Protein AF-0000000076783082 (afdb_homodimer)

Radius of gyration: 24.57 Å; Cα contacts (8 Å, |Δi|>4): 1023; chains: 2; bounding box: 61×62×58 Å

Secondary structure (DSSP, 8-state):
------TTEESSTTSSEEEEEEE-TTS-EEEEETT-GGG--EEEEE-SSEEEEE----TTSBHHHHHHHH--SSEEEBTTEEEEEE--S-TT-TTEE--SS---TTT--TTTTT--TTPPEEEEPPP---TT-S--B--HHHHHTT--SEEEEEEEEE-BTBSEEEETEEEEEE-EESS--B-TTSEEEEEESSSS--EEEEEEPPTTEES--BTTTT--EE----/------TTEESSTTSSEEEEEEE-TTS-EEEEETT-GGG--EEEEE-SSEEEEE----TTSBHHHHHHHH--SSEEEBTTEEEEEE----TT-TTEE--SS---TTT--TTTTT--TTPPEEEEPPP---TT-S--B--HHHHHTT--SEEEEEEEEE-BTBSEEEETEEEEEE-EESS--B-TTSEEEEEESSSS--EEEEEEPPTTEES--BTTTT--EE----

Solvent-accessible surface area (backbone atoms only — not comparable to full-atom values): 24287 Å² total; per-residue (Å²): 130,83,84,80,59,58,63,58,39,34,72,46,91,84,33,81,43,49,32,32,77,40,72,44,95,83,69,46,76,40,45,22,52,40,93,43,70,86,62,45,41,32,55,68,47,79,54,92,66,33,40,32,28,38,24,64,53,26,43,76,23,49,22,66,65,44,51,58,59,49,46,58,90,34,31,30,41,27,37,55,31,30,40,28,28,24,59,56,71,49,77,70,24,90,43,53,39,74,38,36,48,59,62,50,71,81,72,45,49,46,82,80,16,62,38,59,94,81,60,51,70,32,20,39,51,56,70,76,78,64,91,71,66,89,65,63,49,60,56,66,71,64,60,62,62,30,50,45,52,16,42,21,31,23,31,19,57,40,61,90,89,43,52,26,36,32,51,29,21,40,42,25,35,59,45,43,70,38,75,80,58,42,18,90,74,20,46,68,47,74,44,60,72,41,98,93,42,59,46,16,18,48,34,39,36,47,91,82,40,43,64,45,0,24,58,93,47,74,13,48,43,74,71,72,79,124,129,84,84,81,61,60,64,58,39,34,71,47,92,85,33,80,43,47,34,31,76,41,70,43,95,83,68,44,76,40,45,22,53,40,94,44,71,86,60,46,42,32,53,68,47,80,54,94,66,33,40,32,28,38,24,64,52,26,43,76,24,49,21,65,64,46,52,57,59,50,47,58,91,35,30,30,40,25,37,55,32,32,40,29,28,26,58,56,72,50,79,71,25,91,42,55,39,74,39,36,48,60,62,51,70,81,72,44,48,46,82,81,16,62,39,58,94,80,58,52,69,32,19,40,52,56,71,78,76,61,92,71,64,89,62,66,48,58,54,65,71,64,59,59,62,32,49,46,52,16,40,21,31,22,32,18,58,40,60,89,89,43,53,27,37,32,51,30,22,40,42,24,35,59,45,42,70,38,74,77,59,44,19,91,72,21,45,69,49,74,44,61,68,44,95,90,44,57,45,16,22,45,35,40,36,47,90,83,39,42,62,45,0,24,58,92,46,75,12,48,42,74,70,73,79,123

pLDDT: mean 82.17, std 13.76, range [37.94, 96.44]

Sequence (452 aa):
GSMELPYPFGFSGGCTIQLVCDVGVDDVRAAWLGGAPELGLLVRNVTPRALILNLQPDCSRLFNASVAALFSDSYAPAWGNTLVVSSCSSSEAALIKNCSSEPPDRYMKRSTSHCSANESIRCILPRTPSNTSGHHFLNRSEVLRSNCTGLVSAVSYSDAQGPSLLLGALELDWWVPGRCRCDARANCTQFPATKTRPEAFQCECPEGLQGDGFVDGTGCWEVMLNGSMELPYPFGFSGGCTIQLVCDVGVDDVRAAWLGGAPELGLLVRNVTPRALILNLQPDCSRLFNASVAALFSDSYAPAWGNTLVVSSCSSSEAALIKNCSSEPPDRYMKRSTSHCSANESIRCILPRTPSNTSGHHFLNRSEVLRSNCTGLVSAVSYSDAQGPSLLLGALELDWWVPGRCRCDARANCTQFPATKTRPEAFQCECPEGLQGDGFVDGTGCWEVMLN

Foldseek 3Di:
DPPDDFPQEDCDPPHQQHWHWDLDPVSDIWTAQDPDCVQVFTFDDDDLWKTKTQAAFAFPRWDVVVLVRQDDLFKHFFQQKKWKFWDFDPPPLPQKDAPPCPPPCVRDDCVVRVHDPPIDIIIGHRDPPDPPFPGGHHDSVSSVVSRTTGGGAMWGFDCPVHTDIDGRMIIMGGWAFDDDQFAPQWDKDWHASDPVDTITIGTGHDPQWDGRRGPVTDRTDHDPPD/DPPDDFPQEDCDPPHQQHWHWDQDPVSDIWTAQDPDCVLVFTFDDDDLWKTKTQAAFAFPRFDVVVLVRQDDPFKHFFQQKKWKFWDFDPPPLPQKAAPPPPPPCVRDDCVVRVHDPPIDIIIGHRDPPDVPFPGGHHDSVSSVVSRTTGRGAMWGFDCPVHTDIDGRMIIMGGWAFDDDQFAPQWDKDWHASDPVDTITIGTGHDPQWDGRRGPVTDRTDHPPPD

Organism: Aegilops tauschii subsp. strangulata (NCBI:txid200361)

Nearest PDB structures (foldseek):
  7khc-assembly1_A  TM=1.408E-01  e=1.283E+00  Escherichia coli K-12
  6jbq-assembly1_A  TM=1.568E-01  e=6.358E+00  Escherichia coli K-12
  8g7e-assembly1_G  TM=1.519E-01  e=8.853E+00  Escherichia coli
  4mey-assembly2_G  TM=1.280E-01  e=6.016E+00  Escherichia coli K-12
  7khc-assembly1_A  TM=1.480E-01  e=1.055E+00  Escherichia coli K-12

Structure (mmCIF, N/CA/C/O backbone):
data_AF-0000000076783082-model_v1
#
loop_
_entity.id
_entity.type
_entity.pdbx_description
1 polymer 'Wall-associated receptor kinase galacturonan-binding domain-containing protein'
#
loop_
_atom_site.group_PDB
_atom_site.id
_atom_site.type_symbol
_atom_site.label_atom_id
_atom_site.label_alt_id
_atom_site.label_comp_id
_atom_site.label_asym_id
_atom_site.label_entity_id
_atom_site.label_seq_id
_atom_site.pdbx_PDB_ins_code
_atom_site.Cartn_x
_atom_site.Cartn_y
_atom_site.Cartn_z
_atom_site.occupancy
_atom_site.B_iso_or_equiv
_atom_site.auth_seq_id
_atom_site.auth_comp_id
_atom_site.auth_asym_id
_atom_site.auth_atom_id
_atom_site.pdbx_PDB_model_num
ATOM 1 N N . GLY A 1 1 ? -15.172 -22.625 9.719 1 37.94 1 GLY A N 1
ATOM 2 C CA . GLY A 1 1 ? -16.078 -22.938 8.625 1 37.94 1 GLY A CA 1
ATOM 3 C C . GLY A 1 1 ? -15.344 -23.281 7.336 1 37.94 1 GLY A C 1
ATOM 4 O O . GLY A 1 1 ? -14.133 -23.094 7.23 1 37.94 1 GLY A O 1
ATOM 5 N N . SER A 1 2 ? -15.969 -24.062 6.406 1 52.62 2 SER A N 1
ATOM 6 C CA . SER A 1 2 ? -15.438 -24.562 5.141 1 52.62 2 SER A CA 1
ATOM 7 C C . SER A 1 2 ? -14.984 -23.422 4.246 1 52.62 2 SER A C 1
ATOM 9 O O . SER A 1 2 ? -15.703 -22.438 4.074 1 52.62 2 SER A O 1
ATOM 11 N N . MET A 1 3 ? -13.727 -23.25 4.238 1 65.06 3 MET A N 1
ATOM 12 C CA . MET A 1 3 ? -13.281 -22.234 3.285 1 65.06 3 MET A CA 1
ATOM 13 C C . MET A 1 3 ? -13.805 -22.547 1.885 1 65.06 3 MET A C 1
ATOM 15 O O . MET A 1 3 ? -13.633 -23.656 1.385 1 65.06 3 MET A O 1
ATOM 19 N N . GLU A 1 4 ? -14.773 -21.844 1.417 1 77.25 4 GLU A N 1
ATOM 20 C CA . GLU A 1 4 ? -15.312 -22.016 0.072 1 77.25 4 GLU A CA 1
ATOM 21 C C . GLU A 1 4 ? -14.578 -21.125 -0.934 1 77.25 4 GLU A C 1
ATOM 23 O O . GLU A 1 4 ? -14.336 -19.953 -0.67 1 77.25 4 GLU A O 1
ATOM 28 N N . LEU A 1 5 ? -14.094 -21.906 -1.965 1 83.81 5 LEU A N 1
ATOM 29 C CA . LEU A 1 5 ? -13.406 -21.203 -3.041 1 83.81 5 LEU A CA 1
ATOM 30 C C . LEU A 1 5 ? -14.289 -21.125 -4.285 1 83.81 5 LEU A C 1
ATOM 32 O O . LEU A 1 5 ? -14.977 -22.078 -4.625 1 83.81 5 LEU A O 1
ATOM 36 N N . PRO A 1 6 ? -14.367 -20.016 -4.875 1 85.69 6 PRO A N 1
ATOM 37 C CA . PRO A 1 6 ? -15.086 -19.922 -6.145 1 85.69 6 PRO A CA 1
ATOM 38 C C . PRO A 1 6 ? -14.359 -20.625 -7.289 1 85.69 6 PRO A C 1
ATOM 40 O O . PRO A 1 6 ? -13.148 -20.812 -7.23 1 85.69 6 PRO A O 1
ATOM 43 N N . TYR A 1 7 ? -15.18 -21.125 -8.219 1 89.12 7 TYR A N 1
ATOM 44 C CA . TYR A 1 7 ? -14.555 -21.562 -9.461 1 89.12 7 TYR A CA 1
ATOM 45 C C . TYR A 1 7 ? -13.664 -20.469 -10.039 1 89.12 7 TYR A C 1
ATOM 47 O O . TYR A 1 7 ? -14.016 -19.297 -10 1 89.12 7 TYR A O 1
ATOM 55 N N . PRO A 1 8 ? -12.516 -20.891 -10.539 1 91.31 8 PRO A N 1
ATOM 56 C CA . PRO A 1 8 ? -11.977 -22.219 -10.875 1 91.31 8 PRO A CA 1
ATOM 57 C C . PRO A 1 8 ? -11.078 -22.781 -9.781 1 91.31 8 PRO A C 1
ATOM 59 O O . PRO A 1 8 ? -10.336 -23.734 -10.023 1 91.31 8 PRO A O 1
ATOM 62 N N . PHE A 1 9 ? -11.18 -22.203 -8.641 1 91.12 9 PHE A N 1
ATOM 63 C CA . PHE A 1 9 ? -10.328 -22.641 -7.535 1 91.12 9 PHE A CA 1
ATOM 64 C C . PHE A 1 9 ? -10.984 -23.797 -6.777 1 91.12 9 PHE A C 1
ATOM 66 O O . PHE A 1 9 ? -12.211 -23.891 -6.719 1 91.12 9 PHE A O 1
ATOM 73 N N . GLY A 1 10 ? -10.18 -24.641 -6.195 1 88.88 10 GLY A N 1
ATOM 74 C CA . GLY A 1 10 ? -10.68 -25.703 -5.336 1 88.88 10 GLY A CA 1
ATOM 75 C C . GLY A 1 10 ? -9.57 -26.484 -4.656 1 88.88 10 GLY A C 1
ATOM 76 O O . GLY A 1 10 ? -8.391 -26.234 -4.887 1 88.88 10 GLY A O 1
ATOM 77 N N . PHE A 1 11 ? -9.953 -27.484 -3.869 1 87.75 11 PHE A N 1
ATOM 78 C CA . PHE A 1 11 ? -8.984 -28.234 -3.08 1 87.75 11 PHE A CA 1
ATOM 79 C C . PHE A 1 11 ? -8.852 -29.672 -3.605 1 87.75 11 PHE A C 1
ATOM 81 O O . PHE A 1 11 ? -8.039 -30.438 -3.098 1 87.75 11 PHE A O 1
ATOM 88 N N . SER A 1 12 ? -9.531 -29.891 -4.648 1 85.62 12 SER A N 1
ATOM 89 C CA . SER A 1 12 ? -9.516 -31.25 -5.191 1 85.62 12 SER A CA 1
ATOM 90 C C . SER A 1 12 ? -8.703 -31.312 -6.484 1 85.62 12 SER A C 1
ATOM 92 O O . SER A 1 12 ? -8.461 -30.281 -7.125 1 85.62 12 SER A O 1
ATOM 94 N N . GLY A 1 13 ? -8.148 -32.406 -6.887 1 82.88 13 GLY A N 1
ATOM 95 C CA . GLY A 1 13 ? -7.285 -32.594 -8.039 1 82.88 13 GLY A CA 1
ATOM 96 C C . GLY A 1 13 ? -7.945 -32.25 -9.352 1 82.88 13 GLY A C 1
ATOM 97 O O . GLY A 1 13 ? -7.27 -31.891 -10.32 1 82.88 13 GLY A O 1
ATOM 98 N N . GLY A 1 14 ? -9.188 -32.188 -9.453 1 84.06 14 GLY A N 1
ATOM 99 C CA . GLY A 1 14 ? -9.883 -31.906 -10.695 1 84.06 14 GLY A CA 1
ATOM 100 C C . GLY A 1 14 ? -10.117 -30.422 -10.93 1 84.06 14 GLY A C 1
ATOM 101 O O . GLY A 1 14 ? -10.547 -30.031 -12.016 1 84.06 14 GLY A O 1
ATOM 102 N N . CYS A 1 15 ? -9.68 -29.688 -10.102 1 88.62 15 CYS A N 1
ATOM 103 C CA . CYS A 1 15 ? -9.906 -28.25 -10.234 1 88.62 15 CYS A CA 1
ATOM 104 C C . CYS A 1 15 ? -8.859 -27.609 -11.141 1 88.62 15 CYS A C 1
ATOM 106 O O . CYS A 1 15 ? -7.699 -28.031 -11.148 1 88.62 15 CYS A O 1
ATOM 108 N N . THR A 1 16 ? -9.32 -26.625 -11.93 1 89.75 16 THR A N 1
ATOM 109 C CA . THR A 1 16 ? -8.422 -25.922 -12.836 1 89.75 16 THR A CA 1
ATOM 110 C C . THR A 1 16 ? -7.246 -25.312 -12.07 1 89.75 16 THR A C 1
ATOM 112 O O . THR A 1 16 ? -6.098 -25.422 -12.508 1 89.75 16 THR A O 1
ATOM 115 N N . ILE A 1 17 ? -7.535 -24.672 -10.984 1 91.75 17 ILE A N 1
ATOM 116 C CA . ILE A 1 17 ? -6.52 -24.156 -10.07 1 91.75 17 ILE A CA 1
ATOM 117 C C . ILE A 1 17 ? -6.684 -24.812 -8.695 1 91.75 17 ILE A C 1
ATOM 119 O O . ILE A 1 17 ? -7.574 -24.438 -7.93 1 91.75 17 ILE A O 1
ATOM 123 N N . GLN A 1 18 ? -5.805 -25.734 -8.469 1 90.38 18 GLN A N 1
ATOM 124 C CA . GLN A 1 18 ? -5.891 -26.516 -7.238 1 90.38 18 GLN A CA 1
ATOM 125 C C . GLN A 1 18 ? -5.074 -25.859 -6.125 1 90.38 18 GLN A C 1
ATOM 127 O O . GLN A 1 18 ? -3.904 -25.531 -6.316 1 90.38 18 GLN A O 1
ATOM 132 N N . LEU A 1 19 ? -5.699 -25.625 -4.965 1 90.81 19 LEU A N 1
ATOM 133 C CA . LEU A 1 19 ? -5.039 -25.172 -3.744 1 90.81 19 LEU A CA 1
ATOM 134 C C . LEU A 1 19 ? -4.992 -26.281 -2.705 1 90.81 19 LEU A C 1
ATOM 136 O O . LEU A 1 19 ? -5.59 -27.344 -2.896 1 90.81 19 LEU A O 1
ATOM 140 N N . VAL A 1 20 ? -4.211 -26.109 -1.765 1 87.38 20 VAL A N 1
ATOM 141 C CA . VAL A 1 20 ? -4.074 -27.094 -0.699 1 87.38 20 VAL A CA 1
ATOM 142 C C . VAL A 1 20 ? -4.57 -26.5 0.619 1 87.38 20 VAL A C 1
ATOM 144 O O . VAL A 1 20 ? -4.234 -25.375 0.965 1 87.38 20 VAL A O 1
ATOM 147 N N . CYS A 1 21 ? -5.449 -27.203 1.252 1 84.38 21 CYS A N 1
ATOM 148 C CA . CYS A 1 21 ? -5.977 -26.75 2.533 1 84.38 21 CYS A CA 1
ATOM 149 C C . CYS A 1 21 ? -5.262 -27.438 3.693 1 84.38 21 CYS A C 1
ATOM 151 O O . CYS A 1 21 ? -5.023 -28.641 3.658 1 84.38 21 CYS A O 1
ATOM 153 N N . ASP A 1 22 ? -4.68 -26.562 4.512 1 78.75 22 ASP A N 1
ATOM 154 C CA . ASP A 1 22 ? -4.035 -27.109 5.699 1 78.75 22 ASP A CA 1
ATOM 155 C C . ASP A 1 22 ? -4.66 -26.547 6.973 1 78.75 22 ASP A C 1
ATOM 157 O O . ASP A 1 22 ? -5.082 -25.391 6.996 1 78.75 22 ASP A O 1
ATOM 161 N N . VAL A 1 23 ? -5.027 -27.422 7.867 1 69.94 23 VAL A N 1
ATOM 162 C CA . VAL A 1 23 ? -5.559 -26.984 9.156 1 69.94 23 VAL A CA 1
ATOM 163 C C . VAL A 1 23 ? -4.406 -26.656 10.109 1 69.94 23 VAL A C 1
ATOM 165 O O . VAL A 1 23 ? -3.521 -27.484 10.328 1 69.94 23 VAL A O 1
ATOM 168 N N . GLY A 1 24 ? -4.121 -25.328 10.148 1 61.81 24 GLY A N 1
ATOM 169 C CA . GLY A 1 24 ? -3.059 -24.953 11.062 1 61.81 24 GLY A CA 1
ATOM 170 C C . GLY A 1 24 ? -3.34 -25.328 12.5 1 61.81 24 GLY A C 1
ATOM 171 O O . GLY A 1 24 ? -4.312 -26.031 12.789 1 61.81 24 GLY A O 1
ATOM 172 N N . VAL A 1 25 ? -2.328 -25.016 13.438 1 58.91 25 VAL A N 1
ATOM 173 C CA . VAL A 1 25 ? -2.322 -25.359 14.852 1 58.91 25 VAL A CA 1
ATOM 174 C C . VAL A 1 25 ? -3.555 -24.766 15.539 1 58.91 25 VAL A C 1
ATOM 176 O O . VAL A 1 25 ? -4.141 -25.391 16.422 1 58.91 25 VAL A O 1
ATOM 179 N N . ASP A 1 26 ? -3.938 -23.688 15.141 1 60.69 26 ASP A N 1
ATOM 180 C CA . ASP A 1 26 ? -5.043 -23.031 15.836 1 60.69 26 ASP A CA 1
ATOM 181 C C . ASP A 1 26 ? -6.383 -23.375 15.195 1 60.69 26 ASP A C 1
ATOM 183 O O . ASP A 1 26 ? -7.387 -22.703 15.438 1 60.69 26 ASP A O 1
ATOM 187 N N . ASP A 1 27 ? -6.395 -24.438 14.445 1 65.94 27 ASP A N 1
ATOM 188 C CA . ASP A 1 27 ? -7.617 -24.906 13.805 1 65.94 27 ASP A CA 1
ATOM 189 C C . ASP A 1 27 ? -8.094 -23.922 12.734 1 65.94 27 ASP A C 1
ATOM 191 O O . ASP A 1 27 ? -9.273 -23.906 12.383 1 65.94 27 ASP A O 1
ATOM 195 N N . VAL A 1 28 ? -7.133 -23.016 12.57 1 69.25 28 VAL A N 1
ATOM 196 C CA . VAL A 1 28 ? -7.496 -22.109 11.492 1 69.25 28 VAL A CA 1
ATOM 197 C C . VAL A 1 28 ? -7.09 -22.703 10.148 1 69.25 28 VAL A C 1
ATOM 199 O O . VAL A 1 28 ? -5.941 -23.109 9.961 1 69.25 28 VAL A O 1
ATOM 202 N N . ARG A 1 29 ? -8.062 -22.859 9.289 1 80 29 ARG A N 1
ATOM 203 C CA . ARG A 1 29 ? -7.809 -23.422 7.965 1 80 29 ARG A CA 1
ATOM 204 C C . ARG A 1 29 ? -7.113 -22.391 7.07 1 80 29 ARG A C 1
ATOM 206 O O . ARG A 1 29 ? -7.43 -21.203 7.121 1 80 29 ARG A O 1
ATOM 213 N N . ALA A 1 30 ? -6.016 -22.906 6.527 1 84.38 30 ALA A N 1
ATOM 214 C CA . ALA A 1 30 ? -5.277 -22.062 5.594 1 84.38 30 ALA A CA 1
ATOM 215 C C . ALA A 1 30 ? -5.168 -22.719 4.223 1 84.38 30 ALA A C 1
ATOM 217 O O . ALA A 1 30 ? -5.105 -23.938 4.121 1 84.38 30 ALA A O 1
ATOM 218 N N . ALA A 1 31 ? -5.332 -21.891 3.17 1 89.12 31 ALA A N 1
ATOM 219 C CA . ALA A 1 31 ? -5.141 -22.359 1.802 1 89.12 31 ALA A CA 1
ATOM 220 C C . ALA A 1 31 ? -3.752 -22 1.285 1 89.12 31 ALA A C 1
ATOM 222 O O . ALA A 1 31 ? -3.256 -20.891 1.542 1 89.12 31 ALA A O 1
ATOM 223 N N . TRP A 1 32 ? -3.123 -22.938 0.658 1 90.88 32 TRP A N 1
ATOM 224 C CA . TRP A 1 32 ? -1.787 -22.734 0.107 1 90.88 32 TRP A CA 1
ATOM 225 C C . TRP A 1 32 ? -1.776 -22.984 -1.398 1 90.88 32 TRP A C 1
ATOM 227 O O . TRP A 1 32 ? -2.539 -23.812 -1.905 1 90.88 32 TRP A O 1
ATOM 237 N N . LEU A 1 33 ? -0.877 -22.062 -2.002 1 90.88 33 LEU A N 1
ATOM 238 C CA . LEU A 1 33 ? -0.647 -22.312 -3.418 1 90.88 33 LEU A CA 1
ATOM 239 C C . LEU A 1 33 ? 0.24 -23.547 -3.607 1 90.88 33 LEU A C 1
ATOM 241 O O . LEU A 1 33 ? 1.232 -23.719 -2.895 1 90.88 33 LEU A O 1
ATOM 245 N N . GLY A 1 34 ? -0.048 -24.297 -4.461 1 75.38 34 GLY A N 1
ATOM 246 C CA . GLY A 1 34 ? 0.762 -25.469 -4.723 1 75.38 34 GLY A CA 1
ATOM 247 C C . GLY A 1 34 ? 0.682 -26.5 -3.615 1 75.38 34 GLY A C 1
ATOM 248 O O . GLY A 1 34 ? -0.043 -26.328 -2.635 1 75.38 34 GLY A O 1
ATOM 249 N N . GLY A 1 35 ? 1.278 -27.703 -3.797 1 63.28 35 GLY A N 1
ATOM 250 C CA . GLY A 1 35 ? 1.215 -28.828 -2.883 1 63.28 35 GLY A CA 1
ATOM 251 C C . GLY A 1 35 ? 2.34 -28.844 -1.867 1 63.28 35 GLY A C 1
ATOM 252 O O . GLY A 1 35 ? 2.654 -29.875 -1.29 1 63.28 35 GLY A O 1
ATOM 253 N N . ALA A 1 36 ? 3.051 -27.594 -1.822 1 66.75 36 ALA A N 1
ATOM 254 C CA . ALA A 1 36 ? 4.156 -27.656 -0.872 1 66.75 36 ALA A CA 1
ATOM 255 C C . ALA A 1 36 ? 4.066 -26.516 0.147 1 66.75 36 ALA A C 1
ATOM 257 O O . ALA A 1 36 ? 4.586 -25.422 -0.086 1 66.75 36 ALA A O 1
ATOM 258 N N . PRO A 1 37 ? 3.389 -26.703 1.252 1 69.81 37 PRO A N 1
ATOM 259 C CA . PRO A 1 37 ? 3.264 -25.672 2.285 1 69.81 37 PRO A CA 1
ATOM 260 C C . PRO A 1 37 ? 4.617 -25.156 2.773 1 69.81 37 PRO A C 1
ATOM 262 O O . PRO A 1 37 ? 4.711 -24.031 3.266 1 69.81 37 PRO A O 1
ATOM 265 N N . GLU A 1 38 ? 5.637 -26 2.459 1 79.75 38 GLU A N 1
ATOM 266 C CA . GLU A 1 38 ? 6.945 -25.625 2.98 1 79.75 38 GLU A CA 1
ATOM 267 C C . GLU A 1 38 ? 7.469 -24.359 2.287 1 79.75 38 GLU A C 1
ATOM 269 O O . GLU A 1 38 ? 8.398 -23.719 2.779 1 79.75 38 GLU A O 1
ATOM 2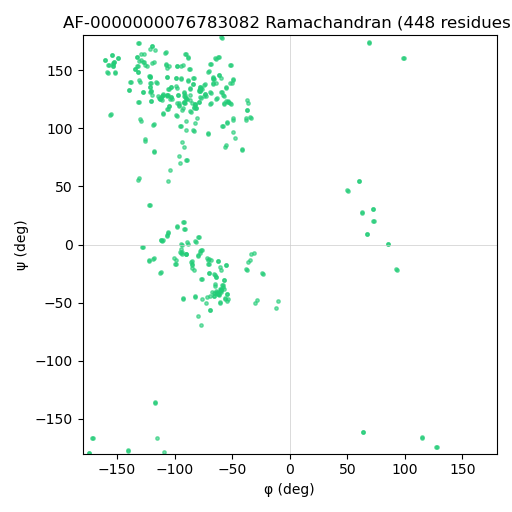74 N N . LEU A 1 39 ? 6.777 -24.016 1.154 1 89.81 39 LEU A N 1
ATOM 275 C CA . LEU A 1 39 ? 7.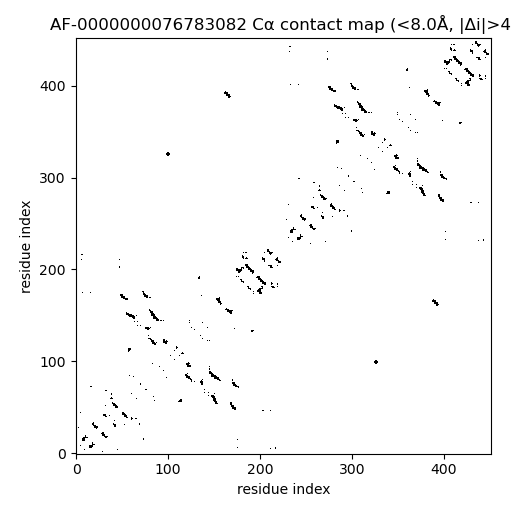223 -22.844 0.422 1 89.81 39 LEU A CA 1
ATOM 276 C C . LEU A 1 39 ? 6.609 -21.578 1.009 1 89.81 39 LEU A C 1
ATOM 278 O O . LEU A 1 39 ? 7.059 -20.469 0.713 1 89.81 39 LEU A O 1
ATOM 282 N N . GLY A 1 40 ? 5.629 -21.766 1.803 1 89.25 40 GLY A N 1
ATOM 283 C CA . GLY A 1 40 ? 5.027 -20.625 2.482 1 89.25 40 GLY A CA 1
ATOM 284 C C . GLY A 1 40 ? 4.211 -19.75 1.558 1 89.25 40 GLY A C 1
ATOM 285 O O . GLY A 1 40 ? 4.172 -18.531 1.734 1 89.25 40 GLY A O 1
ATOM 286 N N . LEU A 1 41 ? 3.623 -20.328 0.524 1 93.38 41 LEU A N 1
ATOM 287 C CA . LEU A 1 41 ? 2.795 -19.578 -0.413 1 93.38 41 LEU A CA 1
ATOM 288 C C . LEU A 1 41 ? 1.34 -19.562 0.045 1 93.38 41 LEU A C 1
ATOM 290 O O . LEU A 1 41 ? 0.478 -20.172 -0.584 1 93.38 41 LEU A O 1
ATOM 294 N N . LEU A 1 42 ? 1.104 -18.812 1.055 1 91.94 42 LEU A N 1
ATOM 295 C CA . LEU A 1 42 ? -0.194 -18.734 1.716 1 91.94 42 LEU A CA 1
ATOM 296 C C . LEU A 1 42 ? -1.161 -17.859 0.925 1 91.94 42 LEU A C 1
ATOM 298 O O . LEU A 1 42 ? -0.805 -16.766 0.507 1 91.94 42 LEU A O 1
ATOM 302 N N . VAL A 1 43 ? -2.346 -18.438 0.783 1 91.62 43 VAL A N 1
ATOM 303 C CA . VAL A 1 43 ? -3.354 -17.656 0.067 1 91.62 43 VAL A CA 1
ATOM 304 C C . VAL A 1 43 ? -3.961 -16.609 1 1 91.62 43 VAL A C 1
ATOM 306 O O . VAL A 1 43 ? -4.484 -16.953 2.066 1 91.62 43 VAL A O 1
ATOM 309 N N . ARG A 1 44 ? -3.857 -15.414 0.583 1 90.19 44 ARG A N 1
ATOM 310 C CA . ARG A 1 44 ? -4.398 -14.297 1.343 1 90.19 44 ARG A CA 1
ATOM 311 C C . ARG A 1 44 ? -5.824 -13.969 0.898 1 90.19 44 ARG A C 1
ATOM 313 O O . ARG A 1 44 ? -6.703 -13.75 1.73 1 90.19 44 ARG A O 1
ATOM 320 N N . ASN A 1 45 ? -6.012 -13.906 -0.372 1 88 45 ASN A N 1
ATOM 321 C CA . ASN A 1 45 ? -7.301 -13.508 -0.93 1 88 45 ASN A CA 1
ATOM 322 C C . ASN A 1 45 ? -7.465 -14 -2.365 1 88 45 ASN A C 1
ATOM 324 O O . ASN A 1 45 ? -6.484 -14.117 -3.102 1 88 45 ASN A O 1
ATOM 328 N N . VAL A 1 46 ? -8.711 -14.281 -2.695 1 87.94 46 VAL A N 1
ATOM 329 C CA . VAL A 1 46 ? -9.062 -14.625 -4.07 1 87.94 46 VAL A CA 1
ATOM 330 C C . VAL A 1 46 ? -10.086 -13.633 -4.609 1 87.94 46 VAL A C 1
ATOM 332 O O . VAL A 1 46 ? -11.133 -13.422 -3.99 1 87.94 46 VAL A O 1
ATOM 335 N N . THR A 1 47 ? -9.75 -13 -5.707 1 82.62 47 THR A N 1
ATOM 336 C CA . THR A 1 47 ? -10.68 -12.086 -6.363 1 82.62 47 THR A CA 1
ATOM 337 C C . THR A 1 47 ? -10.992 -12.562 -7.781 1 82.62 47 THR A C 1
ATOM 339 O O . THR A 1 47 ? -10.352 -13.492 -8.281 1 82.62 47 THR A O 1
ATOM 342 N N . PRO A 1 48 ? -11.961 -11.938 -8.438 1 80.06 48 PRO A N 1
ATOM 343 C CA . PRO A 1 48 ? -12.266 -12.32 -9.812 1 80.06 48 PRO A CA 1
ATOM 344 C C . PRO A 1 48 ? -11.102 -12.094 -10.766 1 80.06 48 PRO A C 1
ATOM 346 O O . PRO A 1 48 ? -11.062 -12.672 -11.859 1 80.06 48 PRO A O 1
ATOM 349 N N . ARG A 1 49 ? -10.156 -11.352 -10.305 1 80.06 49 ARG A N 1
ATOM 350 C CA . ARG A 1 49 ? -9.109 -11.008 -11.266 1 80.06 49 ARG A CA 1
ATOM 351 C C . ARG A 1 49 ? -7.738 -11.453 -10.773 1 80.06 49 ARG A C 1
ATOM 353 O O . ARG A 1 49 ? -6.781 -11.508 -11.547 1 80.06 49 ARG A O 1
ATOM 360 N N . ALA A 1 50 ? -7.742 -11.789 -9.461 1 89.06 50 ALA A N 1
ATOM 361 C CA . ALA A 1 50 ? -6.402 -12.055 -8.945 1 89.06 50 ALA A CA 1
ATOM 362 C C . ALA A 1 50 ? -6.445 -13.039 -7.785 1 89.06 50 ALA A C 1
ATOM 364 O O . ALA A 1 50 ? -7.453 -13.141 -7.082 1 89.06 50 ALA A O 1
ATOM 365 N N . LEU A 1 51 ? -5.41 -13.781 -7.723 1 92.5 51 LEU A N 1
ATOM 366 C CA . LEU A 1 51 ? -5.07 -14.555 -6.531 1 92.5 51 LEU A CA 1
ATOM 367 C C . LEU A 1 51 ? -3.916 -13.906 -5.773 1 92.5 51 LEU A C 1
ATOM 369 O O . LEU A 1 51 ? -2.818 -13.758 -6.312 1 92.5 51 LEU A O 1
ATOM 373 N N . ILE A 1 52 ? -4.16 -13.523 -4.527 1 93.38 52 ILE A N 1
ATOM 374 C CA . ILE A 1 52 ? -3.145 -12.812 -3.76 1 93.38 52 ILE A CA 1
ATOM 375 C C . ILE A 1 52 ? -2.551 -13.742 -2.705 1 93.38 52 ILE A C 1
ATOM 377 O O . ILE A 1 52 ? -3.281 -14.336 -1.91 1 93.38 52 ILE A O 1
ATOM 381 N N . LEU A 1 53 ? -1.232 -13.781 -2.729 1 94.69 53 LEU A N 1
ATOM 382 C CA . LEU A 1 53 ? -0.519 -14.609 -1.764 1 94.69 53 LEU A CA 1
ATOM 383 C C . LEU A 1 53 ? 0.143 -13.75 -0.693 1 94.69 53 LEU A C 1
ATOM 385 O O . LEU A 1 53 ? 0.568 -12.625 -0.969 1 94.69 53 LEU A O 1
ATOM 389 N N . ASN A 1 54 ? 0.157 -14.266 0.526 1 92.94 54 ASN A N 1
ATOM 390 C CA . ASN A 1 54 ? 1.015 -13.742 1.581 1 92.94 54 ASN A CA 1
ATOM 391 C C . ASN A 1 54 ? 2.406 -14.367 1.54 1 92.94 54 ASN A C 1
ATOM 393 O O . ASN A 1 54 ? 2.555 -15.57 1.748 1 92.94 54 ASN A O 1
ATOM 397 N N . LEU A 1 55 ? 3.385 -13.555 1.252 1 92.94 55 LEU A N 1
ATOM 398 C CA . LEU A 1 55 ? 4.762 -14.031 1.188 1 92.94 55 LEU A CA 1
ATOM 399 C C . LEU A 1 55 ? 5.629 -13.336 2.232 1 92.94 55 LEU A C 1
ATOM 401 O O . LEU A 1 55 ? 6.434 -12.469 1.896 1 92.94 55 LEU A O 1
ATOM 405 N N . GLN A 1 56 ? 5.488 -13.836 3.42 1 90.06 56 GLN A N 1
ATOM 406 C CA . GLN A 1 56 ? 6.301 -13.273 4.496 1 90.06 56 GLN A CA 1
ATOM 407 C C . GLN A 1 56 ? 7.789 -13.453 4.215 1 90.06 56 GLN A C 1
ATOM 409 O O . GLN A 1 56 ? 8.203 -14.484 3.676 1 90.06 56 GLN A O 1
ATOM 414 N N . PRO A 1 57 ? 8.555 -12.492 4.641 1 91.62 57 PRO A N 1
ATOM 415 C CA . PRO A 1 57 ? 10 -12.625 4.398 1 91.62 57 PRO A CA 1
ATOM 416 C C . PRO A 1 57 ? 10.578 -13.898 5.004 1 91.62 57 PRO A C 1
ATOM 418 O O . PRO A 1 57 ? 10.289 -14.227 6.156 1 91.62 57 PRO A O 1
ATOM 421 N N . ASP A 1 58 ? 11.242 -14.602 4.23 1 93.38 58 ASP A N 1
ATOM 422 C CA . ASP A 1 58 ? 11.883 -15.852 4.609 1 93.38 58 ASP A CA 1
ATOM 423 C C . ASP A 1 58 ? 13.055 -16.172 3.682 1 93.38 58 ASP A C 1
ATOM 425 O O . ASP A 1 58 ? 12.859 -16.578 2.537 1 93.38 58 ASP A O 1
ATOM 429 N N . CYS A 1 59 ? 14.258 -16.109 4.211 1 92.38 59 CYS A N 1
ATOM 430 C CA . CYS A 1 59 ? 15.445 -16.297 3.383 1 92.38 59 CYS A CA 1
ATOM 431 C C . CYS A 1 59 ? 15.703 -17.766 3.115 1 92.38 59 CYS A C 1
ATOM 433 O O . CYS A 1 59 ? 16.516 -18.125 2.26 1 92.38 59 CYS A O 1
ATOM 435 N N . SER A 1 60 ? 14.984 -18.641 3.777 1 92.88 60 SER A N 1
ATOM 436 C CA . SER A 1 60 ? 15.188 -20.078 3.588 1 92.88 60 SER A CA 1
ATOM 437 C C . SER A 1 60 ? 14.289 -20.609 2.479 1 92.88 60 SER A C 1
ATOM 439 O O . SER A 1 60 ? 14.406 -21.781 2.086 1 92.88 60 SER A O 1
ATOM 441 N N . ARG A 1 61 ? 13.398 -19.828 1.981 1 94.44 61 ARG A N 1
ATOM 442 C CA . ARG A 1 61 ? 12.5 -20.281 0.923 1 94.44 61 ARG A CA 1
ATOM 443 C C . ARG A 1 61 ? 13.258 -20.5 -0.382 1 94.44 61 ARG A C 1
ATOM 445 O O . ARG A 1 61 ? 13.906 -19.578 -0.89 1 94.44 61 ARG A O 1
ATOM 452 N N . LEU A 1 62 ? 13.062 -21.609 -1.002 1 94.62 62 LEU A N 1
ATOM 453 C CA . LEU A 1 62 ? 13.828 -21.984 -2.184 1 94.62 62 LEU A CA 1
ATOM 454 C C . LEU A 1 62 ? 13.305 -21.266 -3.424 1 94.62 62 LEU A C 1
ATOM 456 O O . LEU A 1 62 ? 12.102 -21.312 -3.707 1 94.62 62 LEU A O 1
ATOM 460 N N . PHE A 1 63 ? 14.242 -20.703 -4.156 1 94.88 63 PHE A N 1
ATOM 461 C CA . PHE A 1 63 ? 13.906 -19.875 -5.309 1 94.88 63 PHE A CA 1
ATOM 462 C C . PHE A 1 63 ? 13.328 -20.719 -6.434 1 94.88 63 PHE A C 1
ATOM 464 O O . PHE A 1 63 ? 12.188 -20.484 -6.863 1 94.88 63 PHE A O 1
ATOM 471 N N . ASN A 1 64 ? 14.016 -21.688 -6.875 1 93.81 64 ASN A N 1
ATOM 472 C CA . ASN A 1 64 ? 13.602 -22.469 -8.039 1 93.81 64 ASN A CA 1
ATOM 473 C C . ASN A 1 64 ? 12.297 -23.203 -7.777 1 93.81 64 ASN A C 1
ATOM 475 O O . ASN A 1 64 ? 11.414 -23.234 -8.641 1 93.81 64 ASN A O 1
ATOM 479 N N . ALA A 1 65 ? 12.195 -23.75 -6.602 1 94.12 65 ALA A N 1
ATOM 480 C CA . ALA A 1 65 ? 10.961 -24.438 -6.254 1 94.12 65 ALA A CA 1
ATOM 481 C C . ALA A 1 65 ? 9.773 -23.484 -6.223 1 94.12 65 ALA A C 1
ATOM 483 O O . ALA A 1 65 ? 8.672 -23.828 -6.656 1 94.12 65 ALA A O 1
ATOM 484 N N . SER A 1 66 ? 10 -22.344 -5.695 1 95.5 66 SER A N 1
ATOM 485 C CA . SER A 1 66 ? 8.945 -21.344 -5.625 1 95.5 66 SER A CA 1
ATOM 486 C C . SER A 1 66 ? 8.531 -20.875 -7.016 1 95.5 66 SER A C 1
ATOM 488 O O . SER A 1 66 ? 7.336 -20.75 -7.305 1 95.5 66 SER A O 1
ATOM 490 N N . VAL A 1 67 ? 9.5 -20.625 -7.836 1 94.06 67 VAL A N 1
ATOM 491 C CA . VAL A 1 67 ? 9.195 -20.188 -9.195 1 94.06 67 VAL A CA 1
ATOM 492 C C . VAL A 1 67 ? 8.398 -21.281 -9.914 1 94.06 67 VAL A C 1
ATOM 494 O O . VAL A 1 67 ? 7.434 -20.969 -10.625 1 94.06 67 VAL A O 1
ATOM 497 N N . ALA A 1 68 ? 8.781 -22.469 -9.766 1 93.31 68 ALA A N 1
ATOM 498 C CA . ALA A 1 68 ? 8.039 -23.578 -10.375 1 93.31 68 ALA A CA 1
ATOM 499 C C . ALA A 1 68 ? 6.586 -23.578 -9.914 1 93.31 68 ALA A C 1
ATOM 501 O O . ALA A 1 68 ? 5.684 -23.891 -10.695 1 93.31 68 ALA A O 1
ATOM 502 N N . ALA A 1 69 ? 6.391 -23.266 -8.711 1 93.69 69 ALA A N 1
ATOM 503 C CA . ALA A 1 69 ? 5.047 -23.297 -8.133 1 93.69 69 ALA A CA 1
ATOM 504 C C . ALA A 1 69 ? 4.238 -22.078 -8.594 1 93.69 69 ALA A C 1
ATOM 506 O O . ALA A 1 69 ? 3.014 -22.156 -8.719 1 93.69 69 ALA A O 1
ATOM 507 N N . LEU A 1 70 ? 4.871 -20.969 -8.859 1 94.81 70 LEU A N 1
ATOM 508 C CA . LEU A 1 70 ? 4.203 -19.703 -9.094 1 94.81 70 LEU A CA 1
ATOM 509 C C . LEU A 1 70 ? 3.783 -19.578 -10.555 1 94.81 70 LEU A C 1
ATOM 511 O O . LEU A 1 70 ? 2.986 -18.703 -10.906 1 94.81 70 LEU A O 1
ATOM 515 N N . PHE A 1 71 ? 4.34 -20.375 -11.375 1 91.62 71 PHE A N 1
ATOM 516 C CA . PHE A 1 71 ? 3.977 -20.359 -12.789 1 91.62 71 PHE A CA 1
ATOM 517 C C . PHE A 1 71 ? 3.258 -21.656 -13.172 1 91.62 71 PHE A C 1
ATOM 519 O O . PHE A 1 71 ? 3.734 -22.75 -12.875 1 91.62 71 PHE A O 1
ATOM 526 N N . SER A 1 72 ? 2.08 -21.484 -13.734 1 89.81 72 SER A N 1
ATOM 527 C CA . SER A 1 72 ? 1.288 -22.625 -14.195 1 89.81 72 SER A CA 1
ATOM 528 C C . SER A 1 72 ? 0.598 -22.312 -15.523 1 89.81 72 SER A C 1
ATOM 530 O O . SER A 1 72 ? 0.821 -21.25 -16.109 1 89.81 72 SER A O 1
ATOM 532 N N . ASP A 1 73 ? -0.176 -23.281 -15.961 1 88.38 73 ASP A N 1
ATOM 533 C CA . ASP A 1 73 ? -0.954 -23.062 -17.188 1 88.38 73 ASP A CA 1
ATOM 534 C C . ASP A 1 73 ? -2.184 -22.203 -16.906 1 88.38 73 ASP A C 1
ATOM 536 O O . ASP A 1 73 ? -2.861 -21.766 -17.844 1 88.38 73 ASP A O 1
ATOM 540 N N . SER A 1 74 ? -2.402 -21.906 -15.617 1 91 74 SER A N 1
ATOM 541 C CA . SER A 1 74 ? -3.646 -21.203 -15.305 1 91 74 SER A CA 1
ATOM 542 C C . SER A 1 74 ? -3.385 -19.953 -14.469 1 91 74 SER A C 1
ATOM 544 O O . SER A 1 74 ? -4.316 -19.234 -14.109 1 91 74 SER A O 1
ATOM 546 N N . TYR A 1 75 ? -2.131 -19.734 -14.125 1 91.44 75 TYR A N 1
ATOM 547 C CA . TYR A 1 75 ? -1.812 -18.5 -13.406 1 91.44 75 TYR A CA 1
ATOM 548 C C . TYR A 1 75 ? -0.327 -18.172 -13.516 1 91.44 75 TYR A C 1
ATOM 550 O O . TYR A 1 75 ? 0.486 -19.047 -13.82 1 91.44 75 TYR A O 1
ATOM 558 N N . ALA A 1 76 ? -0.006 -16.938 -13.305 1 92.06 76 ALA A N 1
ATOM 559 C CA . ALA A 1 76 ? 1.364 -16.438 -13.305 1 92.06 76 ALA A CA 1
ATOM 560 C C . ALA A 1 76 ? 1.466 -15.133 -12.523 1 92.06 76 ALA A C 1
ATOM 562 O O . ALA A 1 76 ? 0.474 -14.414 -12.367 1 92.06 76 ALA A O 1
ATOM 563 N N . PRO A 1 77 ? 2.701 -14.867 -12 1 93.25 77 PRO A N 1
ATOM 564 C CA . PRO A 1 77 ? 2.854 -13.594 -11.297 1 93.25 77 PRO A CA 1
ATOM 565 C C . PRO A 1 77 ? 2.543 -12.383 -12.18 1 93.25 77 PRO A C 1
ATOM 567 O O . PRO A 1 77 ? 3.043 -12.289 -13.297 1 93.25 77 PRO A O 1
ATOM 570 N N . ALA A 1 78 ? 1.718 -11.531 -11.578 1 90.69 78 ALA A N 1
ATOM 571 C CA . ALA A 1 78 ? 1.343 -10.32 -12.305 1 90.69 78 ALA A CA 1
ATOM 572 C C . ALA A 1 78 ? 2.557 -9.43 -12.547 1 90.69 78 ALA A C 1
ATOM 574 O O . ALA A 1 78 ? 3.545 -9.5 -11.812 1 90.69 78 ALA A O 1
ATOM 575 N N . TRP A 1 79 ? 2.428 -8.578 -13.508 1 85.69 79 TRP A N 1
ATOM 576 C CA . TRP A 1 79 ? 3.514 -7.691 -13.914 1 85.69 79 TRP A CA 1
ATOM 577 C C . TRP A 1 79 ? 3.859 -6.711 -12.797 1 85.69 79 TRP A C 1
ATOM 579 O O . TRP A 1 79 ? 5.012 -6.285 -12.672 1 85.69 79 TRP A O 1
ATOM 589 N N . GLY A 1 80 ? 2.951 -6.418 -11.969 1 85.5 80 GLY A N 1
ATOM 590 C CA . GLY A 1 80 ? 3.152 -5.418 -10.93 1 85.5 80 GLY A CA 1
ATOM 591 C C . GLY A 1 80 ? 3.939 -5.945 -9.742 1 85.5 80 GLY A C 1
ATOM 592 O O . GLY A 1 80 ? 4.199 -5.207 -8.789 1 85.5 80 GLY A O 1
ATOM 593 N N . ASN A 1 81 ? 4.422 -7.203 -9.922 1 90.44 81 ASN A N 1
ATOM 594 C CA . ASN A 1 81 ? 5.176 -7.797 -8.82 1 90.44 81 ASN A CA 1
ATOM 595 C C . ASN A 1 81 ? 6.66 -7.453 -8.914 1 90.44 81 ASN A C 1
ATOM 597 O O . ASN A 1 81 ? 7.227 -7.414 -10.008 1 90.44 81 ASN A O 1
ATOM 601 N N . THR A 1 82 ? 7.223 -7.219 -7.832 1 89.44 82 THR A N 1
ATOM 602 C CA . THR A 1 82 ? 8.672 -7.258 -7.633 1 89.44 82 THR A CA 1
ATOM 603 C C . THR A 1 82 ? 9.055 -8.422 -6.727 1 89.44 82 THR A C 1
ATOM 605 O O . THR A 1 82 ? 8.539 -8.555 -5.613 1 89.44 82 THR A O 1
ATOM 608 N N . LEU A 1 83 ? 9.93 -9.211 -7.219 1 91.88 83 LEU A N 1
ATOM 609 C CA . LEU A 1 83 ? 10.383 -10.328 -6.395 1 91.88 83 LEU A CA 1
ATOM 610 C C . LEU A 1 83 ? 11.617 -9.945 -5.586 1 91.88 83 LEU A C 1
ATOM 612 O O . LEU A 1 83 ? 12.586 -9.414 -6.137 1 91.88 83 LEU A O 1
ATOM 616 N N . VAL A 1 84 ? 11.523 -10.188 -4.301 1 90.75 84 VAL A N 1
ATOM 617 C CA . VAL A 1 84 ? 12.672 -10.016 -3.414 1 90.75 84 VAL A CA 1
ATOM 618 C C . VAL A 1 84 ? 13.445 -11.328 -3.305 1 90.75 84 VAL A C 1
ATOM 620 O O . VAL A 1 84 ? 12.891 -12.352 -2.885 1 90.75 84 VAL A O 1
ATOM 623 N N . VAL A 1 85 ? 14.703 -11.234 -3.666 1 92 85 VAL A N 1
ATOM 624 C CA . VAL A 1 85 ? 15.461 -12.469 -3.805 1 92 85 VAL A CA 1
ATOM 625 C C . VAL A 1 85 ? 16.797 -12.336 -3.088 1 92 85 VAL A C 1
ATOM 627 O O . VAL A 1 85 ? 17.188 -11.234 -2.688 1 92 85 VAL A O 1
ATOM 630 N N . SER A 1 86 ? 17.359 -13.531 -2.84 1 90.5 86 SER A N 1
ATOM 631 C CA . SER A 1 86 ? 18.656 -13.531 -2.17 1 90.5 86 SER A CA 1
ATOM 632 C C . SER A 1 86 ? 19.656 -14.461 -2.875 1 90.5 86 SER A C 1
ATOM 634 O O . SER A 1 86 ? 19.25 -15.375 -3.598 1 90.5 86 SER A O 1
ATOM 636 N N . SER A 1 87 ? 21.031 -14.117 -2.715 1 89.12 87 SER A N 1
ATOM 637 C CA . SER A 1 87 ? 22.141 -14.953 -3.176 1 89.12 87 SER A CA 1
ATOM 638 C C . SER A 1 87 ? 22.078 -15.156 -4.684 1 89.12 87 SER A C 1
ATOM 640 O O . SER A 1 87 ? 22.109 -16.297 -5.16 1 89.12 87 SER A O 1
ATOM 642 N N . CYS A 1 88 ? 22.031 -14.008 -5.301 1 87.81 88 CYS A N 1
ATOM 643 C CA . CYS A 1 88 ? 22 -14.047 -6.758 1 87.81 88 CYS A CA 1
ATOM 644 C C . CYS A 1 88 ? 23.422 -13.984 -7.336 1 87.81 88 CYS A C 1
ATOM 646 O O . CYS A 1 88 ? 24.281 -13.305 -6.797 1 87.81 88 CYS A O 1
ATOM 648 N N . SER A 1 89 ? 23.891 -14.883 -8.094 1 77 89 SER A N 1
ATOM 649 C CA . SER A 1 89 ? 25.219 -14.93 -8.68 1 77 89 SER A CA 1
ATOM 650 C C . SER A 1 89 ? 25.375 -13.914 -9.812 1 77 89 SER A C 1
ATOM 652 O O . SER A 1 89 ? 26.453 -13.383 -10.039 1 77 89 SER A O 1
ATOM 654 N N . SER A 1 90 ? 24.516 -13.844 -10.75 1 61.75 90 SER A N 1
ATOM 655 C CA . SER A 1 90 ? 24.766 -13.086 -11.969 1 61.75 90 SER A CA 1
ATOM 656 C C . SER A 1 90 ? 24.25 -11.656 -11.844 1 61.75 90 SER A C 1
ATOM 658 O O . SER A 1 90 ? 23.062 -11.445 -11.586 1 61.75 90 SER A O 1
ATOM 660 N N . SER A 1 91 ? 25.062 -10.773 -11.242 1 56.28 91 SER A N 1
ATOM 661 C CA . SER A 1 91 ? 24.766 -9.336 -11.281 1 56.28 91 SER A CA 1
ATOM 662 C C . SER A 1 91 ? 24.172 -8.93 -12.617 1 56.28 91 SER A C 1
ATOM 664 O O . SER A 1 91 ? 23.578 -7.855 -12.734 1 56.28 91 SER A O 1
ATOM 666 N N . GLU A 1 92 ? 24.469 -9.773 -13.5 1 51.78 92 GLU A N 1
ATOM 667 C CA . GLU A 1 92 ? 24.234 -9.391 -14.891 1 51.78 92 GLU A CA 1
ATOM 668 C C . GLU A 1 92 ? 22.766 -9.484 -15.258 1 51.78 92 GLU A C 1
ATOM 670 O O . GLU A 1 92 ? 22.344 -9.039 -16.328 1 51.78 92 GLU A O 1
ATOM 675 N N . ALA A 1 93 ? 22.094 -9.984 -14.266 1 57.28 93 ALA A N 1
ATOM 676 C CA . ALA A 1 93 ? 20.75 -10.062 -14.867 1 57.28 93 ALA A CA 1
ATOM 677 C C . ALA A 1 93 ? 20.062 -8.703 -14.828 1 57.28 93 ALA A C 1
ATOM 679 O O . ALA A 1 93 ? 19.984 -8.062 -13.781 1 57.28 93 ALA A O 1
ATOM 680 N N . ALA A 1 94 ? 19.953 -8.109 -16.047 1 57.84 94 ALA A N 1
ATOM 681 C CA . ALA A 1 94 ? 19.344 -6.805 -16.328 1 57.84 94 ALA A CA 1
ATOM 682 C C . ALA A 1 94 ? 18.141 -6.555 -15.438 1 57.84 94 ALA A C 1
ATOM 684 O O . ALA A 1 94 ? 17.75 -5.406 -15.203 1 57.84 94 ALA A O 1
ATOM 685 N N . LEU A 1 95 ? 17.672 -7.719 -14.797 1 66 95 LEU A N 1
ATOM 686 C CA . LEU A 1 95 ? 16.422 -7.562 -14.078 1 66 95 LEU A CA 1
ATOM 687 C C . LEU A 1 95 ? 16.672 -7.398 -12.578 1 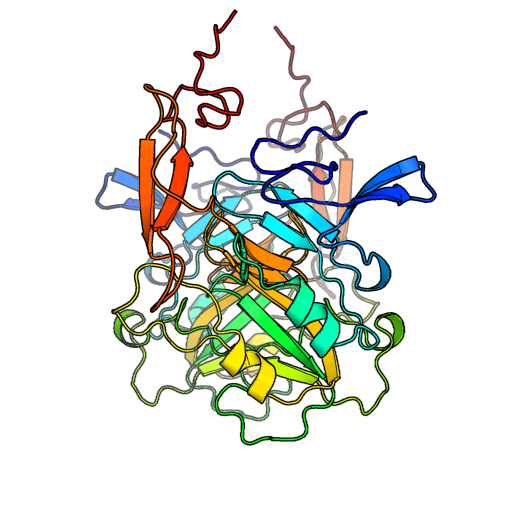66 95 LEU A C 1
ATOM 689 O O . LEU A 1 95 ? 15.758 -7.023 -11.836 1 66 95 LEU A O 1
ATOM 693 N N . ILE A 1 96 ? 17.969 -7.691 -12.289 1 67.31 96 ILE A N 1
ATOM 694 C CA . ILE A 1 96 ? 18.234 -7.66 -10.859 1 67.31 96 ILE A CA 1
ATOM 695 C C . ILE A 1 96 ? 18.75 -6.277 -10.461 1 67.31 96 ILE A C 1
ATOM 697 O O . ILE A 1 96 ? 19.688 -5.754 -11.078 1 67.31 96 ILE A O 1
ATOM 701 N N . LYS A 1 97 ? 18.047 -5.602 -9.688 1 70.12 97 LYS A N 1
ATOM 702 C CA . LYS A 1 97 ? 18.453 -4.301 -9.164 1 70.12 97 LYS A CA 1
ATOM 703 C C . LYS A 1 97 ? 18.438 -4.289 -7.637 1 70.12 97 LYS A C 1
ATOM 705 O O . LYS A 1 97 ? 17.938 -5.23 -7.012 1 70.12 97 LYS A O 1
ATOM 710 N N . ASN A 1 98 ? 19.312 -3.365 -7.113 1 63.19 98 ASN A N 1
ATOM 711 C CA . ASN A 1 98 ? 19.109 -3.117 -5.691 1 63.19 98 ASN A CA 1
ATOM 712 C C . ASN A 1 98 ? 17.641 -2.799 -5.383 1 63.19 98 ASN A C 1
ATOM 714 O O . ASN A 1 98 ? 16.969 -2.127 -6.168 1 63.19 98 ASN A O 1
ATOM 718 N N . CYS A 1 99 ? 17.141 -3.707 -4.488 1 62.19 99 CYS A N 1
ATOM 719 C CA . CYS A 1 99 ? 15.742 -3.479 -4.141 1 62.19 99 CYS A CA 1
ATOM 720 C C . CYS A 1 99 ? 15.492 -2.012 -3.799 1 62.19 99 CYS A C 1
ATOM 722 O O . CYS A 1 99 ? 16.297 -1.396 -3.088 1 62.19 99 CYS A O 1
ATOM 724 N N . SER A 1 100 ? 15.141 -1.384 -4.855 1 52.53 100 SER A N 1
ATOM 725 C CA . SER A 1 100 ? 14.898 0.028 -4.582 1 52.53 100 SER A CA 1
ATOM 726 C C . SER A 1 100 ? 14.438 0.239 -3.143 1 52.53 100 SER A C 1
ATOM 728 O O . SER A 1 100 ? 14.773 1.246 -2.518 1 52.53 100 SER A O 1
ATOM 730 N N . SER A 1 101 ? 13.477 -0.549 -2.711 1 47.91 101 SER A N 1
ATOM 731 C CA . SER A 1 101 ? 12.906 -0.408 -1.375 1 47.91 101 SER A CA 1
ATOM 732 C C . SER A 1 101 ? 13.57 -1.361 -0.387 1 47.91 101 SER A C 1
ATOM 734 O O . SER A 1 101 ? 13.484 -2.582 -0.542 1 47.91 101 SER A O 1
ATOM 736 N N . GLU A 1 102 ? 14.953 -0.996 -0.067 1 49.06 102 GLU A N 1
ATOM 737 C CA . GLU A 1 102 ? 15.219 -1.86 1.079 1 49.06 102 GLU A CA 1
ATOM 738 C C . GLU A 1 102 ? 13.953 -2.066 1.915 1 49.06 102 GLU A C 1
ATOM 740 O O . GLU A 1 102 ? 13.227 -1.113 2.191 1 49.06 102 GLU A O 1
ATOM 745 N N . PRO A 1 103 ? 13.5 -3.258 1.796 1 51 103 PRO A N 1
ATOM 746 C CA . PRO A 1 103 ? 12.32 -3.414 2.648 1 51 103 PRO A CA 1
ATOM 747 C C . PRO A 1 103 ? 12.453 -2.682 3.98 1 51 103 PRO A C 1
ATOM 749 O O . PRO A 1 103 ? 13.508 -2.736 4.617 1 51 103 PRO A O 1
ATOM 752 N N . PRO A 1 104 ? 11.664 -1.622 4.027 1 54.22 104 PRO A N 1
ATOM 753 C CA . PRO A 1 104 ? 11.773 -0.971 5.336 1 54.22 104 PRO A CA 1
ATOM 754 C C . PRO A 1 104 ? 11.953 -1.968 6.477 1 54.22 104 PRO A C 1
ATOM 756 O O . PRO A 1 104 ? 11.406 -3.07 6.434 1 54.22 104 PRO A O 1
ATOM 759 N N . ASP A 1 105 ? 12.977 -1.767 7.113 1 59.88 105 ASP A N 1
ATOM 760 C CA . ASP A 1 105 ? 13.172 -2.529 8.344 1 59.88 105 ASP A CA 1
ATOM 761 C C . ASP A 1 105 ? 11.836 -2.834 9.008 1 59.88 105 ASP A C 1
ATOM 763 O O . ASP A 1 105 ? 11.75 -3.719 9.867 1 59.88 105 ASP A O 1
ATOM 767 N N . ARG A 1 106 ? 10.945 -2.201 8.359 1 61.88 106 ARG A N 1
ATOM 768 C CA . ARG A 1 106 ? 9.656 -2.357 9.023 1 61.88 106 ARG A CA 1
ATOM 769 C C . ARG A 1 106 ? 8.969 -3.645 8.586 1 61.88 106 ARG A C 1
ATOM 771 O O . ARG A 1 106 ? 8.141 -4.195 9.32 1 61.88 106 ARG A O 1
ATOM 778 N N . TYR A 1 107 ? 9.438 -4.133 7.398 1 68.06 107 TYR A N 1
ATOM 779 C CA . TYR A 1 107 ? 8.664 -5.32 7.047 1 68.06 107 TYR A CA 1
ATOM 780 C C . TYR A 1 107 ? 9.562 -6.551 6.98 1 68.06 107 TYR A C 1
ATOM 782 O O . TYR A 1 107 ? 9.07 -7.68 6.902 1 68.06 107 TYR A O 1
ATOM 790 N N . MET A 1 108 ? 10.883 -6.219 7.012 1 75.06 108 MET A N 1
ATOM 791 C CA . MET A 1 108 ? 11.773 -7.379 7 1 75.06 108 MET A CA 1
ATOM 792 C C . MET A 1 108 ? 12.812 -7.273 8.109 1 75.06 108 MET A C 1
ATOM 794 O O . MET A 1 108 ? 13.609 -6.332 8.141 1 75.06 108 MET A O 1
ATOM 798 N N . LYS A 1 109 ? 12.586 -8.117 9.094 1 74.81 109 LYS A N 1
ATOM 799 C CA . LYS A 1 109 ? 13.609 -8.312 10.117 1 74.81 109 LYS A CA 1
ATOM 800 C C . LYS A 1 109 ? 14.469 -9.539 9.82 1 74.81 109 LYS A C 1
ATOM 802 O O . LYS A 1 109 ? 13.953 -10.656 9.758 1 74.81 109 LYS A O 1
ATOM 807 N N . ARG A 1 110 ? 15.711 -9.297 9.68 1 74.88 110 ARG A N 1
ATOM 808 C CA . ARG A 1 110 ? 16.609 -10.367 9.242 1 74.88 110 ARG A CA 1
ATOM 809 C C . ARG A 1 110 ? 16.594 -11.523 10.234 1 74.88 110 ARG A C 1
ATOM 811 O O . ARG A 1 110 ? 16.641 -12.688 9.828 1 74.88 110 ARG A O 1
ATOM 818 N N . SER A 1 111 ? 16.531 -11.141 11.477 1 77.31 111 SER A N 1
ATOM 819 C CA . SER A 1 111 ? 16.609 -12.18 12.5 1 77.31 111 SER A CA 1
ATOM 820 C C . SER A 1 111 ? 15.406 -13.117 12.43 1 77.31 111 SER A C 1
ATOM 822 O O . SER A 1 111 ? 15.562 -14.336 12.516 1 77.31 111 SER A O 1
ATOM 824 N N . THR A 1 112 ? 14.289 -12.547 12.102 1 82.19 112 THR A N 1
ATOM 825 C CA . THR A 1 112 ? 13.086 -13.375 12.109 1 82.19 112 THR A CA 1
ATOM 826 C C . THR A 1 112 ? 12.812 -13.945 10.719 1 82.19 112 THR A C 1
ATOM 828 O O . THR A 1 112 ? 12.016 -14.875 10.57 1 82.19 112 THR A O 1
ATOM 831 N N . SER A 1 113 ? 13.562 -13.539 9.766 1 87.62 113 SER A N 1
ATOM 832 C CA . SER A 1 113 ? 13.32 -13.953 8.391 1 87.62 113 SER A CA 1
ATOM 833 C C . SER A 1 113 ? 14.352 -14.977 7.93 1 87.62 113 SER A C 1
ATOM 835 O O . SER A 1 113 ? 14.43 -15.305 6.742 1 87.62 113 SER A O 1
ATOM 837 N N . HIS A 1 114 ? 15.172 -15.492 8.891 1 89.94 114 HIS A N 1
ATOM 838 C CA . HIS A 1 114 ? 16.156 -16.516 8.609 1 89.94 114 HIS A CA 1
ATOM 839 C C . HIS A 1 114 ? 17.219 -16.016 7.625 1 89.94 114 HIS A C 1
ATOM 841 O O . HIS A 1 114 ? 17.688 -16.781 6.77 1 89.94 114 HIS A O 1
ATOM 847 N N . CYS A 1 115 ? 17.391 -14.742 7.672 1 88 115 CYS A N 1
ATOM 848 C CA . CYS A 1 115 ? 18.422 -14.188 6.809 1 88 115 CYS A CA 1
ATOM 849 C C . CYS A 1 115 ? 19.766 -14.109 7.543 1 88 115 CYS A C 1
ATOM 851 O O . CYS A 1 115 ? 19.812 -13.664 8.688 1 88 115 CYS A O 1
ATOM 853 N N . SER A 1 116 ? 20.781 -14.586 6.895 1 86.06 116 SER A N 1
ATOM 854 C CA . SER A 1 116 ? 22.109 -14.398 7.473 1 86.06 116 SER A CA 1
ATOM 855 C C . SER A 1 116 ? 22.516 -12.93 7.43 1 86.06 116 SER A C 1
ATOM 857 O O . SER A 1 116 ? 22.016 -12.156 6.621 1 86.06 116 SER A O 1
ATOM 859 N N . ALA A 1 117 ? 23.406 -12.508 8.312 1 81.12 117 ALA A N 1
ATOM 860 C CA . ALA A 1 117 ? 23.844 -11.125 8.422 1 81.12 117 ALA A CA 1
ATOM 861 C C . ALA A 1 117 ? 24.422 -10.625 7.094 1 81.12 117 ALA A C 1
ATOM 863 O O . ALA A 1 117 ? 24.219 -9.469 6.723 1 81.12 117 ALA A O 1
ATOM 864 N N . ASN A 1 118 ? 25.016 -11.469 6.289 1 80.25 118 ASN A N 1
ATOM 865 C CA . ASN A 1 118 ? 25.688 -11.055 5.066 1 80.25 118 ASN A CA 1
ATOM 866 C C . ASN A 1 118 ? 24.875 -11.438 3.826 1 80.25 118 ASN A C 1
ATOM 868 O O . ASN A 1 118 ? 25.375 -11.344 2.703 1 80.25 118 ASN A O 1
ATOM 872 N N . GLU A 1 119 ? 23.719 -11.875 4.133 1 83.06 119 GLU A N 1
ATOM 873 C CA . GLU A 1 119 ? 22.906 -12.312 2.994 1 83.06 119 GLU A CA 1
ATOM 874 C C . GLU A 1 119 ? 22.594 -11.141 2.068 1 83.06 119 GLU A C 1
ATOM 876 O O . GLU A 1 119 ? 22.125 -10.086 2.523 1 83.06 119 GLU A O 1
ATOM 881 N N . SER A 1 120 ? 22.922 -11.297 0.785 1 82.62 120 SER A N 1
ATOM 882 C CA . SER A 1 120 ? 22.641 -10.258 -0.197 1 82.62 120 SER A CA 1
ATOM 883 C C . SER A 1 120 ? 21.188 -10.312 -0.667 1 82.62 120 SER A C 1
ATOM 885 O O . SER A 1 120 ? 20.75 -11.336 -1.198 1 82.62 120 SER A O 1
ATOM 887 N N . ILE A 1 121 ? 20.484 -9.289 -0.409 1 85.44 121 ILE A N 1
ATOM 888 C CA . ILE A 1 121 ? 19.078 -9.203 -0.823 1 85.44 121 ILE A CA 1
ATOM 889 C C . ILE A 1 121 ? 18.969 -8.289 -2.043 1 85.44 121 ILE A C 1
ATOM 891 O O . ILE A 1 121 ? 19.516 -7.184 -2.057 1 85.44 121 ILE A O 1
ATOM 895 N N . ARG A 1 122 ? 18.344 -8.797 -3.082 1 85.25 122 ARG A N 1
ATOM 896 C CA . ARG A 1 122 ? 18.125 -8.086 -4.336 1 85.25 122 ARG A CA 1
ATOM 897 C C . ARG A 1 122 ? 16.672 -8.188 -4.785 1 85.25 122 ARG A C 1
ATOM 899 O O . ARG A 1 122 ? 15.859 -8.844 -4.133 1 85.25 122 ARG A O 1
ATOM 906 N N . CYS A 1 123 ? 16.391 -7.434 -5.867 1 87.56 123 CYS A N 1
ATOM 907 C CA . CYS A 1 123 ? 15.016 -7.441 -6.379 1 87.56 123 CYS A CA 1
ATOM 908 C C . CYS A 1 123 ? 15.008 -7.688 -7.883 1 87.56 123 CYS A C 1
ATOM 910 O O . CYS A 1 123 ? 15.859 -7.18 -8.609 1 87.56 123 CYS A O 1
ATOM 912 N N . ILE A 1 124 ? 14.047 -8.445 -8.258 1 87 124 ILE A N 1
ATOM 913 C CA . ILE A 1 124 ? 13.75 -8.625 -9.68 1 87 124 ILE A CA 1
ATOM 914 C C . ILE A 1 124 ? 12.586 -7.723 -10.078 1 87 124 ILE A C 1
ATOM 916 O O . ILE A 1 124 ? 11.453 -7.93 -9.633 1 87 124 ILE A O 1
ATOM 920 N N . LEU A 1 125 ? 12.867 -6.746 -10.875 1 80.94 125 LEU A N 1
ATOM 921 C CA . LEU A 1 125 ? 11.867 -5.777 -11.297 1 80.94 125 LEU A CA 1
ATOM 922 C C . LEU A 1 125 ? 11.25 -6.172 -12.641 1 80.94 125 LEU A C 1
ATOM 924 O O . LEU A 1 125 ? 11.938 -6.734 -13.492 1 80.94 125 LEU A O 1
ATOM 928 N N . PRO A 1 126 ? 9.914 -5.844 -12.641 1 75.81 126 PRO A N 1
ATOM 929 C CA . PRO A 1 126 ? 9.305 -6.113 -13.945 1 75.81 126 PRO A CA 1
ATOM 930 C C . PRO A 1 126 ? 9.836 -5.199 -15.047 1 75.81 126 PRO A C 1
ATOM 932 O O . PRO A 1 126 ? 10.148 -4.031 -14.781 1 75.81 126 PRO A O 1
ATOM 935 N N . ARG A 1 127 ? 10.055 -5.82 -16.188 1 66.5 127 ARG A N 1
ATOM 936 C CA . ARG A 1 127 ? 10.438 -4.988 -17.328 1 66.5 127 ARG A CA 1
ATOM 937 C C . ARG A 1 127 ? 9.242 -4.203 -17.859 1 66.5 127 ARG A C 1
ATOM 939 O O . ARG A 1 127 ? 8.117 -4.695 -17.859 1 66.5 127 ARG A O 1
ATOM 946 N N . THR A 1 128 ? 9.422 -2.904 -18.031 1 61.03 128 THR A N 1
ATOM 947 C CA . THR A 1 128 ? 8.359 -2.1 -18.625 1 61.03 128 THR A CA 1
ATOM 948 C C . THR A 1 128 ? 7.641 -2.879 -19.719 1 61.03 128 THR A C 1
ATOM 950 O O . THR A 1 128 ? 8.281 -3.492 -20.578 1 61.03 128 THR A O 1
ATOM 953 N N . PRO A 1 129 ? 6.289 -3.086 -19.344 1 54.41 129 PRO A N 1
ATOM 954 C CA . PRO A 1 129 ? 5.566 -3.854 -20.359 1 54.41 129 PRO A CA 1
ATOM 955 C C . PRO A 1 129 ? 5.766 -3.303 -21.781 1 54.41 129 PRO A C 1
ATOM 957 O O . PRO A 1 129 ? 5.871 -2.086 -21.953 1 54.41 129 PRO A O 1
ATOM 960 N N . SER A 1 130 ? 6.492 -3.939 -22.609 1 47.28 130 SER A N 1
ATOM 961 C CA . SER A 1 130 ? 6.363 -3.576 -24.016 1 47.28 130 SER A CA 1
ATOM 962 C C . SER A 1 130 ? 4.91 -3.635 -24.484 1 47.28 130 SER A C 1
ATOM 964 O O . SER A 1 130 ? 4.105 -4.379 -23.906 1 47.28 130 SER A O 1
ATOM 966 N N . ASN A 1 131 ? 4.355 -2.521 -25.016 1 46.22 131 ASN A N 1
ATOM 967 C CA . ASN A 1 131 ? 3.023 -2.281 -25.562 1 46.22 131 ASN A CA 1
ATOM 968 C C . ASN A 1 131 ? 2.371 -3.576 -26.031 1 46.22 131 ASN A C 1
ATOM 970 O O . ASN A 1 131 ? 1.213 -3.576 -26.453 1 46.22 131 ASN A O 1
ATOM 974 N N . THR A 1 132 ? 3.143 -4.551 -26.375 1 41.88 132 THR A N 1
ATOM 975 C CA . THR A 1 132 ? 2.482 -5.484 -27.281 1 41.88 132 THR A CA 1
ATOM 976 C C . THR A 1 132 ? 1.53 -6.398 -26.516 1 41.88 132 THR A C 1
ATOM 978 O O . THR A 1 132 ? 0.586 -6.945 -27.094 1 41.88 132 THR A O 1
ATOM 981 N N . SER A 1 133 ? 1.953 -7.352 -25.656 1 45.94 133 SER A N 1
ATOM 982 C CA . SER A 1 133 ? 1.112 -8.516 -25.375 1 45.94 133 SER A CA 1
ATOM 983 C C . SER A 1 133 ? 0.183 -8.25 -24.188 1 45.94 133 SER A C 1
ATOM 985 O O . SER A 1 133 ? 0.55 -7.547 -23.25 1 45.94 133 SER A O 1
ATOM 987 N N . GLY A 1 134 ? -1.105 -8.047 -24.406 1 48.62 134 GLY A N 1
ATOM 988 C CA . GLY A 1 134 ? -2.297 -7.926 -23.578 1 48.62 134 GLY A CA 1
ATOM 989 C C . GLY A 1 134 ? -2.076 -8.352 -22.141 1 48.62 134 GLY A C 1
ATOM 990 O O . GLY A 1 134 ? -2.754 -7.871 -21.234 1 48.62 134 GLY A O 1
ATOM 991 N N . HIS A 1 135 ? -1.573 -9.586 -22.062 1 53.53 135 HIS A N 1
ATOM 992 C CA . HIS A 1 135 ? -1.494 -10.102 -20.703 1 53.53 135 HIS A CA 1
ATOM 993 C C . HIS A 1 135 ? -0.185 -9.688 -20.031 1 53.53 135 HIS A C 1
ATOM 995 O O . HIS A 1 135 ? 0.866 -9.672 -20.688 1 53.53 135 HIS A O 1
ATOM 1001 N N . HIS A 1 136 ? -0.199 -9.031 -18.875 1 68 136 HIS A N 1
ATOM 1002 C CA . HIS A 1 136 ? 0.832 -8.297 -18.156 1 68 136 HIS A CA 1
ATOM 1003 C C . HIS A 1 136 ? 1.347 -9.102 -16.969 1 68 136 HIS A C 1
ATOM 1005 O O . HIS A 1 136 ? 1.016 -8.805 -15.812 1 68 136 HIS A O 1
ATOM 1011 N N . PHE A 1 137 ? 2.082 -10.43 -17.297 1 82.81 137 PHE A N 1
ATOM 1012 C CA . PHE A 1 137 ? 2.662 -11.133 -16.156 1 82.81 137 PHE A CA 1
ATOM 1013 C C . PHE A 1 137 ? 4.18 -11.211 -16.297 1 82.81 137 PHE A C 1
ATOM 1015 O O . PHE A 1 137 ? 4.73 -10.945 -17.359 1 82.81 137 PHE A O 1
ATOM 1022 N N . LEU A 1 138 ? 4.863 -11.578 -15.281 1 86.31 138 LEU A N 1
ATOM 1023 C CA . LEU A 1 138 ? 6.312 -11.758 -15.289 1 86.31 138 LEU A CA 1
ATOM 1024 C C . LEU A 1 138 ? 6.715 -12.922 -16.188 1 86.31 138 LEU A C 1
ATOM 1026 O O . LEU A 1 138 ? 5.965 -13.891 -16.328 1 86.31 138 LEU A O 1
ATOM 1030 N N . ASN A 1 139 ? 7.793 -12.766 -16.844 1 84 139 ASN A N 1
ATOM 1031 C CA . ASN A 1 139 ? 8.328 -13.82 -17.688 1 84 139 ASN A CA 1
ATOM 1032 C C . ASN A 1 139 ? 9.133 -14.836 -16.891 1 84 139 ASN A C 1
ATOM 1034 O O . ASN A 1 139 ? 10.133 -14.492 -16.25 1 84 139 ASN A O 1
ATOM 1038 N N . ARG A 1 140 ? 8.703 -16.094 -16.938 1 89.06 140 ARG A N 1
ATOM 1039 C CA . ARG A 1 140 ? 9.312 -17.141 -16.141 1 89.06 140 ARG A CA 1
ATOM 1040 C C . ARG A 1 140 ? 10.789 -17.312 -16.484 1 89.06 140 ARG A C 1
ATOM 1042 O O . ARG A 1 140 ? 11.633 -17.391 -15.586 1 89.06 140 ARG A O 1
ATOM 1049 N N . SER A 1 141 ? 11.047 -17.422 -17.734 1 85.88 141 SER A N 1
ATOM 1050 C CA . SER A 1 141 ? 12.422 -17.625 -18.172 1 85.88 141 SER A CA 1
ATOM 1051 C C . SER A 1 141 ? 13.336 -16.484 -17.734 1 85.88 141 SER A C 1
ATOM 1053 O O . SER A 1 141 ? 14.477 -16.719 -17.344 1 85.88 141 SER A O 1
ATOM 1055 N N . GLU A 1 142 ? 12.789 -15.336 -17.812 1 83.88 142 GLU A N 1
ATOM 1056 C CA . GLU A 1 142 ? 13.555 -14.164 -17.375 1 83.88 142 GLU A CA 1
ATOM 1057 C C . GLU A 1 142 ? 13.82 -14.203 -15.875 1 83.88 142 GLU A C 1
ATOM 1059 O O . GLU A 1 142 ? 14.922 -13.875 -15.422 1 83.88 142 GLU A O 1
ATOM 1064 N N . VAL A 1 143 ? 12.852 -14.57 -15.156 1 88.5 143 VAL A N 1
ATOM 1065 C CA . VAL A 1 143 ? 12.984 -14.656 -13.703 1 88.5 143 VAL A CA 1
ATOM 1066 C C . VAL A 1 143 ? 14.047 -15.695 -13.344 1 88.5 143 VAL A C 1
ATOM 1068 O O . VAL A 1 143 ? 14.914 -15.438 -12.5 1 88.5 143 VAL A O 1
ATOM 1071 N N . LEU A 1 144 ? 14.07 -16.828 -14 1 89.38 144 LEU A N 1
ATOM 1072 C CA . LEU A 1 144 ? 14.977 -17.922 -13.695 1 89.38 144 LEU A CA 1
ATOM 1073 C C . LEU A 1 144 ? 16.406 -17.562 -14.062 1 89.38 144 LEU A C 1
ATOM 1075 O O . LEU A 1 144 ? 17.359 -18.078 -13.477 1 89.38 144 LEU A O 1
ATOM 1079 N N . ARG A 1 145 ? 16.562 -16.656 -14.984 1 86.56 145 ARG A N 1
ATOM 1080 C CA . ARG A 1 145 ? 17.891 -16.266 -15.438 1 86.56 145 ARG A CA 1
ATOM 1081 C C . ARG A 1 145 ? 18.625 -15.445 -14.367 1 86.56 145 ARG A C 1
ATOM 1083 O O . ARG A 1 145 ? 19.828 -15.25 -14.438 1 86.56 145 ARG A O 1
ATOM 1090 N N . SER A 1 146 ? 17.922 -15.039 -13.398 1 84.88 146 SER A N 1
ATOM 1091 C CA . SER A 1 146 ? 18.547 -14.273 -12.32 1 84.88 146 SER A CA 1
ATOM 1092 C C . SER A 1 146 ? 19.453 -15.148 -11.469 1 84.88 146 SER A C 1
ATOM 1094 O O . SER A 1 146 ? 20.312 -14.648 -10.742 1 84.88 146 SER A O 1
ATOM 1096 N N . ASN A 1 147 ? 19.297 -16.484 -11.57 1 88.44 147 ASN A N 1
ATOM 1097 C CA . ASN A 1 147 ? 20.125 -17.469 -10.898 1 88.44 147 ASN A CA 1
ATOM 1098 C C . ASN A 1 147 ? 20.25 -17.172 -9.406 1 88.44 147 ASN A C 1
ATOM 1100 O O . ASN A 1 147 ? 21.359 -17.156 -8.859 1 88.44 147 ASN A O 1
ATOM 1104 N N . CYS A 1 148 ? 19.125 -16.875 -8.812 1 92.19 148 CYS A N 1
ATOM 1105 C CA . CYS A 1 148 ? 19.078 -16.703 -7.371 1 92.19 148 CYS A CA 1
ATOM 1106 C C . CYS A 1 148 ? 18.766 -18.016 -6.668 1 92.19 148 CYS A C 1
ATOM 1108 O O . CYS A 1 148 ? 18.359 -18.984 -7.312 1 92.19 148 CYS A O 1
ATOM 1110 N N . THR A 1 149 ? 19.031 -18.047 -5.375 1 92.94 149 THR A N 1
ATOM 1111 C CA . THR A 1 149 ? 18.797 -19.297 -4.664 1 92.94 149 THR A CA 1
ATOM 1112 C C . THR A 1 149 ? 17.641 -19.156 -3.684 1 92.94 149 THR A C 1
ATOM 1114 O O . THR A 1 149 ? 17.062 -20.141 -3.248 1 92.94 149 THR A O 1
ATOM 1117 N N . GLY A 1 150 ? 17.375 -17.891 -3.258 1 93.75 150 GLY A N 1
ATOM 1118 C CA . GLY A 1 150 ? 16.297 -17.656 -2.314 1 93.75 150 GLY A CA 1
ATOM 1119 C C . GLY A 1 150 ? 15.234 -16.719 -2.838 1 93.75 150 GLY A C 1
ATOM 1120 O O . GLY A 1 150 ? 15.555 -15.703 -3.463 1 93.75 150 GLY A O 1
ATOM 1121 N N . LEU A 1 151 ? 13.945 -17.109 -2.699 1 95 151 LEU A N 1
ATOM 1122 C CA . LEU A 1 151 ? 12.836 -16.172 -2.832 1 95 151 LEU A CA 1
ATOM 1123 C C . LEU A 1 151 ? 12.406 -15.633 -1.469 1 95 151 LEU A C 1
ATOM 1125 O O . LEU A 1 151 ? 11.648 -16.297 -0.751 1 95 151 LEU A O 1
ATOM 1129 N N . VAL A 1 152 ? 12.781 -14.508 -1.177 1 93.62 152 VAL A N 1
ATOM 1130 C CA . VAL A 1 152 ? 12.672 -13.977 0.179 1 93.62 152 VAL A CA 1
ATOM 1131 C C . VAL A 1 152 ? 11.266 -13.445 0.416 1 93.62 152 VAL A C 1
ATOM 1133 O O . VAL A 1 152 ? 10.688 -13.656 1.484 1 93.62 152 VAL A O 1
ATOM 1136 N N . SER A 1 153 ? 10.711 -12.734 -0.497 1 94 153 SER A N 1
ATOM 1137 C CA . SER A 1 153 ? 9.406 -12.094 -0.4 1 94 153 SER A CA 1
ATOM 1138 C C . SER A 1 153 ? 8.977 -11.5 -1.74 1 94 153 SER A C 1
ATOM 1140 O O . SER A 1 153 ? 9.477 -11.906 -2.791 1 94 153 SER A O 1
ATOM 1142 N N . ALA A 1 154 ? 7.965 -10.688 -1.676 1 92.88 154 ALA A N 1
ATOM 1143 C CA . ALA A 1 154 ? 7.508 -9.984 -2.871 1 92.88 154 ALA A CA 1
ATOM 1144 C C . ALA A 1 154 ? 6.824 -8.672 -2.502 1 92.88 154 ALA A C 1
ATOM 1146 O O . ALA A 1 154 ? 6.41 -8.477 -1.357 1 92.88 154 ALA A O 1
ATOM 1147 N N . VAL A 1 155 ? 6.805 -7.836 -3.402 1 90.12 155 VAL A N 1
ATOM 1148 C CA . VAL A 1 155 ? 6.078 -6.574 -3.326 1 90.12 155 VAL A CA 1
ATOM 1149 C C . VAL A 1 155 ? 5.18 -6.418 -4.551 1 90.12 155 VAL A C 1
ATOM 1151 O O . VAL A 1 155 ? 5.633 -6.594 -5.688 1 90.12 155 VAL A O 1
ATOM 1154 N N . SER A 1 156 ? 3.982 -6.098 -4.305 1 90.75 156 SER A N 1
ATOM 1155 C CA . SER A 1 156 ? 3.059 -5.965 -5.426 1 90.75 156 SER A CA 1
ATOM 1156 C C . SER A 1 156 ? 2.457 -4.566 -5.488 1 90.75 156 SER A C 1
ATOM 1158 O O . SER A 1 156 ? 2.059 -4.012 -4.461 1 90.75 156 SER A O 1
ATOM 1160 N N . TYR A 1 157 ? 2.424 -4.027 -6.66 1 86.31 157 TYR A N 1
ATOM 1161 C CA . TYR A 1 157 ? 1.758 -2.746 -6.867 1 86.31 157 TYR A CA 1
ATOM 1162 C C . TYR A 1 157 ? 0.246 -2.922 -6.934 1 86.31 157 TYR A C 1
ATOM 1164 O O . TYR A 1 157 ? -0.246 -3.881 -7.535 1 86.31 157 TYR A O 1
ATOM 1172 N N . SER A 1 158 ? -0.448 -2.061 -6.27 1 85.5 158 SER A N 1
ATOM 1173 C CA . SER A 1 158 ? -1.906 -2.082 -6.316 1 85.5 158 SER A CA 1
ATOM 1174 C C . SER A 1 158 ? -2.477 -0.67 -6.414 1 85.5 158 SER A C 1
ATOM 1176 O O . SER A 1 158 ? -1.985 0.248 -5.75 1 85.5 158 SER A O 1
ATOM 1178 N N . ASP A 1 159 ? -3.516 -0.587 -7.238 1 82.88 159 ASP A N 1
ATOM 1179 C CA . ASP A 1 159 ? -4.234 0.679 -7.32 1 82.88 159 ASP A CA 1
ATOM 1180 C C . ASP A 1 159 ? -5.625 0.561 -6.699 1 82.88 159 ASP A C 1
ATOM 1182 O O . ASP A 1 159 ? -6.418 1.506 -6.75 1 82.88 159 ASP A O 1
ATOM 1186 N N . ALA A 1 160 ? -5.969 -0.571 -6.125 1 74.31 160 ALA A N 1
ATOM 1187 C CA . ALA A 1 160 ? -7.316 -0.85 -5.629 1 74.31 160 ALA A CA 1
ATOM 1188 C C . ALA A 1 160 ? -7.773 0.226 -4.648 1 74.31 160 ALA A C 1
ATOM 1190 O O . ALA A 1 160 ? -8.922 0.664 -4.688 1 74.31 160 ALA A O 1
ATOM 1191 N N . GLN A 1 161 ? -6.957 0.662 -3.783 1 73.06 161 GLN A N 1
ATOM 1192 C CA . GLN A 1 161 ? -7.27 1.698 -2.805 1 73.06 161 GLN A CA 1
ATOM 1193 C C . GLN A 1 161 ? -6.316 2.883 -2.938 1 73.06 161 GLN A C 1
ATOM 1195 O O . GLN A 1 161 ? -5.918 3.48 -1.935 1 73.06 161 GLN A O 1
ATOM 1200 N N . GLY A 1 162 ? -5.984 3.062 -4.223 1 80.94 162 GLY A N 1
ATOM 1201 C CA . GLY A 1 162 ? -4.949 4.043 -4.508 1 80.94 162 GLY A CA 1
ATOM 1202 C C . GLY A 1 162 ? -3.58 3.422 -4.707 1 80.94 162 GLY A C 1
ATOM 1203 O O . GLY A 1 162 ? -3.359 2.262 -4.352 1 80.94 162 GLY A O 1
ATOM 1204 N N . PRO A 1 163 ? -2.762 4.211 -5.34 1 86.88 163 PRO A N 1
ATOM 1205 C CA . PRO A 1 163 ? -1.438 3.65 -5.617 1 86.88 163 PRO A CA 1
ATOM 1206 C C . PRO A 1 163 ? -0.72 3.186 -4.352 1 86.88 163 PRO A C 1
ATOM 1208 O O . PRO A 1 163 ? -0.533 3.971 -3.418 1 86.88 163 PRO A O 1
ATOM 1211 N N . SER A 1 164 ? -0.375 1.937 -4.293 1 89.69 164 SER A N 1
ATOM 1212 C CA . SER A 1 164 ? 0.268 1.376 -3.109 1 89.69 164 SER A CA 1
ATOM 1213 C C . SER A 1 164 ? 1.139 0.177 -3.469 1 89.69 164 SER A C 1
ATOM 1215 O O . SER A 1 164 ? 0.955 -0.438 -4.52 1 89.69 164 SER A O 1
ATOM 1217 N N . LEU A 1 165 ? 2.096 0.002 -2.643 1 88.38 165 LEU A N 1
ATOM 1218 C CA . LEU A 1 165 ? 2.904 -1.211 -2.689 1 88.38 165 LEU A CA 1
ATOM 1219 C C . LEU A 1 165 ? 2.559 -2.141 -1.532 1 88.38 165 LEU A C 1
ATOM 1221 O O . LEU A 1 165 ? 2.727 -1.777 -0.366 1 88.38 165 LEU A O 1
ATOM 1225 N N . LEU A 1 166 ? 2.07 -3.264 -1.913 1 90.38 166 LEU A N 1
ATOM 1226 C CA . LEU A 1 166 ? 1.771 -4.273 -0.902 1 90.38 166 LEU A CA 1
ATOM 1227 C C . LEU A 1 166 ? 3.023 -5.066 -0.54 1 90.38 166 LEU A C 1
ATOM 1229 O O . LEU A 1 166 ? 3.588 -5.762 -1.386 1 90.38 166 LEU A O 1
ATOM 1233 N N . LEU A 1 167 ? 3.396 -4.957 0.689 1 90.5 167 LEU A N 1
ATOM 1234 C CA . LEU A 1 167 ? 4.605 -5.633 1.152 1 90.5 167 LEU A CA 1
ATOM 1235 C C . LEU A 1 167 ? 4.297 -7.062 1.585 1 90.5 167 LEU A C 1
ATOM 1237 O O . LEU A 1 167 ? 3.297 -7.309 2.262 1 90.5 167 LEU A O 1
ATOM 1241 N N . GLY A 1 168 ? 5.121 -7.949 1.153 1 91.94 168 GLY A N 1
ATOM 1242 C CA . GLY A 1 168 ? 4.914 -9.344 1.506 1 91.94 168 GLY A CA 1
ATOM 1243 C C . GLY A 1 168 ? 3.744 -9.977 0.78 1 91.94 168 GLY A C 1
ATOM 1244 O O . GLY A 1 168 ? 3.164 -10.953 1.261 1 91.94 168 GLY A O 1
ATOM 1245 N N . ALA A 1 169 ? 3.391 -9.383 -0.274 1 93.38 169 ALA A N 1
ATOM 1246 C CA . ALA A 1 169 ? 2.279 -9.891 -1.076 1 93.38 169 ALA A CA 1
ATOM 1247 C C . ALA A 1 169 ? 2.723 -10.18 -2.508 1 93.38 169 ALA A C 1
ATOM 1249 O O . ALA A 1 169 ? 3.551 -9.453 -3.064 1 93.38 169 ALA A O 1
ATOM 1250 N N . LEU A 1 170 ? 2.191 -11.148 -3.064 1 95.31 170 LEU A N 1
ATOM 1251 C CA . LEU A 1 170 ? 2.418 -11.516 -4.457 1 95.31 170 LEU A CA 1
ATOM 1252 C C . LEU A 1 170 ? 1.095 -11.766 -5.176 1 95.31 170 LEU A C 1
ATOM 1254 O O . LEU A 1 170 ? 0.301 -12.609 -4.75 1 95.31 170 LEU A O 1
ATOM 1258 N N . GLU A 1 171 ? 0.911 -11.031 -6.203 1 94.06 171 GLU A N 1
ATOM 1259 C CA . GLU A 1 171 ? -0.33 -11.156 -6.961 1 94.06 171 GLU A CA 1
ATOM 1260 C C . GLU A 1 171 ? -0.15 -12.07 -8.164 1 94.06 171 GLU A C 1
ATOM 1262 O O . GLU A 1 171 ? 0.78 -11.898 -8.953 1 94.06 171 GLU A O 1
ATOM 1267 N N . LEU A 1 172 ? -1.042 -13.031 -8.258 1 94.31 172 LEU A N 1
ATOM 1268 C CA . LEU A 1 172 ? -1.093 -13.898 -9.43 1 94.31 172 LEU A CA 1
ATOM 1269 C C . LEU A 1 172 ? -2.289 -13.547 -10.305 1 94.31 172 LEU A C 1
ATOM 1271 O O . LEU A 1 172 ? -3.42 -13.469 -9.82 1 94.31 172 LEU A O 1
ATOM 1275 N N . ASP A 1 173 ? -1.973 -13.352 -11.555 1 90.56 173 ASP A N 1
ATOM 1276 C CA . ASP A 1 173 ? -3.047 -13.391 -12.539 1 90.56 173 ASP A CA 1
ATOM 1277 C C . ASP A 1 173 ? -3.467 -14.836 -12.836 1 90.56 173 ASP A C 1
ATOM 1279 O O . ASP A 1 173 ? -2.621 -15.719 -12.953 1 90.56 173 ASP A O 1
ATOM 1283 N N . TRP A 1 174 ? -4.75 -15.016 -12.867 1 91.38 174 TRP A N 1
ATOM 1284 C CA . TRP A 1 174 ? -5.207 -16.359 -13.164 1 91.38 174 TRP A CA 1
ATOM 1285 C C . TRP A 1 174 ? -6.207 -16.359 -14.312 1 91.38 174 TRP A C 1
ATOM 1287 O O . TRP A 1 174 ? -6.777 -15.32 -14.648 1 91.38 174 TRP A O 1
ATOM 1297 N N . TRP A 1 175 ? -6.32 -17.516 -14.961 1 89.88 175 TRP A N 1
ATOM 1298 C CA . TRP A 1 175 ? -7.215 -17.703 -16.094 1 89.88 175 TRP A CA 1
ATOM 1299 C C . TRP A 1 175 ? -7.625 -19.156 -16.234 1 89.88 175 TRP A C 1
ATOM 1301 O O . TRP A 1 175 ? -7.051 -20.047 -15.586 1 89.88 175 TRP A O 1
ATOM 1311 N N . VAL A 1 176 ? -8.688 -19.359 -17 1 91.69 176 VAL A N 1
ATOM 1312 C CA . VAL A 1 176 ? -9.078 -20.703 -17.391 1 91.69 176 VAL A CA 1
ATOM 1313 C C . VAL A 1 176 ? -8.656 -20.969 -18.828 1 91.69 176 VAL A C 1
ATOM 1315 O O . VAL A 1 176 ? -8.977 -20.188 -19.734 1 91.69 176 VAL A O 1
ATOM 1318 N N . PRO A 1 177 ? -7.91 -22.047 -18.984 1 90.94 177 PRO A N 1
ATOM 1319 C CA . PRO A 1 177 ? -7.504 -22.359 -20.359 1 90.94 177 PRO A CA 1
ATOM 1320 C C . PRO A 1 177 ? -8.68 -22.734 -21.25 1 90.94 177 PRO A C 1
ATOM 1322 O O . PRO A 1 177 ? -9.617 -23.391 -20.797 1 90.94 177 PRO A O 1
ATOM 1325 N N . GLY A 1 178 ? -8.609 -22.297 -22.5 1 91 178 GLY A N 1
ATOM 1326 C CA . GLY A 1 178 ? -9.617 -22.688 -23.484 1 91 178 GLY A CA 1
ATOM 1327 C C . GLY A 1 178 ? -10.453 -21.516 -23.969 1 91 178 GLY A C 1
ATOM 1328 O O . GLY A 1 178 ? -10.047 -20.359 -23.844 1 91 178 GLY A O 1
ATOM 1329 N N . ARG A 1 179 ? -11.562 -21.812 -24.625 1 90.94 179 ARG A N 1
ATOM 1330 C CA . ARG A 1 179 ? -12.484 -20.812 -25.141 1 90.94 179 ARG A CA 1
ATOM 1331 C C . ARG A 1 179 ? -13.523 -20.438 -24.078 1 90.94 179 ARG A C 1
ATOM 1333 O O . ARG A 1 179 ? -13.781 -21.219 -23.156 1 90.94 179 ARG A O 1
ATOM 1340 N N . CYS A 1 180 ? -14.078 -19.359 -24.312 1 92.44 180 CYS A N 1
ATOM 1341 C CA . CYS A 1 180 ? -15.016 -18.781 -23.359 1 92.44 180 CYS A CA 1
ATOM 1342 C C . CYS A 1 180 ? -16.125 -19.766 -23.031 1 92.44 180 CYS A C 1
ATOM 1344 O O . CYS A 1 180 ? -16.812 -20.266 -23.922 1 92.44 180 CYS A O 1
ATOM 1346 N N . ARG A 1 181 ? -16.312 -20.078 -21.859 1 93.94 181 ARG A N 1
ATOM 1347 C CA . ARG A 1 181 ? -17.422 -20.859 -21.312 1 93.94 181 ARG A CA 1
ATOM 1348 C C . ARG A 1 181 ? -18.031 -20.172 -20.094 1 93.94 181 ARG A C 1
ATOM 1350 O O . ARG A 1 181 ? -18.078 -20.75 -19 1 93.94 181 ARG A O 1
ATOM 1357 N N . CYS A 1 182 ? -18.422 -18.953 -20.328 1 96.12 182 CYS A N 1
ATOM 1358 C CA . CYS A 1 182 ? -19.062 -18.156 -19.281 1 96.12 182 CYS A CA 1
ATOM 1359 C C . CYS A 1 182 ? -20.578 -18.281 -19.328 1 96.12 182 CYS A C 1
ATOM 1361 O O . CYS A 1 182 ? -21.141 -18.688 -20.344 1 96.12 182 CYS A O 1
ATOM 1363 N N . ASP A 1 183 ? -21.188 -18.062 -18.188 1 95.88 183 ASP A N 1
ATOM 1364 C CA . ASP A 1 183 ? -22.641 -17.922 -18.109 1 95.88 183 ASP A CA 1
ATOM 1365 C C . ASP A 1 183 ? -23.141 -16.875 -19.109 1 95.88 183 ASP A C 1
ATOM 1367 O O . ASP A 1 183 ? -22.453 -15.898 -19.391 1 95.88 183 ASP A O 1
ATOM 1371 N N . ALA A 1 184 ? -24.391 -17.078 -19.453 1 94.12 184 ALA A N 1
ATOM 1372 C CA . ALA A 1 184 ? -24.969 -16.203 -20.469 1 94.12 184 ALA A CA 1
ATOM 1373 C C . ALA A 1 184 ? -25.031 -14.758 -19.984 1 94.12 184 ALA A C 1
ATOM 1375 O O . ALA A 1 184 ? -25.016 -13.82 -20.781 1 94.12 184 ALA A O 1
ATOM 1376 N N . ARG A 1 185 ? -25.125 -14.586 -18.703 1 94.81 185 ARG A N 1
ATOM 1377 C CA . ARG A 1 185 ? -25.266 -13.242 -18.156 1 94.81 185 ARG A CA 1
ATOM 1378 C C . ARG A 1 185 ? -23.922 -12.664 -17.766 1 94.81 185 ARG A C 1
ATOM 1380 O O . ARG A 1 185 ? -23.844 -11.523 -17.281 1 94.81 185 ARG A O 1
ATOM 1387 N N . ALA A 1 186 ? -22.828 -13.422 -17.969 1 96.44 186 ALA A N 1
ATOM 1388 C CA . ALA A 1 186 ? -21.5 -12.969 -17.578 1 96.44 186 ALA A CA 1
ATOM 1389 C C . ALA A 1 186 ? -20.75 -12.375 -18.766 1 96.44 186 ALA A C 1
ATOM 1391 O O . ALA A 1 186 ? -21.062 -12.68 -19.922 1 96.44 186 ALA A O 1
ATOM 1392 N N . ASN A 1 187 ? -19.859 -11.523 -18.5 1 93.94 187 ASN A N 1
ATOM 1393 C CA . ASN A 1 187 ? -18.906 -11.062 -19.5 1 93.94 187 ASN A CA 1
ATOM 1394 C C . ASN A 1 187 ? -17.719 -12.016 -19.625 1 93.94 187 ASN A C 1
ATOM 1396 O O . ASN A 1 187 ? -17.203 -12.508 -18.609 1 93.94 187 ASN A O 1
ATOM 1400 N N . CYS A 1 188 ? -17.344 -12.227 -20.891 1 93.19 188 CYS A N 1
ATOM 1401 C CA . CYS A 1 188 ? -16.188 -13.078 -21.156 1 93.19 188 CYS A CA 1
ATOM 1402 C C . CYS A 1 188 ? -15.023 -12.266 -21.703 1 93.19 188 CYS A C 1
ATOM 1404 O O . CYS A 1 188 ? -15.18 -11.492 -22.641 1 93.19 188 CYS A O 1
ATOM 1406 N N . THR A 1 189 ? -13.914 -12.422 -21.078 1 88.5 189 THR A N 1
ATOM 1407 C CA . THR A 1 189 ? -12.664 -11.867 -21.578 1 88.5 189 THR A CA 1
ATOM 1408 C C . THR A 1 189 ? -11.734 -12.984 -22.062 1 88.5 189 THR A C 1
ATOM 1410 O O . THR A 1 189 ? -11.25 -13.789 -21.266 1 88.5 189 THR A O 1
ATOM 1413 N N . GLN A 1 190 ? -11.539 -12.992 -23.375 1 88.12 190 GLN A N 1
ATOM 1414 C CA . GLN A 1 190 ? -10.664 -13.984 -23.984 1 88.12 190 GLN A CA 1
ATOM 1415 C C . GLN A 1 190 ? -9.312 -13.367 -24.359 1 88.12 190 GLN A C 1
ATOM 1417 O O . GLN A 1 190 ? -9.258 -12.242 -24.859 1 88.12 190 GLN A O 1
ATOM 1422 N N . PHE A 1 191 ? -8.227 -14.102 -24.047 1 82.44 191 PHE A N 1
ATOM 1423 C CA . PHE A 1 191 ? -6.898 -13.57 -24.359 1 82.44 191 PHE A CA 1
ATOM 1424 C C . PHE A 1 191 ? -5.898 -14.703 -24.562 1 82.44 191 PHE A C 1
ATOM 1426 O O . PHE A 1 191 ? -6.145 -15.836 -24.156 1 82.44 191 PHE A O 1
ATOM 1433 N N . PRO A 1 192 ? -4.879 -14.328 -25.312 1 79 192 PRO A N 1
ATOM 1434 C CA . PRO A 1 192 ? -3.807 -15.32 -25.406 1 79 192 PRO A CA 1
ATOM 1435 C C . PRO A 1 192 ? -3.055 -15.5 -24.094 1 79 192 PRO A C 1
ATOM 1437 O O . PRO A 1 192 ? -2.65 -14.523 -23.469 1 79 192 PRO A O 1
ATOM 1440 N N . ALA A 1 193 ? -3.004 -16.688 -23.5 1 71 193 ALA A N 1
ATOM 1441 C CA . ALA A 1 193 ? -2.314 -16.922 -22.234 1 71 193 ALA A CA 1
ATOM 1442 C C . ALA A 1 193 ? -0.802 -16.812 -22.406 1 71 193 ALA A C 1
ATOM 1444 O O . ALA A 1 193 ? -0.107 -16.297 -21.531 1 71 193 ALA A O 1
ATOM 1445 N N . THR A 1 194 ? -0.218 -17.406 -23.484 1 64.88 194 THR A N 1
ATOM 1446 C CA . THR A 1 194 ? 1.198 -17.297 -23.812 1 64.88 194 THR A CA 1
ATOM 1447 C C . THR A 1 194 ? 1.381 -16.875 -25.266 1 64.88 194 THR A C 1
ATOM 1449 O O . THR A 1 194 ? 0.413 -16.812 -26.031 1 64.88 194 THR A O 1
ATOM 1452 N N . LYS A 1 195 ? 2.689 -16.391 -25.594 1 58.91 195 LYS A N 1
ATOM 1453 C CA . LYS A 1 195 ? 3.002 -16.031 -26.969 1 58.91 195 LYS A CA 1
ATOM 1454 C C . LYS A 1 195 ? 2.688 -17.188 -27.922 1 58.91 195 LYS A C 1
ATOM 1456 O O . LYS A 1 195 ? 2.258 -16.953 -29.062 1 58.91 195 LYS A O 1
ATOM 1461 N N . THR A 1 196 ? 3.104 -18.297 -27.547 1 55.88 196 THR A N 1
ATOM 1462 C CA . THR A 1 196 ? 2.926 -19.422 -28.438 1 55.88 196 THR A CA 1
ATOM 1463 C C . THR A 1 196 ? 1.646 -20.188 -28.109 1 55.88 196 THR A C 1
ATOM 1465 O O . THR A 1 196 ? 1.378 -21.234 -28.688 1 55.88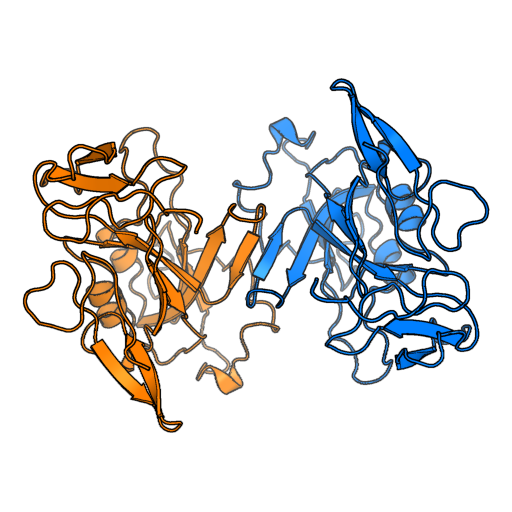 196 THR A O 1
ATOM 1468 N N . ARG A 1 197 ? 1.144 -19.562 -26.984 1 58.22 197 ARG A N 1
ATOM 1469 C CA . ARG A 1 197 ? 0.239 -20.516 -26.344 1 58.22 197 ARG A CA 1
ATOM 1470 C C . ARG A 1 197 ? -1.215 -20.078 -26.5 1 58.22 197 ARG A C 1
ATOM 1472 O O . ARG A 1 197 ? -1.494 -18.906 -26.75 1 58.22 197 ARG A O 1
ATOM 1479 N N . PRO A 1 198 ? -2.09 -21.062 -25.797 1 67.5 198 PRO A N 1
ATOM 1480 C CA . PRO A 1 198 ? -3.498 -21.453 -25.75 1 67.5 198 PRO A CA 1
ATOM 1481 C C . PRO A 1 198 ? -4.418 -20.312 -25.328 1 67.5 198 PRO A C 1
ATOM 1483 O O . PRO A 1 198 ? -3.963 -19.344 -24.703 1 67.5 198 PRO A O 1
ATOM 1486 N N . GLU A 1 199 ? -5.492 -20.281 -25.875 1 85.81 199 GLU A N 1
ATOM 1487 C CA . GLU A 1 199 ? -6.578 -19.375 -25.5 1 85.81 199 GLU A CA 1
ATOM 1488 C C . GLU A 1 199 ? -6.941 -19.516 -24.031 1 85.81 199 GLU A C 1
ATOM 1490 O O . GLU A 1 199 ? -6.812 -20.594 -23.453 1 85.81 199 GLU A O 1
ATOM 1495 N N . ALA A 1 200 ? -7.102 -18.5 -23.406 1 90.25 200 ALA A N 1
ATOM 1496 C CA . ALA A 1 200 ? -7.551 -18.438 -22.016 1 90.25 200 ALA A CA 1
ATOM 1497 C C . ALA A 1 200 ? -8.695 -17.453 -21.844 1 90.25 200 ALA A C 1
ATOM 1499 O O . ALA A 1 200 ? -8.938 -16.609 -22.734 1 90.25 200 ALA A O 1
ATOM 1500 N N . PHE A 1 201 ? -9.422 -17.656 -20.812 1 90.38 201 PHE A N 1
ATOM 1501 C CA . PHE A 1 201 ? -10.539 -16.734 -20.641 1 90.38 201 PHE A CA 1
ATOM 1502 C C . PHE A 1 201 ? -10.844 -16.531 -19.156 1 90.38 201 PHE A C 1
ATOM 1504 O O . PHE A 1 201 ? -10.398 -17.312 -18.312 1 90.38 201 PHE A O 1
ATOM 1511 N N . GLN A 1 202 ? -11.516 -15.477 -18.875 1 90.94 202 GLN A N 1
ATOM 1512 C CA . GLN A 1 202 ? -12.07 -15.148 -17.562 1 90.94 202 GLN A CA 1
ATOM 1513 C C . GLN A 1 202 ? -13.531 -14.727 -17.672 1 90.94 202 GLN A C 1
ATOM 1515 O O . GLN A 1 202 ? -13.953 -14.203 -18.703 1 90.94 202 GLN A O 1
ATOM 1520 N N . CYS A 1 203 ? -14.266 -15 -16.688 1 92.69 203 CYS A N 1
ATOM 1521 C CA . CYS A 1 203 ? -15.672 -14.609 -16.641 1 92.69 203 CYS A CA 1
ATOM 1522 C C . CYS A 1 203 ? -15.922 -13.617 -15.5 1 92.69 203 CYS A C 1
ATOM 1524 O O . CYS A 1 203 ? -15.344 -13.75 -14.422 1 92.69 203 CYS A O 1
ATOM 1526 N N . GLU A 1 204 ? -16.703 -12.641 -15.711 1 91.25 204 GLU A N 1
ATOM 1527 C CA . GLU A 1 204 ? -17.094 -11.68 -14.688 1 91.25 204 GLU A CA 1
ATOM 1528 C C . GLU A 1 204 ? -18.578 -11.32 -14.797 1 91.25 204 GLU A C 1
ATOM 1530 O O . GLU A 1 204 ? -19.062 -11.031 -15.891 1 91.25 204 GLU A O 1
ATOM 1535 N N . CYS A 1 205 ? -19.203 -11.367 -13.586 1 93.38 205 CYS A N 1
ATOM 1536 C CA . CYS A 1 205 ? -20.594 -10.914 -13.57 1 93.38 205 CYS A CA 1
ATOM 1537 C C . CYS A 1 205 ? -20.672 -9.391 -13.594 1 93.38 205 CYS A C 1
ATOM 1539 O O . CYS A 1 205 ? -19.906 -8.719 -12.898 1 93.38 205 CYS A O 1
ATOM 1541 N N . PRO A 1 206 ? -21.531 -8.875 -14.438 1 90.81 206 PRO A N 1
ATOM 1542 C CA . PRO A 1 206 ? -21.703 -7.418 -14.43 1 90.81 206 PRO A CA 1
ATOM 1543 C C . PRO A 1 206 ? -22.219 -6.895 -13.094 1 90.81 206 PRO A C 1
ATOM 1545 O O . PRO A 1 206 ? -22.641 -7.684 -12.234 1 90.81 206 PRO A O 1
ATOM 1548 N N . GLU A 1 207 ? -22.016 -5.574 -12.906 1 87.69 207 GLU A N 1
ATOM 1549 C CA . GLU A 1 207 ? -22.5 -4.941 -11.68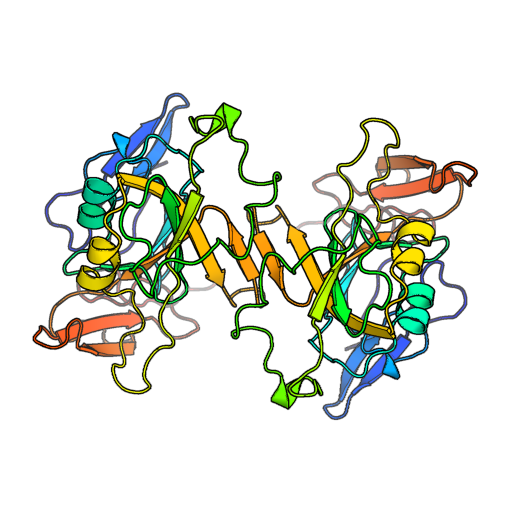8 1 87.69 207 GLU A CA 1
ATOM 1550 C C . GLU A 1 207 ? -23.969 -5.309 -11.422 1 87.69 207 GLU A C 1
ATOM 1552 O O . GLU A 1 207 ? -24.781 -5.328 -12.344 1 87.69 207 GLU A O 1
ATOM 1557 N N . GLY A 1 208 ? -24.281 -5.512 -10.102 1 87.38 208 GLY A N 1
ATOM 1558 C CA . GLY A 1 208 ? -25.656 -5.84 -9.719 1 87.38 208 GLY A CA 1
ATOM 1559 C C . GLY A 1 208 ? -25.906 -7.336 -9.641 1 87.38 208 GLY A C 1
ATOM 1560 O O . GLY A 1 208 ? -26.906 -7.77 -9.078 1 87.38 208 GLY A O 1
ATOM 1561 N N . LEU A 1 209 ? -25.047 -8.125 -10.344 1 91 209 LEU A N 1
ATOM 1562 C CA . LEU A 1 209 ? -25.156 -9.578 -10.281 1 91 209 LEU A CA 1
ATOM 1563 C C . LEU A 1 209 ? -24.047 -10.172 -9.422 1 91 209 LEU A C 1
ATOM 1565 O O . LEU A 1 209 ? -22.969 -9.602 -9.312 1 91 209 LEU A O 1
ATOM 1569 N N . GLN A 1 210 ? -24.391 -11.32 -8.883 1 89.44 210 GLN A N 1
ATOM 1570 C CA . GLN A 1 210 ? -23.438 -12.039 -8.055 1 89.44 210 GLN A CA 1
ATOM 1571 C C . GLN A 1 210 ? -23.125 -13.414 -8.641 1 89.44 210 GLN A C 1
ATOM 1573 O O . GLN A 1 210 ? -23.906 -13.961 -9.414 1 89.44 210 GLN A O 1
ATOM 1578 N N . GLY A 1 211 ? -21.922 -13.938 -8.25 1 89.31 211 GLY A N 1
ATOM 1579 C CA . GLY A 1 211 ? -21.484 -15.242 -8.727 1 89.31 211 GLY A CA 1
ATOM 1580 C C . GLY A 1 211 ? -20.094 -15.219 -9.344 1 89.31 211 GLY A C 1
ATOM 1581 O O . GLY A 1 211 ? -19.469 -14.164 -9.438 1 89.31 211 GLY A O 1
ATOM 1582 N N . ASP A 1 212 ? -19.719 -16.406 -9.906 1 88.69 212 ASP A N 1
ATOM 1583 C CA . ASP A 1 212 ? -18.375 -16.516 -10.461 1 88.69 212 ASP A CA 1
ATOM 1584 C C . ASP A 1 212 ? -18.391 -16.328 -11.977 1 88.69 212 ASP A C 1
ATOM 1586 O O . ASP A 1 212 ? -17.328 -16.125 -12.586 1 88.69 212 ASP A O 1
ATOM 1590 N N . GLY A 1 213 ? -19.594 -16.453 -12.555 1 93.69 213 GLY A N 1
ATOM 1591 C CA . GLY A 1 213 ? -19.781 -16.156 -13.969 1 93.69 213 GLY A CA 1
ATOM 1592 C C . GLY A 1 213 ? -19.469 -17.328 -14.867 1 93.69 213 GLY A C 1
ATOM 1593 O O . GLY A 1 213 ? -19.609 -17.234 -16.094 1 93.69 213 GLY A O 1
ATOM 1594 N N . PHE A 1 214 ? -19.078 -18.453 -14.328 1 95.06 214 PHE A N 1
ATOM 1595 C CA . PHE A 1 214 ? -18.672 -19.578 -15.141 1 95.06 214 PHE A CA 1
ATOM 1596 C C . PHE A 1 214 ? -19.812 -20.594 -15.281 1 95.06 214 PHE A C 1
ATOM 1598 O O . PHE A 1 214 ? -20.547 -20.828 -14.328 1 95.06 214 PHE A O 1
ATOM 1605 N N . VAL A 1 215 ? -19.875 -21.172 -16.5 1 94.06 215 VAL A N 1
ATOM 1606 C CA . VAL A 1 215 ? -20.875 -22.219 -16.734 1 94.06 215 VAL A CA 1
ATOM 1607 C C . VAL A 1 215 ? -20.641 -23.375 -15.781 1 94.06 215 VAL A C 1
ATOM 1609 O O . VAL A 1 215 ? -21.594 -23.969 -15.266 1 94.06 215 VAL A O 1
ATOM 1612 N N . ASP A 1 216 ? -19.406 -23.719 -15.57 1 90 216 ASP A N 1
ATOM 1613 C CA . ASP A 1 216 ? -19.031 -24.844 -14.711 1 90 216 ASP A CA 1
ATOM 1614 C C . ASP A 1 216 ? -19.047 -24.422 -13.234 1 90 216 ASP A C 1
ATOM 1616 O O . ASP A 1 216 ? -18.672 -25.219 -12.367 1 90 216 ASP A O 1
ATOM 1620 N N . GLY A 1 217 ? -19.406 -23.203 -12.875 1 91.25 217 GLY A N 1
ATOM 1621 C CA . GLY A 1 217 ? -19.516 -22.688 -11.523 1 91.25 217 GLY A CA 1
ATOM 1622 C C . GLY A 1 217 ? -20.922 -22.281 -11.141 1 91.25 217 GLY A C 1
ATOM 1623 O O . GLY A 1 217 ? -21.875 -23.031 -11.391 1 91.25 217 GLY A O 1
ATOM 1624 N N . THR A 1 218 ? -21.031 -21.078 -10.492 1 91 218 THR A N 1
ATOM 1625 C CA . THR A 1 218 ? -22.344 -20.672 -10.008 1 91 218 THR A CA 1
ATOM 1626 C C . THR A 1 218 ? -23.047 -19.781 -11.039 1 91 218 THR A C 1
ATOM 1628 O O . THR A 1 218 ? -24.219 -19.469 -10.891 1 91 218 THR A O 1
ATOM 1631 N N . GLY A 1 219 ? -22.312 -19.438 -12.039 1 93.56 219 GLY A N 1
ATOM 1632 C CA . GLY A 1 219 ? -22.875 -18.469 -12.977 1 93.56 219 GLY A CA 1
ATOM 1633 C C . GLY A 1 219 ? -23.141 -17.109 -12.344 1 93.56 219 GLY A C 1
ATOM 1634 O O . GLY A 1 219 ? -22.453 -16.703 -11.406 1 93.56 219 GLY A O 1
ATOM 1635 N N . CYS A 1 220 ? -24 -16.328 -13.016 1 94.25 220 CYS A N 1
ATOM 1636 C CA . CYS A 1 220 ? -24.422 -15.023 -12.5 1 94.25 220 CYS A CA 1
ATOM 1637 C C . CYS A 1 220 ? -25.891 -15.055 -12.062 1 94.25 220 CYS A C 1
ATOM 1639 O O . CYS A 1 220 ? -26.734 -15.602 -12.773 1 94.25 220 CYS A O 1
ATOM 1641 N N . TRP A 1 221 ? -26.141 -14.609 -10.836 1 92.62 221 TRP A N 1
ATOM 1642 C CA . TRP A 1 221 ? -27.5 -14.617 -10.32 1 92.62 221 TRP A CA 1
ATOM 1643 C C . TRP A 1 221 ? -27.844 -13.297 -9.641 1 92.62 221 TRP A C 1
ATOM 1645 O O . TRP A 1 221 ? -26.938 -12.547 -9.234 1 92.62 221 TRP A O 1
ATOM 1655 N N . GLU A 1 222 ? -29.125 -12.828 -9.602 1 88.81 222 GLU A N 1
ATOM 1656 C CA . GLU A 1 222 ? -29.594 -11.586 -8.992 1 88.81 222 GLU A CA 1
ATOM 1657 C C . GLU A 1 222 ? -29.688 -11.711 -7.477 1 88.81 222 GLU A C 1
ATOM 1659 O O . GLU A 1 222 ? -30.031 -12.773 -6.961 1 88.81 222 GLU A O 1
ATOM 1664 N N . VAL A 1 223 ? -29.016 -10.75 -6.789 1 76.81 223 VAL A N 1
ATOM 1665 C CA . VAL A 1 223 ? -29.188 -10.758 -5.34 1 76.81 223 VAL A CA 1
ATOM 1666 C C . VAL A 1 223 ? -30.609 -10.305 -4.992 1 76.81 223 VAL A C 1
ATOM 1668 O O . VAL A 1 223 ? -31.062 -9.25 -5.445 1 76.81 223 VAL A O 1
ATOM 1671 N N . MET A 1 224 ? -31.609 -11.164 -4.766 1 63.56 224 MET A N 1
ATOM 1672 C CA . MET A 1 224 ? -32.938 -10.773 -4.328 1 63.56 224 MET A CA 1
ATOM 1673 C C . MET A 1 224 ? -32.875 -9.977 -3.031 1 63.56 224 MET A C 1
ATOM 1675 O O . MET A 1 224 ? -32.25 -10.406 -2.068 1 63.56 224 MET A O 1
ATOM 1679 N N . LEU A 1 225 ? -32.656 -8.734 -3.09 1 55.62 225 LEU A N 1
ATOM 1680 C CA . LEU A 1 225 ? -32.844 -7.953 -1.878 1 55.62 225 LEU A CA 1
ATOM 1681 C C . LEU A 1 225 ? -34.094 -8.406 -1.135 1 55.62 225 LEU A C 1
ATOM 1683 O O . LEU A 1 225 ? -35.188 -8.453 -1.711 1 55.62 225 LEU A O 1
ATOM 1687 N N . ASN A 1 226 ? -34 -9.5 -0.349 1 40.66 226 ASN A N 1
ATOM 1688 C CA . ASN A 1 226 ? -35.156 -9.5 0.545 1 40.66 226 ASN A CA 1
ATOM 1689 C C . ASN A 1 226 ? -35.156 -8.266 1.44 1 40.66 226 ASN A C 1
ATOM 1691 O O . ASN A 1 226 ? -34.125 -7.832 1.929 1 40.66 226 ASN A O 1
ATOM 1695 N N . GLY B 1 1 ? -22.641 17.344 -2.215 1 38.03 1 GLY B N 1
ATOM 1696 C CA . GLY B 1 1 ? -23.109 17.453 -0.841 1 38.03 1 GLY B CA 1
ATOM 1697 C C . GLY B 1 1 ? -22.062 18.016 0.104 1 38.03 1 GLY B C 1
ATOM 1698 O O . GLY B 1 1 ? -20.891 18.141 -0.266 1 38.03 1 GLY B O 1
ATOM 1699 N N . SER B 1 2 ? -22.469 18.625 1.249 1 52.28 2 SER B N 1
ATOM 1700 C CA . SER B 1 2 ? -21.641 19.297 2.252 1 52.28 2 SER B CA 1
ATOM 1701 C C . SER B 1 2 ? -20.609 18.328 2.836 1 52.28 2 SER B C 1
ATOM 1703 O O . SER B 1 2 ? -20.938 17.203 3.197 1 52.28 2 SER B O 1
ATOM 1705 N N . MET B 1 3 ? -19.453 18.5 2.355 1 65.19 3 MET B N 1
ATOM 1706 C CA . MET B 1 3 ? -18.438 17.688 3.016 1 65.19 3 MET B CA 1
ATOM 1707 C C . MET B 1 3 ? -18.438 17.922 4.52 1 65.19 3 MET B C 1
ATOM 1709 O O . MET B 1 3 ? -18.359 19.062 4.973 1 65.19 3 MET B O 1
ATOM 1713 N N . GLU B 1 4 ? -18.953 17.016 5.293 1 77.44 4 GLU B N 1
ATOM 1714 C CA . GLU B 1 4 ? -18.969 17.109 6.75 1 77.44 4 GLU B CA 1
ATOM 1715 C C . GLU B 1 4 ? -17.719 16.5 7.359 1 77.44 4 GLU B C 1
ATOM 1717 O O . GLU B 1 4 ? -17.297 15.406 6.973 1 77.44 4 GLU B O 1
ATOM 1722 N N . LEU B 1 5 ? -17.109 17.422 8.18 1 83.88 5 LEU B N 1
ATOM 1723 C CA . LEU B 1 5 ? -15.906 16.984 8.883 1 83.88 5 LEU B CA 1
ATOM 1724 C C . LEU B 1 5 ? -16.203 16.75 10.359 1 83.88 5 LEU B C 1
ATOM 1726 O O . LEU B 1 5 ? -16.922 17.531 10.984 1 83.88 5 LEU B O 1
ATOM 1730 N N . PRO B 1 6 ? -15.766 15.695 10.883 1 85.75 6 PRO B N 1
ATOM 1731 C CA . PRO B 1 6 ? -15.898 15.492 12.328 1 85.75 6 PRO B CA 1
ATOM 1732 C C . PRO B 1 6 ? -14.984 16.406 13.133 1 85.75 6 PRO B C 1
ATOM 1734 O O . PRO B 1 6 ? -13.969 16.891 12.617 1 85.75 6 PRO B O 1
ATOM 1737 N N . TYR B 1 7 ? -15.492 16.75 14.328 1 88.88 7 TYR B N 1
ATOM 1738 C CA . TYR B 1 7 ? -14.562 17.391 15.258 1 88.88 7 TYR B CA 1
ATOM 1739 C C . TYR B 1 7 ? -13.273 16.578 15.383 1 88.88 7 TYR B C 1
ATOM 1741 O O . TYR B 1 7 ? -13.312 15.352 15.438 1 88.88 7 TYR B O 1
ATOM 1749 N N . PRO B 1 8 ? -12.172 17.297 15.422 1 91.06 8 PRO B N 1
ATOM 1750 C CA . PRO B 1 8 ? -11.875 18.719 15.586 1 91.06 8 PRO B CA 1
ATOM 1751 C C . PRO B 1 8 ? -11.633 19.438 14.258 1 91.06 8 PRO B C 1
ATOM 1753 O O . PRO B 1 8 ? -11.117 20.547 14.242 1 91.06 8 PRO B O 1
ATOM 1756 N N . PHE B 1 9 ? -12.016 18.781 13.227 1 91.06 9 PHE B N 1
ATOM 1757 C CA . PHE B 1 9 ? -11.797 19.359 11.906 1 91.06 9 PHE B CA 1
ATOM 1758 C C . PHE B 1 9 ? -12.945 20.281 11.516 1 91.06 9 PHE B C 1
ATOM 1760 O O . PHE B 1 9 ? -14.086 20.062 11.93 1 91.06 9 PHE B O 1
ATOM 1767 N N . GLY B 1 10 ? -12.664 21.266 10.711 1 88.88 10 GLY B N 1
ATOM 1768 C CA . GLY B 1 10 ? -13.695 22.125 10.172 1 88.88 10 GLY B CA 1
ATOM 1769 C C . GLY B 1 10 ? -13.172 23.125 9.156 1 88.88 10 GLY B C 1
ATOM 1770 O O . GLY B 1 10 ? -11.969 23.188 8.898 1 88.88 10 GLY B O 1
ATOM 1771 N N . PHE B 1 11 ? -14.055 23.969 8.617 1 87.94 11 PHE B N 1
ATOM 1772 C CA . PHE B 1 11 ? -13.68 24.891 7.559 1 87.94 11 PHE B CA 1
ATOM 1773 C C . PHE B 1 11 ? -13.711 26.328 8.062 1 87.94 11 PHE B C 1
ATOM 1775 O O . PHE B 1 11 ? -13.383 27.266 7.324 1 87.94 11 PHE B O 1
ATOM 1782 N N . SER B 1 12 ? -13.977 26.453 9.297 1 85.81 12 SER B N 1
ATOM 1783 C CA . SER B 1 12 ? -14.086 27.781 9.859 1 85.81 12 SER B CA 1
ATOM 1784 C C . SER B 1 12 ? -12.883 28.109 10.734 1 85.81 12 SER B C 1
ATOM 1786 O O . SER B 1 12 ? -12.172 27.219 11.18 1 85.81 12 SER B O 1
ATOM 1788 N N . GLY B 1 13 ? -12.508 29.328 10.953 1 83 13 GLY B N 1
ATOM 1789 C CA . GLY B 1 13 ? -11.344 29.797 11.688 1 83 13 GLY B CA 1
ATOM 1790 C C . GLY B 1 13 ? -11.328 29.344 13.133 1 83 13 GLY B C 1
ATOM 1791 O O . GLY B 1 13 ? -10.266 29.219 13.75 1 83 13 GLY B O 1
ATOM 1792 N N . GLY B 1 14 ? -12.367 29 13.711 1 84 14 GLY B N 1
ATOM 1793 C CA . GLY B 1 14 ? -12.438 28.625 15.109 1 84 14 GLY B CA 1
ATOM 1794 C C . GLY B 1 14 ? -12.188 27.141 15.336 1 84 14 GLY B C 1
ATOM 1795 O O . GLY B 1 14 ? -12.055 26.703 16.484 1 84 14 GLY B O 1
ATOM 1796 N N . CYS B 1 15 ? -11.953 26.484 14.344 1 88.69 15 CYS B N 1
ATOM 1797 C CA . CYS B 1 15 ? -11.75 25.047 14.484 1 88.69 15 CYS B CA 1
ATOM 1798 C C . CYS B 1 15 ? -10.32 24.734 14.883 1 88.69 15 CYS B C 1
ATOM 1800 O O . CYS B 1 15 ? -9.383 25.422 14.461 1 88.69 15 CYS B O 1
ATOM 1802 N N . THR B 1 16 ? -10.188 23.703 15.742 1 89.69 16 THR B N 1
ATOM 1803 C CA . THR B 1 16 ? -8.859 23.281 16.203 1 89.69 16 THR B CA 1
ATOM 1804 C C . THR B 1 16 ? -7.965 22.938 15.016 1 89.69 16 THR B C 1
ATOM 1806 O O . THR B 1 16 ? -6.801 23.328 14.969 1 89.69 16 THR B O 1
ATOM 1809 N N . ILE B 1 17 ? -8.484 22.172 14.094 1 91.69 17 ILE B N 1
ATOM 1810 C CA . ILE B 1 17 ? -7.812 21.891 12.836 1 91.69 17 ILE B CA 1
ATOM 1811 C C . ILE B 1 17 ? -8.641 22.422 11.664 1 91.69 17 ILE B C 1
ATOM 1813 O O . ILE B 1 17 ? -9.633 21.797 11.273 1 91.69 17 ILE B O 1
ATOM 1817 N N . GLN B 1 18 ? -8.172 23.516 11.172 1 90.38 18 GLN B N 1
ATOM 1818 C CA . GLN B 1 18 ? -8.906 24.188 10.102 1 90.38 18 GLN B CA 1
ATOM 1819 C C . GLN B 1 18 ? -8.453 23.703 8.727 1 90.38 18 GLN B C 1
ATOM 1821 O O . GLN B 1 18 ? -7.254 23.688 8.438 1 90.38 18 GLN B O 1
ATOM 1826 N N . LEU B 1 19 ? -9.383 23.25 7.902 1 90.88 19 LEU B N 1
ATOM 1827 C CA . LEU B 1 19 ? -9.148 22.922 6.504 1 90.88 19 LEU B CA 1
ATOM 1828 C C . LEU B 1 19 ? -9.781 23.953 5.582 1 90.88 19 LEU B C 1
ATOM 1830 O O . LEU B 1 19 ? -10.484 24.859 6.043 1 90.88 19 LEU B O 1
ATOM 1834 N N . VAL B 1 20 ? -9.414 23.938 4.398 1 87.5 20 VAL B N 1
ATOM 1835 C CA . VAL B 1 20 ? -9.945 24.859 3.41 1 87.5 20 VAL B CA 1
ATOM 1836 C C . VAL B 1 20 ? -10.75 24.109 2.357 1 87.5 20 VAL B C 1
ATOM 1838 O O . VAL B 1 20 ? -10.297 23.078 1.855 1 87.5 20 VAL B O 1
ATOM 1841 N N . CYS B 1 21 ? -11.953 24.516 2.162 1 84.38 21 CYS B N 1
ATOM 1842 C CA . CYS B 1 21 ? -12.805 23.875 1.162 1 84.38 21 CYS B CA 1
ATOM 1843 C C . CYS B 1 21 ? -12.781 24.641 -0.152 1 84.38 21 CYS B C 1
ATOM 1845 O O . CYS B 1 21 ? -12.852 25.875 -0.155 1 84.38 21 CYS B O 1
ATOM 1847 N N . ASP B 1 22 ? -12.375 23.922 -1.17 1 79.38 22 ASP B N 1
ATOM 1848 C CA . ASP B 1 22 ? -12.391 24.547 -2.494 1 79.38 22 ASP B CA 1
ATOM 1849 C C . ASP B 1 22 ? -13.281 23.75 -3.453 1 79.38 22 ASP B C 1
ATOM 1851 O O . ASP B 1 22 ? -13.383 22.531 -3.348 1 79.38 22 ASP B O 1
ATOM 1855 N N . VAL B 1 23 ? -14.141 24.453 -4.125 1 71.19 23 VAL B N 1
ATOM 1856 C CA . VAL B 1 23 ? -14.984 23.812 -5.133 1 71.19 23 VAL B CA 1
ATOM 1857 C C . VAL B 1 23 ? -14.227 23.719 -6.457 1 71.19 23 VAL B C 1
ATOM 1859 O O . VAL B 1 23 ? -13.742 24.719 -6.973 1 71.19 23 VAL B O 1
ATOM 1862 N N . GLY B 1 24 ? -13.695 22.516 -6.629 1 62.81 24 GLY B N 1
ATOM 1863 C CA . GLY B 1 24 ? -12.984 22.328 -7.883 1 62.81 24 GLY B CA 1
ATOM 1864 C C . GLY B 1 24 ? -13.852 22.562 -9.102 1 62.81 24 GLY B C 1
ATOM 1865 O O . GLY B 1 24 ? -15.008 22.984 -8.977 1 62.81 24 GLY B O 1
ATOM 1866 N N . VAL B 1 25 ? -13.219 22.438 -10.344 1 59.09 25 VAL B N 1
ATOM 1867 C CA . VAL B 1 25 ? -13.82 22.719 -11.641 1 59.09 25 VAL B CA 1
ATOM 1868 C C . VAL B 1 25 ? -15.047 21.828 -11.844 1 59.09 25 VAL B C 1
ATOM 1870 O O . VAL B 1 25 ? -16.047 22.266 -12.422 1 59.09 25 VAL B O 1
ATOM 1873 N N . ASP B 1 26 ? -15 20.703 -11.383 1 61.62 26 ASP B N 1
ATOM 1874 C CA . ASP B 1 26 ? -16.109 19.781 -11.633 1 61.62 26 ASP B CA 1
ATOM 1875 C C . ASP B 1 26 ? -17.141 19.859 -10.516 1 61.62 26 ASP B C 1
ATOM 1877 O O . ASP B 1 26 ? -18 18.969 -10.391 1 61.62 26 ASP B O 1
ATOM 1881 N N . ASP B 1 27 ? -17.109 20.922 -9.773 1 67.12 27 ASP B N 1
ATOM 1882 C CA . ASP B 1 27 ? -18.062 21.141 -8.688 1 67.12 27 ASP B CA 1
ATOM 1883 C C . ASP B 1 27 ? -17.859 20.125 -7.562 1 67.12 27 ASP B C 1
ATOM 1885 O O . ASP B 1 27 ? -18.781 19.875 -6.781 1 67.12 27 ASP B O 1
ATOM 1889 N N . VAL B 1 28 ? -16.75 19.484 -7.832 1 70.94 28 VAL B N 1
ATOM 1890 C CA . VAL B 1 28 ? -16.438 18.562 -6.746 1 70.94 28 VAL B CA 1
ATOM 1891 C C . VAL B 1 28 ? -15.734 19.297 -5.617 1 70.94 28 VAL B C 1
ATOM 1893 O O . VAL B 1 28 ? -14.75 20.016 -5.852 1 70.94 28 VAL B O 1
ATOM 1896 N N . ARG B 1 29 ? -16.344 19.266 -4.477 1 80.19 29 ARG B N 1
ATOM 1897 C CA . ARG B 1 29 ? -15.75 19.938 -3.32 1 80.19 29 ARG B CA 1
ATOM 1898 C C . ARG B 1 29 ? -14.539 19.172 -2.807 1 80.19 29 ARG B C 1
ATOM 1900 O O . ARG B 1 29 ? -14.547 17.938 -2.754 1 80.19 29 ARG B O 1
ATOM 1907 N N . ALA B 1 30 ? -13.445 19.953 -2.693 1 84.75 30 ALA B N 1
ATOM 1908 C CA . ALA B 1 30 ? -12.219 19.375 -2.162 1 84.75 30 ALA B CA 1
ATOM 1909 C C . ALA B 1 30 ? -11.758 20.109 -0.909 1 84.75 30 ALA B C 1
ATOM 1911 O O . ALA B 1 30 ? -11.953 21.312 -0.781 1 84.75 30 ALA B O 1
ATOM 1912 N N . ALA B 1 31 ? -11.289 19.312 0.096 1 89.31 31 ALA B N 1
ATOM 1913 C CA . ALA B 1 31 ? -10.711 19.906 1.305 1 89.31 31 ALA B CA 1
ATOM 1914 C C . ALA B 1 31 ? -9.188 19.922 1.227 1 89.31 31 ALA B C 1
ATOM 1916 O O . ALA B 1 31 ? -8.57 18.953 0.746 1 89.31 31 ALA B O 1
ATOM 1917 N N . TRP B 1 32 ? -8.625 21.016 1.617 1 90.88 32 TRP B N 1
ATOM 1918 C CA . TRP B 1 32 ? -7.176 21.172 1.596 1 90.88 32 TRP B CA 1
ATOM 1919 C C . TRP B 1 32 ? -6.641 21.484 2.988 1 90.88 32 TRP B C 1
ATOM 1921 O O . TRP B 1 32 ? -7.324 22.125 3.791 1 90.88 32 TRP B O 1
ATOM 1931 N N . LEU B 1 33 ? -5.371 20.844 3.141 1 90.88 33 LEU B N 1
ATOM 1932 C CA . LEU B 1 33 ? -4.684 21.219 4.371 1 90.88 33 LEU B CA 1
ATOM 1933 C C . LEU B 1 33 ? -4.117 22.625 4.262 1 90.88 33 LEU B C 1
ATOM 1935 O O . LEU B 1 33 ? -3.523 23 3.242 1 90.88 33 LEU B O 1
ATOM 1939 N N . GLY B 1 34 ? -4.234 23.344 5.199 1 75.5 34 GLY B N 1
ATOM 1940 C CA . GLY B 1 34 ? -3.701 24.703 5.188 1 75.5 34 GLY B CA 1
ATOM 1941 C C . GLY B 1 34 ? -4.438 25.625 4.238 1 75.5 34 GLY B C 1
ATOM 1942 O O . GLY B 1 34 ? -5.43 25.219 3.619 1 75.5 34 GLY B O 1
ATOM 1943 N N . GLY B 1 35 ? -4.129 26.922 4.215 1 63.41 35 GLY B N 1
ATOM 1944 C CA . GLY B 1 35 ? -4.816 27.953 3.451 1 63.41 35 GLY B CA 1
ATOM 1945 C C . GLY B 1 35 ? -4.203 28.188 2.084 1 63.41 35 GLY B C 1
ATOM 1946 O O . GLY B 1 35 ? -4.418 29.234 1.475 1 63.41 35 GLY B O 1
ATOM 1947 N N . ALA B 1 36 ? -3.293 27.156 1.704 1 66.5 36 ALA B N 1
ATOM 1948 C CA . ALA B 1 36 ? -2.701 27.453 0.4 1 66.5 36 ALA B CA 1
ATOM 1949 C C . ALA B 1 36 ? -2.896 26.281 -0.562 1 66.5 36 ALA B C 1
ATOM 1951 O O . ALA B 1 36 ? -2.084 25.344 -0.597 1 66.5 36 ALA B O 1
ATOM 1952 N N . PRO B 1 37 ? -3.965 26.25 -1.323 1 69.94 37 PRO B N 1
ATOM 1953 C CA . PRO B 1 37 ? -4.227 25.172 -2.279 1 69.94 37 PRO B CA 1
ATOM 1954 C C . PRO B 1 37 ? -3.08 24.969 -3.266 1 69.94 37 PRO B C 1
ATOM 1956 O O . PRO B 1 37 ? -2.918 23.875 -3.807 1 69.94 37 PRO B O 1
ATOM 1959 N N . GLU B 1 38 ? -2.254 26.031 -3.311 1 80.12 38 GLU B N 1
ATOM 1960 C CA . GLU B 1 38 ? -1.19 25.938 -4.309 1 80.12 38 GLU B CA 1
ATOM 1961 C C . GLU B 1 38 ? -0.156 24.891 -3.92 1 80.12 38 GLU B C 1
ATOM 1963 O O . GLU B 1 38 ? 0.646 24.453 -4.754 1 80.12 38 GLU B O 1
ATOM 1968 N N . LEU B 1 39 ? -0.254 24.438 -2.629 1 90 39 LEU B N 1
ATOM 1969 C CA . LEU B 1 39 ? 0.706 23.438 -2.172 1 90 39 LEU B CA 1
ATOM 1970 C C . LEU B 1 39 ? 0.238 22.031 -2.531 1 90 39 LEU B C 1
ATOM 1972 O O . LEU B 1 39 ? 1.021 21.094 -2.477 1 90 39 LEU B O 1
ATOM 1976 N N . GLY B 1 40 ? -0.982 21.953 -2.875 1 89.38 40 GLY B N 1
ATOM 1977 C CA . GLY B 1 40 ? -1.503 20.672 -3.326 1 89.38 40 GLY B CA 1
ATOM 1978 C C . GLY B 1 40 ? -1.663 19.656 -2.203 1 89.38 40 GLY B C 1
ATOM 1979 O O . GLY B 1 40 ? -1.479 18.453 -2.408 1 89.38 40 GLY B O 1
ATOM 1980 N N . LEU B 1 41 ? -1.933 20.141 -0.992 1 93.38 41 LEU B N 1
ATOM 1981 C CA . LEU B 1 41 ? -2.125 19.25 0.155 1 93.38 41 LEU B CA 1
ATOM 1982 C C . LEU B 1 41 ? -3.59 18.844 0.289 1 93.38 41 LEU B C 1
ATOM 1984 O O . LEU B 1 41 ? -4.27 19.266 1.23 1 93.38 41 LEU B O 1
ATOM 1988 N N . LEU B 1 42 ? -4 18.016 -0.596 1 91.94 42 LEU B N 1
ATOM 1989 C CA . LEU B 1 42 ? -5.391 17.594 -0.71 1 91.94 42 LEU B CA 1
ATOM 1990 C C . LEU B 1 42 ? -5.734 16.547 0.351 1 91.94 42 LEU B C 1
ATOM 1992 O O . LEU B 1 42 ? -4.984 15.594 0.548 1 91.94 42 LEU B O 1
ATOM 1996 N N . VAL B 1 43 ? -6.867 16.828 0.973 1 91.62 43 VAL B N 1
ATOM 1997 C CA . VAL B 1 43 ? -7.297 15.875 1.984 1 91.62 43 VAL B CA 1
ATOM 1998 C C . VAL B 1 43 ? -7.941 14.664 1.308 1 91.62 43 VAL B C 1
ATOM 2000 O O . VAL B 1 43 ? -8.898 14.805 0.542 1 91.62 43 VAL B O 1
ATOM 2003 N N . ARG B 1 44 ? -7.398 13.547 1.595 1 90.31 44 ARG B N 1
ATOM 2004 C CA . ARG B 1 44 ? -7.898 12.289 1.048 1 90.31 44 ARG B CA 1
ATOM 2005 C C . ARG B 1 44 ? -8.914 11.648 1.988 1 90.31 44 ARG B C 1
ATOM 2007 O O . ARG B 1 44 ? -9.961 11.172 1.549 1 90.31 44 ARG B O 1
ATOM 2014 N N . ASN B 1 45 ? -8.57 11.602 3.225 1 88 45 ASN B N 1
ATOM 2015 C CA . ASN B 1 45 ? -9.398 10.922 4.215 1 88 45 ASN B CA 1
ATOM 2016 C C . ASN B 1 45 ? -9.117 11.43 5.625 1 88 45 ASN B C 1
ATOM 2018 O O . ASN B 1 45 ? -7.996 11.836 5.93 1 88 45 ASN B O 1
ATOM 2022 N N . VAL B 1 46 ? -10.172 11.422 6.418 1 87.88 46 VAL B N 1
ATOM 2023 C CA . VAL B 1 46 ? -10.039 11.742 7.836 1 87.88 46 VAL B CA 1
ATOM 2024 C C . VAL B 1 46 ? -10.508 10.555 8.68 1 87.88 46 VAL B C 1
ATOM 2026 O O . VAL B 1 46 ? -11.617 10.047 8.492 1 87.88 46 VAL B O 1
ATOM 2029 N N . THR B 1 47 ? -9.625 10.078 9.531 1 82.44 47 THR B N 1
ATOM 2030 C CA . THR B 1 47 ? -9.977 9 10.453 1 82.44 47 THR B CA 1
ATOM 2031 C C . THR B 1 47 ? -9.82 9.453 11.898 1 82.44 47 THR B C 1
ATOM 2033 O O . THR B 1 47 ? -9.289 10.531 12.164 1 82.44 47 THR B O 1
ATOM 2036 N N . PRO B 1 48 ? -10.273 8.648 12.836 1 79.81 48 PRO B N 1
ATOM 2037 C CA . PRO B 1 48 ? -10.109 9.016 14.25 1 79.81 48 PRO B CA 1
ATOM 2038 C C . PRO B 1 48 ? -8.648 9.117 14.664 1 79.81 48 PRO B C 1
ATOM 2040 O O . PRO B 1 48 ? -8.336 9.75 15.68 1 79.81 48 PRO B O 1
ATOM 2043 N N . ARG B 1 49 ? -7.816 8.602 13.836 1 79.69 49 ARG B N 1
ATOM 2044 C CA . ARG B 1 49 ? -6.434 8.57 14.305 1 79.69 49 ARG B CA 1
ATOM 2045 C C . ARG B 1 49 ? -5.512 9.32 13.344 1 79.69 49 ARG B C 1
ATOM 2047 O O . ARG B 1 49 ? -4.375 9.641 13.695 1 79.69 49 ARG B O 1
ATOM 2054 N N . ALA B 1 50 ? -6.094 9.578 12.156 1 88.88 50 ALA B N 1
ATOM 2055 C CA . ALA B 1 50 ? -5.16 10.148 11.188 1 88.88 50 ALA B CA 1
ATOM 2056 C C . ALA B 1 50 ? -5.887 11.039 10.18 1 88.88 50 ALA B C 1
ATOM 2058 O O . ALA B 1 50 ? -7.082 10.852 9.93 1 88.88 50 ALA B O 1
ATOM 2059 N N . LEU B 1 51 ? -5.18 12.008 9.766 1 92.5 51 LEU B N 1
ATOM 2060 C CA . LEU B 1 51 ? -5.527 12.781 8.578 1 92.5 51 LEU B CA 1
ATOM 2061 C C . LEU B 1 51 ? -4.629 12.398 7.406 1 92.5 51 LEU B C 1
ATOM 2063 O O . LEU B 1 51 ? -3.41 12.562 7.473 1 92.5 51 LEU B O 1
ATOM 2067 N N . ILE B 1 52 ? -5.234 11.898 6.336 1 93.44 52 ILE B N 1
ATOM 2068 C CA . ILE B 1 52 ? -4.453 11.422 5.199 1 93.44 52 ILE B CA 1
ATOM 2069 C C . ILE B 1 52 ? -4.559 12.414 4.047 1 93.44 52 ILE B C 1
ATOM 2071 O O . ILE B 1 52 ? -5.66 12.773 3.621 1 93.44 52 ILE B O 1
ATOM 2075 N N . LEU B 1 53 ? -3.387 12.781 3.557 1 94.75 53 LEU B N 1
ATOM 2076 C CA . LEU B 1 53 ? -3.328 13.711 2.432 1 94.75 53 LEU B CA 1
ATOM 2077 C C . LEU B 1 53 ? -2.938 12.984 1.149 1 94.75 53 LEU B C 1
ATOM 2079 O O . LEU B 1 53 ? -2.182 12.008 1.188 1 94.75 53 LEU B O 1
ATOM 2083 N N . ASN B 1 54 ? -3.523 13.422 0.054 1 92.94 54 ASN B N 1
ATOM 2084 C CA . ASN B 1 54 ? -3.037 13.062 -1.273 1 92.94 54 ASN B CA 1
ATOM 2085 C C . ASN B 1 54 ? -1.945 14.016 -1.749 1 92.94 54 ASN B C 1
ATOM 2087 O O . ASN B 1 54 ? -2.197 15.203 -1.946 1 92.94 54 ASN B O 1
ATOM 2091 N N . LEU B 1 55 ? -0.752 13.492 -1.91 1 92.94 55 LEU B N 1
ATOM 2092 C CA . LEU B 1 55 ? 0.374 14.297 -2.365 1 92.94 55 LEU B CA 1
ATOM 2093 C C . LEU B 1 55 ? 0.908 13.789 -3.699 1 92.94 55 LEU B C 1
ATOM 2095 O O . LEU B 1 55 ? 1.961 13.148 -3.744 1 92.94 55 LEU B O 1
ATOM 2099 N N . GLN B 1 56 ? 0.211 14.188 -4.707 1 90 56 GLN B N 1
ATOM 2100 C CA . GLN B 1 56 ? 0.656 13.789 -6.035 1 90 56 GLN B CA 1
ATOM 2101 C C . GLN B 1 56 ? 2.049 14.336 -6.336 1 90 56 GLN B C 1
ATOM 2103 O O . GLN B 1 56 ? 2.373 15.461 -5.957 1 90 56 GLN B O 1
ATOM 2108 N N . PRO B 1 57 ? 2.793 13.547 -7.066 1 91.69 57 PRO B N 1
ATOM 2109 C CA . PRO B 1 57 ? 4.137 14.031 -7.387 1 91.69 57 PRO B CA 1
ATOM 2110 C C . PRO B 1 57 ? 4.117 15.375 -8.109 1 91.69 57 PRO B C 1
ATOM 2112 O O . PRO B 1 57 ? 3.348 15.57 -9.055 1 91.69 57 PRO B O 1
ATOM 2115 N N . ASP B 1 58 ? 4.832 16.266 -7.613 1 93.38 58 ASP B N 1
ATOM 2116 C CA . ASP B 1 58 ? 4.961 17.625 -8.148 1 93.38 58 ASP B CA 1
ATOM 2117 C C . ASP B 1 58 ? 6.281 18.25 -7.73 1 93.38 58 ASP B C 1
ATOM 2119 O O . ASP B 1 58 ? 6.441 18.672 -6.578 1 93.38 58 ASP B O 1
ATOM 2123 N N . CYS B 1 59 ? 7.16 18.469 -8.688 1 92.5 59 CYS B N 1
ATOM 2124 C CA . CYS B 1 59 ? 8.492 18.984 -8.375 1 92.5 59 CYS B CA 1
ATOM 2125 C C . CYS B 1 59 ? 8.461 20.484 -8.156 1 92.5 59 CYS B C 1
ATOM 2127 O O . CYS B 1 59 ? 9.43 21.062 -7.664 1 92.5 59 CYS B O 1
ATOM 2129 N N . SER B 1 60 ? 7.359 21.125 -8.453 1 92.88 60 SER B N 1
ATOM 2130 C CA . SER B 1 60 ? 7.258 22.562 -8.289 1 92.88 60 SER B CA 1
ATOM 2131 C C . SER B 1 60 ? 6.75 22.938 -6.895 1 92.88 60 SER B C 1
ATOM 2133 O O . SER B 1 60 ? 6.719 24.109 -6.527 1 92.88 60 SER B O 1
ATOM 2135 N N . ARG B 1 61 ? 6.332 21.969 -6.129 1 94.44 61 ARG B N 1
ATOM 2136 C CA . ARG B 1 61 ? 5.828 22.234 -4.785 1 94.44 61 ARG B CA 1
ATOM 2137 C C . ARG B 1 61 ? 6.949 22.703 -3.859 1 94.44 61 ARG B C 1
ATOM 2139 O O . ARG B 1 61 ? 7.945 22 -3.686 1 94.44 61 ARG B O 1
ATOM 2146 N N . LEU B 1 62 ? 6.73 23.781 -3.164 1 94.75 62 LEU B N 1
ATOM 2147 C CA . LEU B 1 62 ? 7.777 24.391 -2.348 1 94.75 62 LEU B CA 1
ATOM 2148 C C . LEU B 1 62 ? 7.961 23.625 -1.039 1 94.75 62 LEU B C 1
ATOM 2150 O O . LEU B 1 62 ? 6.992 23.391 -0.315 1 94.75 62 LEU B O 1
ATOM 2154 N N . PHE B 1 63 ? 9.211 23.344 -0.746 1 94.94 63 PHE B N 1
ATOM 2155 C CA . PHE B 1 63 ? 9.555 22.516 0.402 1 94.94 63 PHE B CA 1
ATOM 2156 C C . PHE B 1 63 ? 9.266 23.25 1.707 1 94.94 63 PHE B C 1
ATOM 2158 O O . PHE B 1 63 ? 8.469 22.766 2.527 1 94.94 63 PHE B O 1
ATOM 2165 N N . ASN B 1 64 ? 9.812 24.375 1.895 1 93.88 64 ASN B N 1
ATOM 2166 C CA . ASN B 1 64 ? 9.703 25.094 3.162 1 93.88 64 ASN B CA 1
ATOM 2167 C C . ASN B 1 64 ? 8.258 25.484 3.463 1 93.88 64 ASN B C 1
ATOM 2169 O O . ASN B 1 64 ? 7.797 25.344 4.598 1 93.88 64 ASN B O 1
ATOM 2173 N N . ALA B 1 65 ? 7.586 25.922 2.438 1 94.12 65 ALA B N 1
ATOM 2174 C CA . ALA B 1 65 ? 6.184 26.281 2.629 1 94.12 65 ALA B CA 1
ATOM 2175 C C . ALA B 1 65 ? 5.352 25.062 3.006 1 94.12 65 ALA B C 1
ATOM 2177 O O . ALA B 1 65 ? 4.453 25.141 3.846 1 94.12 65 ALA B O 1
ATOM 2178 N N . SER B 1 66 ? 5.637 23.984 2.381 1 95.5 66 SER B N 1
ATOM 2179 C CA . SER B 1 66 ? 4.906 22.75 2.676 1 95.5 66 SER B CA 1
ATOM 2180 C C . SER B 1 66 ? 5.188 22.266 4.098 1 95.5 66 SER B C 1
ATOM 2182 O O . SER B 1 66 ? 4.27 21.859 4.812 1 95.5 66 SER B O 1
ATOM 2184 N N . VAL B 1 67 ? 6.438 22.312 4.461 1 94.12 67 VAL B N 1
ATOM 2185 C CA . VAL B 1 67 ? 6.793 21.875 5.809 1 94.12 67 VAL B CA 1
ATOM 2186 C C . VAL B 1 67 ? 6.094 22.766 6.836 1 94.12 67 VAL B C 1
ATOM 2188 O O . VAL B 1 67 ? 5.582 22.281 7.844 1 94.12 67 VAL B O 1
ATOM 2191 N N . ALA B 1 68 ? 6.078 24.016 6.602 1 93.31 68 ALA B N 1
ATOM 2192 C CA . ALA B 1 68 ? 5.387 24.922 7.504 1 93.31 68 ALA B CA 1
ATOM 2193 C C . ALA B 1 68 ? 3.914 24.562 7.637 1 93.31 68 ALA B C 1
ATOM 2195 O O . ALA B 1 68 ? 3.332 24.672 8.719 1 93.31 68 ALA B O 1
ATOM 2196 N N . ALA B 1 69 ? 3.354 24.141 6.59 1 93.69 69 ALA B N 1
ATOM 2197 C CA . ALA B 1 69 ? 1.934 23.812 6.582 1 93.69 69 ALA B CA 1
ATOM 2198 C C . ALA B 1 69 ? 1.688 22.453 7.254 1 93.69 69 ALA B C 1
ATOM 2200 O O . ALA B 1 69 ? 0.629 22.234 7.844 1 93.69 69 ALA B O 1
ATOM 2201 N N . LEU B 1 70 ? 2.621 21.562 7.199 1 94.75 70 LEU B N 1
ATOM 2202 C CA . LEU B 1 70 ? 2.436 20.172 7.613 1 94.75 70 LEU B CA 1
ATOM 2203 C C . LEU B 1 70 ? 2.656 20.031 9.117 1 94.75 70 LEU B C 1
ATOM 2205 O O . LEU B 1 70 ? 2.295 19 9.703 1 94.75 70 LEU B O 1
ATOM 2209 N N . PHE B 1 71 ? 3.277 20.984 9.695 1 91.62 71 PHE B N 1
ATOM 2210 C CA . PHE B 1 71 ? 3.502 20.953 11.141 1 91.62 71 PHE B CA 1
ATOM 2211 C C . PHE B 1 71 ? 2.697 22.047 11.828 1 91.62 71 PHE B C 1
ATOM 2213 O O . PHE B 1 71 ? 2.746 23.203 11.43 1 91.62 71 PHE B O 1
ATOM 2220 N N . SER B 1 72 ? 1.911 21.625 12.789 1 89.75 72 SER B N 1
ATOM 2221 C CA . SER B 1 72 ? 1.102 22.547 13.57 1 89.75 72 SER B CA 1
ATOM 2222 C C . SER B 1 72 ? 1.074 22.156 15.047 1 89.75 72 SER B C 1
ATOM 2224 O O . SER B 1 72 ? 1.76 21.203 15.453 1 89.75 72 SER B O 1
ATOM 2226 N N . ASP B 1 73 ? 0.32 22.906 15.781 1 88.12 73 ASP B N 1
ATOM 2227 C CA . ASP B 1 73 ? 0.149 22.578 17.188 1 88.12 73 ASP B CA 1
ATOM 2228 C C . ASP B 1 73 ? -0.833 21.422 17.375 1 88.12 73 ASP B C 1
ATOM 2230 O O . ASP B 1 73 ? -0.959 20.875 18.469 1 88.12 73 ASP B O 1
ATOM 2234 N N . SER B 1 74 ? -1.467 21.016 16.266 1 90.88 74 SER B N 1
ATOM 2235 C CA . SER B 1 74 ? -2.518 20.016 16.422 1 90.88 74 SER B CA 1
ATOM 2236 C C . SER B 1 74 ? -2.299 18.828 15.484 1 90.88 74 SER B C 1
ATOM 2238 O O . SER B 1 74 ? -3.082 17.875 15.492 1 90.88 74 SER B O 1
ATOM 2240 N N . TYR B 1 75 ? -1.276 18.906 14.68 1 91.31 75 TYR B N 1
ATOM 2241 C CA . TYR B 1 75 ? -0.966 17.75 13.836 1 91.31 75 TYR B CA 1
ATOM 2242 C C . TYR B 1 75 ? 0.476 17.812 13.344 1 91.31 75 TYR B C 1
ATOM 2244 O O . TYR B 1 75 ? 1.099 18.875 13.352 1 91.31 75 TYR B O 1
ATOM 2252 N N . ALA B 1 76 ? 0.978 16.688 12.977 1 91.94 76 ALA B N 1
ATOM 2253 C CA . ALA B 1 76 ? 2.32 16.531 12.422 1 91.94 76 ALA B CA 1
ATOM 2254 C C . ALA B 1 76 ? 2.434 15.258 11.594 1 91.94 76 ALA B C 1
ATOM 2256 O O . ALA B 1 76 ? 1.667 14.312 11.805 1 91.94 76 ALA B O 1
ATOM 2257 N N . PRO B 1 77 ? 3.395 15.273 10.633 1 93.31 77 PRO B N 1
ATOM 2258 C CA . PRO B 1 77 ? 3.572 14.039 9.859 1 93.31 77 PRO B CA 1
ATOM 2259 C C . PRO B 1 77 ? 3.932 12.844 10.742 1 93.31 77 PRO B C 1
ATOM 2261 O O . PRO B 1 77 ? 4.836 12.938 11.57 1 93.31 77 PRO B O 1
ATOM 2264 N N . ALA B 1 78 ? 3.174 11.797 10.461 1 90.69 78 ALA B N 1
ATOM 2265 C CA . ALA B 1 78 ? 3.418 10.57 11.227 1 90.69 78 ALA B CA 1
ATOM 2266 C C . ALA B 1 78 ? 4.809 10.016 10.938 1 90.69 78 ALA B C 1
ATOM 2268 O O . ALA B 1 78 ? 5.391 10.289 9.883 1 90.69 78 ALA B O 1
ATOM 2269 N N . TRP B 1 79 ? 5.266 9.203 11.828 1 85.69 79 TRP B N 1
ATOM 2270 C CA . TRP B 1 79 ? 6.605 8.633 11.742 1 85.69 79 TRP B CA 1
ATOM 2271 C C . TRP B 1 79 ? 6.723 7.703 10.539 1 85.69 79 TRP B C 1
ATOM 2273 O O . TRP B 1 79 ? 7.801 7.566 9.953 1 85.69 79 TRP B O 1
ATOM 2283 N N . GLY B 1 80 ? 5.668 7.156 10.102 1 85.75 80 GLY B N 1
ATOM 2284 C CA . GLY B 1 80 ? 5.691 6.188 9.023 1 85.75 80 GLY B CA 1
ATOM 2285 C C . GLY B 1 80 ? 5.809 6.824 7.648 1 85.75 80 GLY B C 1
ATOM 2286 O O . GLY B 1 80 ? 5.852 6.125 6.637 1 85.75 80 GLY B O 1
ATOM 2287 N N . ASN B 1 81 ? 6.004 8.18 7.695 1 90.62 81 ASN B N 1
ATOM 2288 C CA . ASN B 1 81 ? 6.109 8.883 6.418 1 90.62 81 ASN B CA 1
ATOM 2289 C C . ASN B 1 81 ? 7.551 8.922 5.918 1 90.62 81 ASN B C 1
ATOM 2291 O O . ASN B 1 81 ? 8.484 9.086 6.707 1 90.62 81 ASN B O 1
ATOM 2295 N N . THR B 1 82 ? 7.703 8.766 4.684 1 89.69 82 THR B N 1
ATOM 2296 C CA . THR B 1 82 ? 8.898 9.148 3.943 1 89.69 82 THR B CA 1
ATOM 2297 C C . THR B 1 82 ? 8.617 10.328 3.018 1 89.69 82 THR B C 1
ATOM 2299 O O . THR B 1 82 ? 7.695 10.266 2.199 1 89.69 82 THR B O 1
ATOM 2302 N N . LEU B 1 83 ? 9.375 11.32 3.184 1 92.06 83 LEU B N 1
ATOM 2303 C CA . LEU B 1 83 ? 9.188 12.469 2.307 1 92.06 83 LEU B CA 1
ATOM 2304 C C . LEU B 1 83 ? 10.07 12.359 1.067 1 92.06 83 LEU B C 1
ATOM 2306 O O . LEU B 1 83 ? 11.273 12.109 1.177 1 92.06 83 LEU B O 1
ATOM 2310 N N . VAL B 1 84 ? 9.445 12.516 -0.073 1 90.88 84 VAL B N 1
ATOM 2311 C CA . VAL B 1 84 ? 10.164 12.578 -1.338 1 90.88 84 VAL B CA 1
ATOM 2312 C C . VAL B 1 84 ? 10.492 14.031 -1.672 1 90.88 84 VAL B C 1
ATOM 2314 O O . VAL B 1 84 ? 9.586 14.867 -1.796 1 90.88 84 VAL B O 1
ATOM 2317 N N . VAL B 1 85 ? 11.758 14.266 -1.832 1 92.19 85 VAL B N 1
ATOM 2318 C CA . VAL B 1 85 ? 12.188 15.656 -1.937 1 92.19 85 VAL B CA 1
ATOM 2319 C C . VAL B 1 85 ? 13.141 15.812 -3.119 1 92.19 85 VAL B C 1
ATOM 2321 O O . VAL B 1 85 ? 13.609 14.82 -3.686 1 92.19 85 VAL B O 1
ATOM 2324 N N . SER B 1 86 ? 13.25 17.094 -3.52 1 90.69 86 SER B N 1
ATOM 2325 C CA . SER B 1 86 ? 14.141 17.375 -4.637 1 90.69 86 SER B CA 1
ATOM 2326 C C . SER B 1 86 ? 15.062 18.547 -4.32 1 90.69 86 SER B C 1
ATOM 2328 O O . SER B 1 86 ? 14.758 19.375 -3.455 1 90.69 86 SER B O 1
ATOM 2330 N N . SER B 1 87 ? 16.312 18.562 -5.02 1 89.25 87 SER B N 1
ATOM 2331 C CA . SER B 1 87 ? 17.266 19.656 -4.98 1 89.25 87 SER B CA 1
ATOM 2332 C C . SER B 1 87 ? 17.75 19.922 -3.555 1 89.25 87 SER B C 1
ATOM 2334 O O . SER B 1 87 ? 17.688 21.062 -3.072 1 89.25 87 SER B O 1
ATOM 2336 N N . CYS B 1 88 ? 18.234 18.828 -3.029 1 88 88 CYS B N 1
ATOM 2337 C CA . CYS B 1 88 ? 18.766 18.938 -1.672 1 88 88 CYS B CA 1
ATOM 2338 C C . CYS B 1 88 ? 20.25 19.25 -1.687 1 88 88 CYS B C 1
ATOM 2340 O O . CYS B 1 88 ? 20.984 18.781 -2.557 1 88 88 CYS B O 1
ATOM 2342 N N . SER B 1 89 ? 20.766 20.266 -1.125 1 76.94 89 SER B N 1
ATOM 2343 C CA . SER B 1 89 ? 22.172 20.672 -1.111 1 76.94 89 SER B CA 1
ATOM 2344 C C . SER B 1 89 ? 22.984 19.828 -0.144 1 76.94 89 SER B C 1
ATOM 2346 O O . SER B 1 89 ? 24.172 19.609 -0.362 1 76.94 89 SER B O 1
ATOM 2348 N N . SER B 1 90 ? 22.562 19.594 1.028 1 61.72 90 SER B N 1
ATOM 2349 C CA . SER B 1 90 ? 23.453 19.016 2.033 1 61.72 90 SER B CA 1
ATOM 2350 C C . SER B 1 90 ? 23.328 17.484 2.074 1 61.72 90 SER B C 1
ATOM 2352 O O . SER B 1 90 ? 22.234 16.953 2.256 1 61.72 90 SER B O 1
ATOM 2354 N N . SER B 1 91 ? 24.109 16.797 1.242 1 55.97 91 SER B N 1
ATOM 2355 C CA . SER B 1 91 ? 24.266 15.359 1.354 1 55.97 91 SER B CA 1
ATOM 2356 C C . SER B 1 91 ? 24.312 14.914 2.814 1 55.97 91 SER B C 1
ATOM 2358 O O . SER B 1 91 ? 24.141 13.734 3.117 1 55.97 91 SER B O 1
ATOM 2360 N N . GLU B 1 92 ? 24.641 15.891 3.539 1 52.03 92 GLU B N 1
ATOM 2361 C CA . GLU B 1 92 ? 25.031 15.57 4.91 1 52.03 92 GLU B CA 1
ATOM 2362 C C . GLU B 1 92 ? 23.812 15.266 5.773 1 52.03 92 GLU B C 1
ATOM 2364 O O . GLU B 1 92 ? 23.953 14.789 6.902 1 52.03 92 GLU B O 1
ATOM 2369 N N . ALA B 1 93 ? 22.719 15.469 5.098 1 57.81 93 ALA B N 1
ATOM 2370 C CA . ALA B 1 93 ? 21.719 15.211 6.141 1 57.81 93 ALA B CA 1
ATOM 2371 C C . ALA B 1 93 ? 21.453 13.711 6.281 1 57.81 93 ALA B C 1
ATOM 2373 O O . ALA B 1 93 ? 21.156 13.039 5.301 1 57.81 93 ALA B O 1
ATOM 2374 N N . ALA B 1 94 ? 22.031 13.148 7.387 1 59.22 94 ALA B N 1
ATOM 2375 C CA . ALA B 1 94 ? 21.922 11.742 7.793 1 59.22 94 ALA B CA 1
ATOM 2376 C C . ALA B 1 94 ? 20.547 11.18 7.449 1 59.22 94 ALA B C 1
ATOM 2378 O O . ALA B 1 94 ? 20.391 9.969 7.312 1 59.22 94 ALA B O 1
ATOM 2379 N N . LEU B 1 95 ? 19.609 12.18 7.117 1 66.62 95 LEU B N 1
ATOM 2380 C CA . LEU B 1 95 ? 18.25 11.711 6.945 1 66.62 95 LEU B CA 1
ATOM 2381 C C . LEU B 1 95 ? 17.922 11.523 5.465 1 66.62 95 LEU B C 1
ATOM 2383 O O . LEU B 1 95 ? 16.922 10.883 5.121 1 66.62 95 LEU B O 1
ATOM 2387 N N . ILE B 1 96 ? 18.859 12.102 4.688 1 69 96 ILE B N 1
ATOM 2388 C CA . ILE B 1 96 ? 18.547 12.062 3.264 1 69 96 ILE B CA 1
ATOM 2389 C C . ILE B 1 96 ? 19.188 10.82 2.633 1 69 96 ILE B C 1
ATOM 2391 O O . ILE B 1 96 ? 20.375 10.578 2.809 1 69 96 ILE B O 1
ATOM 2395 N N . LYS B 1 97 ? 18.422 9.938 2.115 1 71.69 97 LYS B N 1
ATOM 2396 C CA . LYS B 1 97 ? 18.906 8.742 1.427 1 71.69 97 LYS B CA 1
ATOM 2397 C C . LYS B 1 97 ? 18.297 8.641 0.027 1 71.69 97 LYS B C 1
ATOM 2399 O O . LYS B 1 97 ? 17.406 9.406 -0.326 1 71.69 97 LYS B O 1
ATOM 2404 N N . ASN B 1 98 ? 19.094 7.918 -0.828 1 64.69 98 ASN B N 1
ATOM 2405 C CA . ASN B 1 98 ? 18.422 7.543 -2.066 1 64.69 98 ASN B CA 1
ATOM 2406 C C . ASN B 1 98 ? 17.078 6.852 -1.792 1 64.69 98 ASN B C 1
ATOM 2408 O O . ASN B 1 98 ? 16.969 6.074 -0.844 1 64.69 98 ASN B O 1
ATOM 2412 N N . CYS B 1 99 ? 16.062 7.559 -2.408 1 63.44 99 CYS B N 1
ATOM 2413 C CA . CYS B 1 99 ? 14.75 6.961 -2.199 1 63.44 99 CYS B CA 1
ATOM 2414 C C . CYS B 1 99 ? 14.773 5.469 -2.508 1 63.44 99 CYS B C 1
ATOM 2416 O O . CYS B 1 99 ? 15.375 5.043 -3.494 1 63.44 99 CYS B O 1
ATOM 2418 N N . SER B 1 100 ? 14.922 4.824 -1.432 1 53.22 100 SER B N 1
ATOM 2419 C CA . SER B 1 100 ? 14.953 3.387 -1.676 1 53.22 100 SER B CA 1
ATOM 2420 C C . SER B 1 100 ? 14.117 3.018 -2.895 1 53.22 100 SER B C 1
ATOM 2422 O O . SER B 1 100 ? 14.469 2.109 -3.648 1 53.22 100 SER B O 1
ATOM 2424 N N . SER B 1 101 ? 12.875 3.502 -2.932 1 48.62 101 SER B N 1
ATOM 2425 C CA . SER B 1 101 ? 11.961 3.154 -4.016 1 48.62 101 SER B CA 1
ATOM 2426 C C . SER B 1 101 ? 11.969 4.219 -5.105 1 48.62 101 SER B C 1
ATOM 2428 O O . SER B 1 101 ? 11.648 5.383 -4.852 1 48.62 101 SER B O 1
ATOM 2430 N N . GLU B 1 102 ? 13.141 4.152 -5.953 1 50.78 102 GLU B N 1
ATOM 2431 C CA . GLU B 1 102 ? 12.75 5.012 -7.066 1 50.78 102 GLU B CA 1
ATOM 2432 C C . GLU B 1 102 ? 11.25 4.898 -7.352 1 50.78 102 GLU B C 1
ATOM 2434 O O . GLU B 1 102 ? 10.703 3.795 -7.367 1 50.78 102 GLU B O 1
ATOM 2439 N N . PRO B 1 103 ? 10.617 5.977 -7.02 1 52.22 103 PRO B N 1
ATOM 2440 C CA . PRO B 1 103 ? 9.195 5.84 -7.332 1 52.22 103 PRO B CA 1
ATOM 2441 C C . PRO B 1 103 ? 8.945 5.082 -8.633 1 52.22 103 PRO B C 1
ATOM 2443 O O . PRO B 1 103 ? 9.617 5.336 -9.641 1 52.22 103 PRO B O 1
ATOM 2446 N N . PRO B 1 104 ? 8.477 3.852 -8.422 1 54.81 104 PRO B N 1
ATOM 2447 C CA . PRO B 1 104 ? 8.18 3.182 -9.695 1 54.81 104 PRO B CA 1
ATOM 2448 C C . PRO B 1 104 ? 7.605 4.129 -10.742 1 54.81 104 PRO B C 1
ATOM 2450 O O . PRO B 1 104 ? 6.875 5.066 -10.398 1 54.81 104 PRO B O 1
ATOM 2453 N N . ASP B 1 105 ? 8.25 4.129 -11.781 1 60.12 105 ASP B N 1
ATOM 2454 C CA . ASP B 1 105 ? 7.719 4.859 -12.922 1 60.12 105 ASP B CA 1
ATOM 2455 C C . ASP B 1 105 ? 6.191 4.805 -12.953 1 60.12 105 ASP B C 1
ATOM 2457 O O . ASP B 1 105 ? 5.547 5.605 -13.633 1 60.12 105 ASP B O 1
ATOM 2461 N N . ARG B 1 106 ? 5.836 3.988 -12.047 1 61.97 106 ARG B N 1
ATOM 2462 C CA . ARG B 1 106 ? 4.387 3.801 -12.102 1 61.97 106 ARG B CA 1
ATOM 2463 C C . ARG B 1 106 ? 3.664 4.906 -11.344 1 61.97 106 ARG B C 1
ATOM 2465 O O . ARG B 1 106 ? 2.506 5.211 -11.633 1 61.97 106 ARG B O 1
ATOM 2472 N N . TYR B 1 107 ? 4.449 5.547 -10.406 1 68.56 107 TYR B N 1
ATOM 2473 C CA . TYR B 1 107 ? 3.633 6.523 -9.695 1 68.56 107 TYR B CA 1
ATOM 2474 C C . TYR B 1 107 ? 4.172 7.938 -9.906 1 68.56 107 TYR B C 1
ATOM 2476 O O . TYR B 1 107 ? 3.504 8.914 -9.57 1 68.56 107 TYR B O 1
ATOM 2484 N N . MET B 1 108 ? 5.422 7.934 -10.461 1 74.94 108 MET B N 1
ATOM 2485 C CA . MET B 1 108 ? 5.957 9.266 -10.734 1 74.94 108 MET B CA 1
ATOM 2486 C C . MET B 1 108 ? 6.465 9.367 -12.164 1 74.94 108 MET B C 1
ATOM 2488 O O . MET B 1 108 ? 7.367 8.625 -12.562 1 74.94 108 MET B O 1
ATOM 2492 N N . LYS B 1 109 ? 5.68 10.078 -12.938 1 74.81 109 LYS B N 1
ATOM 2493 C CA . LYS B 1 109 ? 6.141 10.461 -14.273 1 74.81 109 LYS B CA 1
ATOM 2494 C C . LYS B 1 109 ? 6.727 11.875 -14.266 1 74.81 109 LYS B C 1
ATOM 2496 O O . LYS B 1 109 ? 6.023 12.844 -13.977 1 74.81 109 LYS B O 1
ATOM 2501 N N . ARG B 1 110 ? 7.953 11.938 -14.609 1 74.44 110 ARG B N 1
ATOM 2502 C CA . ARG B 1 110 ? 8.664 13.203 -14.5 1 74.44 110 ARG B CA 1
ATOM 2503 C C . ARG B 1 110 ? 8.008 14.281 -15.352 1 74.44 110 ARG B C 1
ATOM 2505 O O . ARG B 1 110 ? 7.918 15.438 -14.938 1 74.44 110 ARG B O 1
ATOM 2512 N N . SER B 1 111 ? 7.586 13.828 -16.484 1 77.06 111 SER B N 1
ATOM 2513 C CA . SER B 1 111 ? 7.023 14.812 -17.406 1 77.06 111 SER B CA 1
ATOM 2514 C C . SER B 1 111 ? 5.754 15.438 -16.844 1 77.06 111 SER B C 1
ATOM 2516 O O . SER B 1 111 ? 5.566 16.656 -16.922 1 77.06 111 SER B O 1
ATOM 2518 N N . THR B 1 112 ? 5.02 14.641 -16.125 1 82.12 112 THR B N 1
ATOM 2519 C CA . THR B 1 112 ? 3.746 15.156 -15.641 1 82.12 112 THR B CA 1
ATOM 2520 C C . THR B 1 112 ? 3.895 15.711 -14.227 1 82.12 112 THR B C 1
ATOM 2522 O O . THR B 1 112 ? 3.023 16.438 -13.742 1 82.12 112 THR B O 1
ATOM 2525 N N . SER B 1 113 ? 5.012 15.539 -13.656 1 87.62 113 SER B N 1
ATOM 2526 C CA . SER B 1 113 ? 5.223 15.945 -12.273 1 87.62 113 SER B CA 1
ATOM 2527 C C . SER B 1 113 ? 6.07 17.203 -12.195 1 87.62 113 SER B C 1
ATOM 2529 O O . SER B 1 113 ? 6.516 17.594 -11.109 1 87.62 113 SER B O 1
ATOM 2531 N N . HIS B 1 114 ? 6.301 17.859 -13.367 1 90.12 114 HIS B N 1
ATOM 2532 C CA . HIS B 1 114 ? 7.047 19.109 -13.43 1 90.12 114 HIS B CA 1
ATOM 2533 C C . HIS B 1 114 ? 8.484 18.922 -12.953 1 90.12 114 HIS B C 1
ATOM 2535 O O . HIS B 1 114 ? 9.047 19.812 -12.305 1 90.12 114 HIS B O 1
ATOM 2541 N N . CYS B 1 115 ? 8.922 17.734 -13.133 1 88.19 115 CYS B N 1
ATOM 2542 C CA . CYS B 1 115 ? 10.312 17.484 -12.766 1 88.19 115 CYS B CA 1
ATOM 2543 C C . CYS B 1 115 ? 11.234 17.688 -13.961 1 88.19 115 CYS B C 1
ATOM 2545 O O . CYS B 1 115 ? 10.961 17.203 -15.062 1 88.19 115 CYS B O 1
ATOM 2547 N N . SER B 1 116 ? 12.266 18.438 -13.75 1 86.25 116 SER B N 1
ATOM 2548 C CA . SER B 1 116 ? 13.273 18.547 -14.805 1 86.25 116 SER B CA 1
ATOM 2549 C C . SER B 1 116 ? 14.023 17.234 -15 1 86.25 116 SER B C 1
ATOM 2551 O O . SER B 1 116 ? 14.07 16.391 -14.094 1 86.25 116 SER B O 1
ATOM 2553 N N . ALA B 1 117 ? 14.57 17 -16.156 1 81.25 117 ALA B N 1
ATOM 2554 C CA . ALA B 1 117 ? 15.266 15.75 -16.5 1 81.25 117 ALA B CA 1
ATOM 2555 C C . ALA B 1 117 ? 16.406 15.484 -15.523 1 81.25 117 ALA B C 1
ATOM 2557 O O . ALA B 1 117 ? 16.656 14.336 -15.156 1 81.25 117 ALA B O 1
ATOM 2558 N N . ASN B 1 118 ? 17.031 16.469 -14.969 1 80.5 118 ASN B N 1
ATOM 2559 C CA . ASN B 1 118 ? 18.219 16.312 -14.117 1 80.5 118 ASN B CA 1
ATOM 2560 C C . ASN B 1 118 ? 17.875 16.547 -12.648 1 80.5 118 ASN B C 1
ATOM 2562 O O . ASN B 1 118 ? 18.781 16.641 -11.812 1 80.5 118 ASN B O 1
ATOM 2566 N N . GLU B 1 119 ? 16.609 16.672 -12.469 1 83.25 119 GLU B N 1
ATOM 2567 C CA . GLU B 1 119 ? 16.219 16.953 -11.086 1 83.25 119 GLU B CA 1
ATOM 2568 C C . GLU B 1 119 ? 16.594 15.789 -10.164 1 83.25 119 GLU B C 1
ATOM 2570 O O . GLU B 1 119 ? 16.266 14.633 -10.453 1 83.25 119 GLU B O 1
ATOM 2575 N N . SER B 1 120 ? 17.344 16.109 -9.102 1 82.88 120 SER B N 1
ATOM 2576 C CA . SER B 1 120 ? 17.734 15.078 -8.141 1 82.88 120 SER B CA 1
ATOM 2577 C C . SER B 1 120 ? 16.609 14.805 -7.145 1 82.88 120 SER B C 1
ATOM 2579 O O . SER B 1 120 ? 16.172 15.711 -6.434 1 82.88 120 SER B O 1
ATOM 2581 N N . ILE B 1 121 ? 16.125 13.617 -7.156 1 85.62 121 ILE B N 1
ATOM 2582 C CA . ILE B 1 121 ? 15.07 13.211 -6.242 1 85.62 121 ILE B CA 1
ATOM 2583 C C . ILE B 1 121 ? 15.656 12.359 -5.113 1 85.62 121 ILE B C 1
ATOM 2585 O O . ILE B 1 121 ? 16.422 11.43 -5.363 1 85.62 121 ILE B O 1
ATOM 2589 N N . ARG B 1 122 ? 15.359 12.758 -3.893 1 85.56 122 ARG B N 1
ATOM 2590 C CA . ARG B 1 122 ? 15.828 12.078 -2.691 1 85.56 122 ARG B CA 1
ATOM 2591 C C . ARG B 1 122 ? 14.68 11.852 -1.71 1 85.56 122 ARG B C 1
ATOM 2593 O O . ARG B 1 122 ? 13.547 12.258 -1.965 1 85.56 122 ARG B O 1
ATOM 2600 N N . CYS B 1 123 ? 15.023 11.094 -0.637 1 87.88 123 CYS B N 1
ATOM 2601 C CA . CYS B 1 123 ? 14.008 10.797 0.364 1 87.88 123 CYS B CA 1
ATOM 2602 C C . CYS B 1 123 ? 14.508 11.109 1.767 1 87.88 123 CYS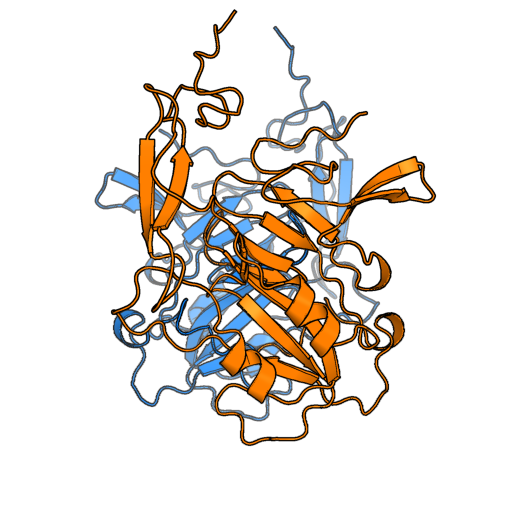 B C 1
ATOM 2604 O O . CYS B 1 123 ? 15.68 10.867 2.082 1 87.88 123 CYS B O 1
ATOM 2606 N N . ILE B 1 124 ? 13.625 11.648 2.52 1 87.38 124 ILE B N 1
ATOM 2607 C CA . ILE B 1 124 ? 13.859 11.82 3.949 1 87.38 124 ILE B CA 1
ATOM 2608 C C . ILE B 1 124 ? 13.195 10.68 4.723 1 87.38 124 ILE B C 1
ATOM 2610 O O . ILE B 1 124 ? 11.969 10.586 4.766 1 87.38 124 ILE B O 1
ATOM 2614 N N . LEU B 1 125 ? 13.992 9.828 5.289 1 81.31 125 LEU B N 1
ATOM 2615 C CA . LEU B 1 125 ? 13.5 8.664 6.016 1 81.31 125 LEU B CA 1
ATOM 2616 C C . LEU B 1 125 ? 13.375 8.961 7.504 1 81.31 125 LEU B C 1
ATOM 2618 O O . LEU B 1 125 ? 14.18 9.711 8.062 1 81.31 125 LEU B O 1
ATOM 2622 N N . PRO B 1 126 ? 12.258 8.336 8.016 1 75.62 126 PRO B N 1
ATOM 2623 C CA . PRO B 1 126 ? 12.156 8.523 9.461 1 75.62 126 PRO B CA 1
ATOM 2624 C C . PRO B 1 126 ? 13.273 7.816 10.227 1 75.62 126 PRO B C 1
ATOM 2626 O O . PRO B 1 126 ? 13.719 6.742 9.82 1 75.62 126 PRO B O 1
ATOM 2629 N N . ARG B 1 127 ? 13.758 8.531 11.211 1 66.12 127 ARG B N 1
ATOM 2630 C CA . ARG B 1 127 ? 14.734 7.871 12.07 1 66.12 127 ARG B CA 1
ATOM 2631 C C . ARG B 1 127 ? 14.062 6.859 12.992 1 66.12 127 ARG B C 1
ATOM 2633 O O . ARG B 1 127 ? 12.938 7.074 13.453 1 66.12 127 ARG B O 1
ATOM 2640 N N . THR B 1 128 ? 14.586 5.648 13.016 1 61.09 128 THR B N 1
ATOM 2641 C CA . THR B 1 128 ? 14.062 4.656 13.945 1 61.09 128 THR B CA 1
ATOM 2642 C C . THR B 1 128 ? 13.68 5.309 15.273 1 61.09 128 THR B C 1
ATOM 2644 O O . THR B 1 128 ? 14.445 6.09 15.836 1 61.09 128 THR B O 1
ATOM 2647 N N . PRO B 1 129 ? 12.273 5.184 15.477 1 54.81 129 PRO B N 1
ATOM 2648 C CA . PRO B 1 129 ? 11.859 5.812 16.734 1 54.81 129 PRO B CA 1
ATOM 2649 C C . PRO B 1 129 ? 12.719 5.379 17.922 1 54.81 129 PRO B C 1
ATOM 2651 O O . PRO B 1 129 ? 13.148 4.223 17.984 1 54.81 129 PRO B O 1
ATOM 2654 N N . SER B 1 130 ? 13.531 6.211 18.438 1 47.78 130 SER B N 1
ATOM 2655 C CA . SER B 1 130 ? 14.062 5.879 19.766 1 47.78 130 SER B CA 1
ATOM 2656 C C . SER B 1 130 ? 12.938 5.602 20.75 1 47.78 130 SER B C 1
ATOM 2658 O O . SER B 1 130 ? 11.828 6.117 20.609 1 47.78 130 SER B O 1
ATOM 2660 N N . ASN B 1 131 ? 12.922 4.398 21.375 1 46.47 131 ASN B N 1
ATOM 2661 C CA . ASN B 1 131 ? 12.016 3.893 22.391 1 46.47 131 ASN B CA 1
ATOM 2662 C C . ASN B 1 131 ? 11.367 5.027 23.172 1 46.47 131 ASN B C 1
ATOM 2664 O O . ASN B 1 131 ? 10.461 4.797 23.984 1 46.47 131 ASN B O 1
ATOM 2668 N N . THR B 1 132 ? 11.992 6.145 23.219 1 41.91 132 THR B N 1
ATOM 2669 C CA . THR B 1 132 ? 11.594 6.977 24.344 1 41.91 132 THR B CA 1
ATOM 2670 C C . THR B 1 132 ? 10.281 7.707 24.047 1 41.91 132 THR B C 1
ATOM 2672 O O . THR B 1 132 ? 9.594 8.156 24.969 1 41.91 132 THR B O 1
ATOM 2675 N N . SER B 1 133 ? 10.164 8.555 23.062 1 45.91 133 SER B N 1
ATOM 2676 C CA . SER B 1 133 ? 9.094 9.539 23.125 1 45.91 133 SER B CA 1
ATOM 2677 C C . SER B 1 133 ? 7.82 9.023 22.469 1 45.91 133 SER B C 1
ATOM 2679 O O . SER B 1 133 ? 7.879 8.344 21.438 1 45.91 133 SER B O 1
ATOM 2681 N N . GLY B 1 134 ? 6.887 8.531 23.203 1 48.28 134 GLY B N 1
ATOM 2682 C CA . GLY B 1 134 ? 5.512 8.117 22.969 1 48.28 134 GLY B CA 1
ATOM 2683 C C . GLY B 1 134 ? 4.992 8.539 21.594 1 48.28 134 GLY B C 1
ATOM 2684 O O . GLY B 1 134 ? 3.99 8 21.125 1 48.28 134 GLY B O 1
ATOM 2685 N N . HIS B 1 135 ? 5.242 9.828 21.344 1 53.16 135 HIS B N 1
ATOM 2686 C CA . HIS B 1 135 ? 4.586 10.297 20.141 1 53.16 135 HIS B CA 1
ATOM 2687 C C . HIS B 1 135 ? 5.445 10.031 18.906 1 53.16 135 HIS B C 1
ATOM 2689 O O . HIS B 1 135 ? 6.668 10.148 18.953 1 53.16 135 HIS B O 1
ATOM 2695 N N . HIS B 1 136 ? 4.91 9.414 17.859 1 68.44 136 HIS B N 1
ATOM 2696 C CA . HIS B 1 136 ? 5.504 8.758 16.703 1 68.44 136 HIS B CA 1
ATOM 2697 C C . HIS B 1 136 ? 5.348 9.609 15.445 1 68.44 136 HIS B C 1
ATOM 2699 O O . HIS B 1 136 ? 4.656 9.219 14.508 1 68.44 136 HIS B O 1
ATOM 2705 N N . PHE B 1 137 ? 5.898 11.086 15.547 1 82.56 137 PHE B N 1
ATOM 2706 C CA . PHE B 1 137 ? 5.812 11.844 14.297 1 82.56 137 PHE B CA 1
ATOM 2707 C C . PHE B 1 137 ? 7.195 12.32 13.859 1 82.56 137 PHE B C 1
ATOM 2709 O O . PHE B 1 137 ? 8.156 12.258 14.633 1 82.56 137 PHE B O 1
ATOM 2716 N N . LEU B 1 138 ? 7.371 12.797 12.68 1 86.25 138 LEU B N 1
ATOM 2717 C CA . LEU B 1 138 ? 8.625 13.312 12.141 1 86.25 138 LEU B CA 1
ATOM 2718 C C . LEU B 1 138 ? 9.039 14.586 12.867 1 86.25 138 LEU B C 1
ATOM 2720 O O . LEU B 1 138 ? 8.188 15.352 13.328 1 86.25 138 LEU B O 1
ATOM 2724 N N . ASN B 1 139 ? 10.281 14.742 13.047 1 84 139 ASN B N 1
ATOM 2725 C CA . ASN B 1 139 ? 10.836 15.945 13.672 1 84 139 ASN B CA 1
ATOM 2726 C C . ASN B 1 139 ? 10.984 17.078 12.672 1 84 139 ASN B C 1
ATOM 2728 O O . ASN B 1 139 ? 11.719 16.953 11.688 1 84 139 ASN B O 1
ATOM 2732 N N . ARG B 1 140 ? 10.328 18.188 12.953 1 89.06 140 ARG B N 1
ATOM 2733 C CA . ARG B 1 140 ? 10.305 19.328 12.031 1 89.06 140 ARG B CA 1
ATOM 2734 C C . ARG B 1 140 ? 11.711 19.859 11.781 1 89.06 140 ARG B C 1
ATOM 2736 O O . ARG B 1 140 ? 12.102 20.094 10.641 1 89.06 140 ARG B O 1
ATOM 2743 N N . SER B 1 141 ? 12.406 20.094 12.844 1 85.75 141 SER B N 1
ATOM 2744 C CA . SER B 1 141 ? 13.742 20.656 12.727 1 85.75 141 SER B CA 1
ATOM 2745 C C . SER B 1 141 ? 14.664 19.75 11.914 1 85.75 141 SER B C 1
ATOM 2747 O O . SER B 1 141 ? 15.469 20.219 11.117 1 85.75 141 SER B O 1
ATOM 2749 N N . GLU B 1 142 ? 14.492 18.5 12.125 1 83.88 142 GLU B N 1
ATOM 2750 C CA . GLU B 1 142 ? 15.297 17.531 11.383 1 83.88 142 GLU B CA 1
ATOM 2751 C C . GLU B 1 142 ? 14.938 17.547 9.898 1 83.88 142 GLU B C 1
ATOM 2753 O O . GLU B 1 142 ? 15.828 17.484 9.039 1 83.88 142 GLU B O 1
ATOM 2758 N N . VAL B 1 143 ? 13.695 17.641 9.633 1 88.56 143 VAL B N 1
ATOM 2759 C CA . VAL B 1 143 ? 13.234 17.688 8.25 1 88.56 143 VAL B CA 1
ATOM 2760 C C . VAL B 1 143 ? 13.789 18.922 7.559 1 88.56 143 VAL B C 1
ATOM 2762 O O . VAL B 1 143 ? 14.297 18.844 6.438 1 88.56 143 VAL B O 1
ATOM 2765 N N . LEU B 1 144 ? 13.789 20.062 8.219 1 89.44 144 LEU B N 1
ATOM 2766 C CA . LEU B 1 144 ? 14.211 21.328 7.637 1 89.44 144 LEU B CA 1
ATOM 2767 C C . LEU B 1 144 ? 15.719 21.344 7.414 1 89.44 144 LEU B C 1
ATOM 2769 O O . LEU B 1 144 ? 16.219 22.062 6.535 1 89.44 144 LEU B O 1
ATOM 2773 N N . ARG B 1 145 ? 16.438 20.562 8.148 1 86.5 145 ARG B N 1
ATOM 2774 C CA . ARG B 1 145 ? 17.891 20.516 8.031 1 86.5 145 ARG B CA 1
ATOM 2775 C C . ARG B 1 145 ? 18.312 19.859 6.727 1 86.5 145 ARG B C 1
ATOM 2777 O O . ARG B 1 145 ? 19.469 19.969 6.316 1 86.5 145 ARG B O 1
ATOM 2784 N N . SER B 1 146 ? 17.422 19.234 6.082 1 85.12 146 SER B N 1
ATOM 2785 C CA . SER B 1 146 ? 17.75 18.594 4.812 1 85.12 146 SER B CA 1
ATOM 2786 C C . SER B 1 146 ? 18.016 19.625 3.723 1 85.12 146 SER B C 1
ATOM 2788 O O . SER B 1 146 ? 18.625 19.312 2.699 1 85.12 146 SER B O 1
ATOM 2790 N N . ASN B 1 147 ? 17.594 20.891 3.945 1 88.5 147 ASN B N 1
ATOM 2791 C CA . ASN B 1 147 ? 17.828 22.016 3.051 1 88.5 147 ASN B CA 1
ATOM 2792 C C . ASN B 1 147 ? 17.453 21.672 1.613 1 88.5 147 ASN B C 1
ATOM 2794 O O . ASN B 1 147 ? 18.234 21.906 0.688 1 88.5 147 ASN B O 1
ATOM 2798 N N . CYS B 1 148 ? 16.297 21.094 1.479 1 92.25 148 CYS B N 1
ATOM 2799 C CA . CYS B 1 148 ? 15.742 20.828 0.159 1 92.25 148 CYS B CA 1
ATOM 2800 C C . CYS B 1 148 ? 14.875 22 -0.305 1 92.25 148 CYS B C 1
ATOM 2802 O O . CYS B 1 148 ? 14.523 22.859 0.491 1 92.25 148 CYS B O 1
ATOM 2804 N N . THR B 1 149 ? 14.602 22.016 -1.596 1 93 149 THR B N 1
ATOM 2805 C CA . THR B 1 149 ? 13.812 23.125 -2.102 1 93 149 THR B CA 1
ATOM 2806 C C . THR B 1 149 ? 12.438 22.656 -2.566 1 93 149 THR B C 1
ATOM 2808 O O . THR B 1 149 ? 11.508 23.453 -2.693 1 93 149 THR B O 1
ATOM 2811 N N . GLY B 1 150 ? 12.359 21.344 -2.926 1 93.94 150 GLY B N 1
ATOM 2812 C CA . GLY B 1 150 ? 11.086 20.797 -3.391 1 93.94 150 GLY B CA 1
ATOM 2813 C C . GLY B 1 150 ? 10.578 19.656 -2.539 1 93.94 150 GLY B C 1
ATOM 2814 O O . GLY B 1 150 ? 11.359 18.781 -2.131 1 93.94 150 GLY B O 1
ATOM 2815 N N . LEU B 1 151 ? 9.289 19.703 -2.152 1 95.12 151 LEU B N 1
ATOM 2816 C CA . LEU B 1 151 ? 8.578 18.531 -1.645 1 95.12 151 LEU B CA 1
ATOM 281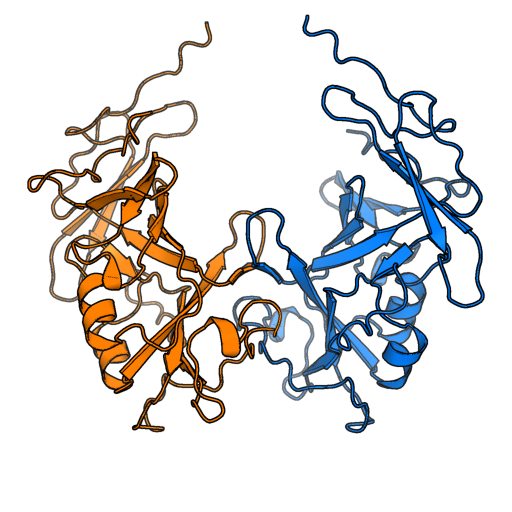7 C C . LEU B 1 151 ? 7.801 17.844 -2.76 1 95.12 151 LEU B C 1
ATOM 2819 O O . LEU B 1 151 ? 6.688 18.25 -3.092 1 95.12 151 LEU B O 1
ATOM 2823 N N . VAL B 1 152 ? 8.297 16.828 -3.229 1 93.75 152 VAL B N 1
ATOM 2824 C CA . VAL B 1 152 ? 7.812 16.219 -4.461 1 93.75 152 VAL B CA 1
ATOM 2825 C C . VAL B 1 152 ? 6.598 15.352 -4.168 1 93.75 152 VAL B C 1
ATOM 2827 O O . VAL B 1 152 ? 5.617 15.359 -4.918 1 93.75 152 VAL B O 1
ATOM 2830 N N . SER B 1 153 ? 6.629 14.562 -3.152 1 94.06 153 SER B N 1
ATOM 2831 C CA . SER B 1 153 ? 5.582 13.625 -2.771 1 94.06 153 SER B CA 1
ATOM 2832 C C . SER B 1 153 ? 5.863 13.016 -1.401 1 94.06 153 SER B C 1
ATOM 2834 O O . SER B 1 153 ? 6.613 13.578 -0.606 1 94.06 153 SER B O 1
ATOM 2836 N N . ALA B 1 154 ? 5.148 11.984 -1.105 1 92.88 154 ALA B N 1
ATOM 2837 C CA . ALA B 1 154 ? 5.375 11.25 0.137 1 92.88 154 ALA B CA 1
ATOM 2838 C C . ALA B 1 154 ? 4.949 9.789 -0.002 1 92.88 154 ALA B C 1
ATOM 2840 O O . ALA B 1 154 ? 4.188 9.445 -0.908 1 92.88 154 ALA B O 1
ATOM 2841 N N . VAL B 1 155 ? 5.484 9.023 0.789 1 90.25 155 VAL B N 1
ATOM 2842 C CA . VAL B 1 155 ? 5.117 7.617 0.935 1 90.25 155 VAL B CA 1
ATOM 2843 C C . VAL B 1 155 ? 4.832 7.309 2.402 1 90.25 155 VAL B C 1
ATOM 2845 O O . VAL B 1 155 ? 5.629 7.645 3.281 1 90.25 155 VAL B O 1
ATOM 2848 N N . SER B 1 156 ? 3.736 6.688 2.611 1 90.88 156 SER B N 1
ATOM 2849 C CA . SER B 1 156 ? 3.381 6.395 3.996 1 90.88 156 SER B CA 1
ATOM 2850 C C . SER B 1 156 ? 3.213 4.895 4.215 1 90.88 156 SER B C 1
ATOM 2852 O O . SER B 1 156 ? 2.596 4.207 3.4 1 90.88 156 SER B O 1
ATOM 2854 N N . TYR B 1 157 ? 3.766 4.414 5.281 1 86.62 157 TYR B N 1
ATOM 2855 C CA . TYR B 1 157 ? 3.57 3.023 5.668 1 86.62 157 TYR B CA 1
ATOM 2856 C C . TYR B 1 157 ? 2.209 2.826 6.324 1 86.62 157 TYR B C 1
ATOM 2858 O O . TYR B 1 157 ? 1.766 3.664 7.113 1 86.62 157 TYR B O 1
ATOM 2866 N N . SER B 1 158 ? 1.558 1.804 5.938 1 85.62 158 SER B N 1
ATOM 2867 C CA . SER B 1 158 ? 0.276 1.465 6.547 1 85.62 158 SER B CA 1
ATOM 2868 C C . SER B 1 158 ? 0.16 -0.037 6.789 1 85.62 158 SER B C 1
ATOM 2870 O O . SER B 1 158 ? 0.568 -0.84 5.949 1 85.62 158 SER B O 1
ATOM 2872 N N . ASP B 1 159 ? -0.412 -0.335 7.945 1 83 159 ASP B N 1
ATOM 2873 C CA . ASP B 1 159 ? -0.7 -1.736 8.242 1 83 159 ASP B CA 1
ATOM 2874 C C . ASP B 1 159 ? -2.203 -2.002 8.234 1 83 159 ASP B C 1
ATOM 2876 O O . ASP B 1 159 ? -2.645 -3.107 8.547 1 83 159 ASP B O 1
ATOM 2880 N N . ALA B 1 160 ? -3.016 -1.018 7.914 1 74.5 160 ALA B N 1
ATOM 2881 C CA . ALA B 1 160 ? -4.469 -1.109 8.008 1 74.5 160 ALA B CA 1
ATOM 2882 C C . ALA B 1 160 ? -4.996 -2.314 7.23 1 74.5 160 ALA B C 1
ATOM 2884 O O . ALA B 1 160 ? -5.883 -3.027 7.707 1 74.5 160 ALA B O 1
ATOM 2885 N N . GLN B 1 161 ? -4.512 -2.584 6.07 1 73.5 161 GLN B N 1
ATOM 2886 C CA . GLN B 1 161 ? -4.918 -3.715 5.246 1 73.5 161 GLN B CA 1
ATOM 2887 C C . GLN B 1 161 ? -3.73 -4.625 4.934 1 73.5 161 GLN B C 1
ATOM 2889 O O . GLN B 1 161 ? -3.633 -5.168 3.832 1 73.5 161 GLN B O 1
ATOM 2894 N N . GLY B 1 162 ? -2.895 -4.633 5.988 1 81.12 162 GLY B N 1
ATOM 2895 C CA . GLY B 1 162 ? -1.623 -5.312 5.789 1 81.12 162 GLY B CA 1
ATOM 2896 C C . GLY B 1 162 ? -0.483 -4.363 5.473 1 81.12 162 GLY B C 1
ATOM 2897 O O . GLY B 1 162 ? -0.714 -3.205 5.117 1 81.12 162 GLY B O 1
ATOM 2898 N N . PRO B 1 163 ? 0.688 -4.898 5.688 1 86.88 163 PRO B N 1
ATOM 2899 C CA . PRO B 1 163 ? 1.83 -4.012 5.453 1 86.88 163 PRO B CA 1
ATOM 2900 C C . PRO B 1 163 ? 1.862 -3.453 4.031 1 86.88 163 PRO B C 1
ATOM 2902 O O . PRO B 1 163 ? 1.861 -4.219 3.064 1 86.88 163 PRO B O 1
ATOM 2905 N N . SER B 1 164 ? 1.841 -2.17 3.9 1 89.69 164 SER B N 1
ATOM 2906 C CA . SER B 1 164 ? 1.817 -1.531 2.59 1 89.69 164 SER B CA 1
ATOM 2907 C C . SER B 1 164 ? 2.436 -0.138 2.643 1 89.69 164 SER B C 1
ATOM 2909 O O . SER B 1 164 ? 2.527 0.465 3.713 1 89.69 164 SER B O 1
ATOM 2911 N N . LEU B 1 165 ? 2.92 0.24 1.522 1 88.44 165 LEU B N 1
ATOM 2912 C CA . LEU B 1 165 ? 3.361 1.614 1.314 1 88.44 165 LEU B CA 1
ATOM 2913 C C . LEU B 1 165 ? 2.379 2.371 0.427 1 88.44 165 LEU B C 1
ATOM 2915 O O . LEU B 1 165 ? 2.168 2 -0.73 1 88.44 165 LEU B O 1
ATOM 2919 N N . LEU B 1 166 ? 1.82 3.355 1.017 1 90.38 166 LEU B N 1
ATOM 2920 C CA . LEU B 1 166 ? 0.917 4.203 0.249 1 90.38 166 LEU B CA 1
ATOM 2921 C C . LEU B 1 166 ? 1.693 5.262 -0.529 1 90.38 166 LEU B C 1
ATOM 2923 O O . LEU B 1 166 ? 2.355 6.113 0.066 1 90.38 166 LEU B O 1
ATOM 2927 N N . LEU B 1 167 ? 1.575 5.191 -1.809 1 90.44 167 LEU B N 1
ATOM 2928 C CA . LEU B 1 167 ? 2.307 6.113 -2.672 1 90.44 167 LEU B CA 1
ATOM 2929 C C . LEU B 1 167 ? 1.52 7.402 -2.881 1 90.44 167 LEU B C 1
ATOM 2931 O O . LEU B 1 167 ? 0.309 7.363 -3.113 1 90.44 167 LEU B O 1
ATOM 2935 N N . GLY B 1 168 ? 2.199 8.477 -2.748 1 91.88 168 GLY B N 1
ATOM 2936 C CA . GLY B 1 168 ? 1.542 9.766 -2.926 1 91.88 168 GLY B CA 1
ATOM 2937 C C . GLY B 1 168 ? 0.626 10.133 -1.773 1 91.88 168 GLY B C 1
ATOM 2938 O O . GLY B 1 168 ? -0.31 10.914 -1.942 1 91.88 168 GLY B O 1
ATOM 2939 N N . ALA B 1 169 ? 0.862 9.508 -0.696 1 93.38 169 ALA B N 1
ATOM 2940 C CA . ALA B 1 169 ? 0.058 9.773 0.496 1 93.38 169 ALA B CA 1
ATOM 2941 C C . ALA B 1 169 ? 0.933 10.234 1.656 1 93.38 169 ALA B C 1
ATOM 2943 O O . ALA B 1 169 ? 2.066 9.773 1.812 1 93.38 169 ALA B O 1
ATOM 2944 N N . LEU B 1 170 ? 0.437 11.078 2.42 1 95.31 170 LEU B N 1
ATOM 2945 C CA . LEU B 1 170 ? 1.081 11.562 3.635 1 95.31 170 LEU B CA 1
ATOM 2946 C C . LEU B 1 170 ? 0.119 11.516 4.816 1 95.31 170 LEU B C 1
ATOM 2948 O O . LEU B 1 170 ? -0.961 12.109 4.77 1 95.31 170 LEU B O 1
ATOM 2952 N N . GLU B 1 171 ? 0.531 10.82 5.797 1 94.19 171 GLU B N 1
ATOM 2953 C CA . GLU B 1 171 ? -0.314 10.68 6.98 1 94.19 171 GLU B CA 1
ATOM 2954 C C . GLU B 1 171 ? 0.083 11.672 8.062 1 94.19 171 GLU B C 1
ATOM 2956 O O . GLU B 1 171 ? 1.258 11.766 8.43 1 94.19 171 GLU B O 1
ATOM 2961 N N . LEU B 1 172 ? -0.912 12.383 8.547 1 94.38 172 LEU B N 1
ATOM 2962 C CA . LEU B 1 172 ? -0.718 13.266 9.688 1 94.38 172 LEU B CA 1
ATOM 2963 C C . LEU B 1 172 ? -1.356 12.68 10.945 1 94.38 172 LEU B C 1
ATOM 2965 O O . LEU B 1 172 ? -2.527 12.289 10.93 1 94.38 172 LEU B O 1
ATOM 2969 N N . ASP B 1 173 ? -0.545 12.633 11.953 1 90.38 173 ASP B N 1
ATOM 2970 C CA . ASP B 1 173 ? -1.129 12.461 13.281 1 90.38 173 ASP B CA 1
ATOM 2971 C C . ASP B 1 173 ? -1.743 13.758 13.789 1 90.38 173 ASP B C 1
ATOM 2973 O O . ASP B 1 173 ? -1.16 14.836 13.617 1 90.38 173 ASP B O 1
ATOM 2977 N N . TRP B 1 174 ? -2.922 13.625 14.312 1 91.06 174 TRP B N 1
ATOM 2978 C CA . TRP B 1 174 ? -3.547 14.836 14.828 1 91.06 174 TRP B CA 1
ATOM 2979 C C . TRP B 1 174 ? -3.988 14.656 16.281 1 91.06 174 TRP B C 1
ATOM 2981 O O . TRP B 1 174 ? -4.113 13.523 16.75 1 91.06 174 TRP B O 1
ATOM 2991 N N . TRP B 1 175 ? -4.125 15.773 16.969 1 89.56 175 TRP B N 1
ATOM 2992 C CA . TRP B 1 175 ? -4.527 15.797 18.375 1 89.56 175 TRP B CA 1
ATOM 2993 C C . TRP B 1 175 ? -5.199 17.125 18.719 1 89.56 175 TRP B C 1
ATOM 2995 O O . TRP B 1 175 ? -5.148 18.078 17.938 1 89.56 175 TRP B O 1
ATOM 3005 N N . VAL B 1 176 ? -5.891 17.078 19.859 1 91.44 176 VAL B N 1
ATOM 3006 C CA . VAL B 1 176 ? -6.426 18.312 20.422 1 91.44 176 VAL B CA 1
ATOM 3007 C C . VAL B 1 176 ? -5.57 18.75 21.609 1 91.44 176 VAL B C 1
ATOM 3009 O O . VAL B 1 176 ? -5.32 17.953 22.531 1 91.44 176 VAL B O 1
ATOM 3012 N N . PRO B 1 177 ? -5.102 19.969 21.516 1 90.75 177 PRO B N 1
ATOM 3013 C CA . PRO B 1 177 ? -4.289 20.438 22.641 1 90.75 177 PRO B CA 1
ATOM 3014 C C . PRO B 1 177 ? -5.094 20.578 23.922 1 90.75 177 PRO B C 1
ATOM 3016 O O . PRO B 1 177 ? -6.27 20.953 23.891 1 90.75 177 PRO B O 1
ATOM 3019 N N . GLY B 1 178 ? -4.441 20.234 25.031 1 90.75 178 GLY B N 1
ATOM 3020 C CA . GLY B 1 178 ? -5.062 20.406 26.328 1 90.75 178 GLY B CA 1
ATOM 3021 C C . GLY B 1 178 ? -5.328 19.094 27.047 1 90.75 178 GLY B C 1
ATOM 3022 O O . GLY B 1 178 ? -4.73 18.078 26.719 1 90.75 178 GLY B O 1
ATOM 3023 N N . ARG B 1 179 ? -6.133 19.156 28.109 1 90.62 179 ARG B N 1
ATOM 3024 C CA . ARG B 1 179 ? -6.508 17.984 28.875 1 90.62 179 ARG B CA 1
ATOM 3025 C C . ARG B 1 179 ? -7.754 17.312 28.297 1 90.62 179 ARG B C 1
ATOM 3027 O O . ARG B 1 179 ? -8.531 17.953 27.578 1 90.62 179 ARG B O 1
ATOM 3034 N N . CYS B 1 180 ? -7.883 16.125 28.656 1 92.19 180 CYS B N 1
ATOM 3035 C CA . CYS B 1 180 ? -8.945 15.289 28.109 1 92.19 180 CYS B CA 1
ATOM 3036 C C . CYS B 1 180 ? -10.305 15.961 28.281 1 92.19 180 CYS B C 1
ATOM 3038 O O . CYS B 1 180 ? -10.688 16.312 29.406 1 92.19 180 CYS B O 1
ATOM 3040 N N . ARG B 1 181 ? -10.992 16.156 27.297 1 93.69 181 ARG B N 1
ATOM 3041 C CA . ARG B 1 181 ? -12.375 16.609 27.25 1 93.69 181 ARG B CA 1
ATOM 3042 C C . ARG B 1 181 ? -13.211 15.734 26.328 1 93.69 181 ARG B C 1
ATOM 3044 O O . ARG B 1 181 ? -13.82 16.234 25.375 1 93.69 181 ARG B O 1
ATOM 3051 N N . CYS B 1 182 ? -13.195 14.477 26.656 1 96 182 CYS B N 1
ATOM 3052 C CA . CYS B 1 182 ? -13.953 13.492 25.891 1 96 182 CYS B CA 1
ATOM 3053 C C . CYS B 1 182 ? -15.32 13.258 26.516 1 96 182 CYS B C 1
ATOM 3055 O O . CYS B 1 182 ? -15.523 13.555 27.703 1 96 182 CYS B O 1
ATOM 3057 N N . ASP B 1 183 ? -16.25 12.852 25.703 1 95.88 183 ASP B N 1
ATOM 3058 C CA . ASP B 1 183 ? -17.531 12.352 26.172 1 95.88 183 ASP B CA 1
ATOM 3059 C C . ASP B 1 183 ? -17.344 11.273 27.234 1 95.88 183 ASP B C 1
ATOM 3061 O O . ASP B 1 183 ? -16.375 10.508 27.188 1 95.88 183 ASP B O 1
ATOM 3065 N N . ALA B 1 184 ? -18.375 11.18 28.047 1 94 184 ALA B N 1
ATOM 3066 C CA . ALA B 1 184 ? -18.281 10.242 29.172 1 94 184 ALA B CA 1
ATOM 3067 C C . ALA B 1 184 ? -18.172 8.805 28.672 1 94 184 ALA B C 1
ATOM 3069 O O . ALA B 1 184 ? -17.625 7.938 29.359 1 94 184 ALA B O 1
ATOM 3070 N N . ARG B 1 185 ? -18.703 8.547 27.531 1 94.75 185 ARG B N 1
ATOM 3071 C CA . ARG B 1 185 ? -18.719 7.184 27 1 94.75 185 ARG B CA 1
ATOM 3072 C C . ARG B 1 185 ? -17.516 6.93 26.094 1 94.75 185 ARG B C 1
ATOM 3074 O O . ARG B 1 185 ? -17.344 5.824 25.578 1 94.75 185 ARG B O 1
ATOM 3081 N N . ALA B 1 186 ? -16.656 7.945 25.906 1 96.38 186 ALA B N 1
ATOM 3082 C CA . ALA B 1 186 ? -15.508 7.812 25.016 1 96.38 186 ALA B CA 1
ATOM 3083 C C . ALA B 1 186 ? -14.242 7.484 25.797 1 96.38 186 ALA B C 1
ATOM 3085 O O . ALA B 1 186 ? -14.156 7.754 27 1 96.38 186 ALA B O 1
ATOM 3086 N N . ASN B 1 187 ? -13.344 6.867 25.172 1 93.75 187 ASN B N 1
ATOM 3087 C CA . ASN B 1 187 ? -11.992 6.703 25.719 1 93.75 187 ASN B CA 1
ATOM 3088 C C . ASN B 1 187 ? -11.125 7.922 25.422 1 93.75 187 ASN B C 1
ATOM 3090 O O . ASN B 1 187 ? -11.164 8.469 24.312 1 93.75 187 ASN B O 1
ATOM 3094 N N . CYS B 1 188 ? -10.367 8.281 26.453 1 93 188 CYS B N 1
ATOM 3095 C CA . CYS B 1 188 ? -9.445 9.398 26.281 1 93 188 CYS B CA 1
ATOM 3096 C C . CYS B 1 188 ? -8 8.922 26.297 1 93 188 CYS B C 1
ATOM 3098 O O . CYS B 1 188 ? -7.59 8.188 27.188 1 93 188 CYS B O 1
ATOM 3100 N N . THR B 1 189 ? -7.281 9.312 25.297 1 88.12 189 THR B N 1
ATOM 3101 C CA . THR B 1 189 ? -5.836 9.109 25.266 1 88.12 189 THR B CA 1
ATOM 3102 C C . THR B 1 189 ? -5.105 10.445 25.406 1 88.12 189 THR B C 1
ATOM 3104 O O . THR B 1 189 ? -5.18 11.297 24.516 1 88.12 189 THR B O 1
ATOM 3107 N N . GLN B 1 190 ? -4.43 10.57 26.531 1 87.75 190 GLN B N 1
ATOM 3108 C CA . GLN B 1 190 ? -3.65 11.773 26.812 1 87.75 190 GLN B CA 1
ATOM 3109 C C . GLN B 1 190 ? -2.16 11.523 26.594 1 87.75 190 GLN B C 1
ATOM 3111 O O . GLN B 1 190 ? -1.638 10.477 26.969 1 87.75 190 GLN B O 1
ATOM 3116 N N . PHE B 1 191 ? -1.486 12.484 25.922 1 81.94 191 PHE B N 1
ATOM 3117 C CA . PHE B 1 191 ? -0.061 12.305 25.656 1 81.94 191 PHE B CA 1
ATOM 3118 C C . PHE B 1 191 ? 0.633 13.656 25.516 1 81.94 191 PHE B C 1
ATOM 3120 O O . PHE B 1 191 ? -0.021 14.672 25.281 1 81.94 191 PHE B O 1
ATOM 3127 N N . PRO B 1 192 ? 1.914 13.578 25.797 1 78.19 192 PRO B N 1
ATOM 3128 C CA . PRO B 1 192 ? 2.666 14.805 25.531 1 78.19 192 PRO B CA 1
ATOM 3129 C C . PRO B 1 192 ? 2.779 15.109 24.031 1 78.19 192 PRO B C 1
ATOM 3131 O O . PRO B 1 192 ? 3.109 14.219 23.25 1 78.19 192 PRO B O 1
ATOM 3134 N N . ALA B 1 193 ? 2.318 16.25 23.516 1 70.19 193 ALA B N 1
ATOM 3135 C CA . ALA B 1 193 ? 2.383 16.578 22.094 1 70.19 193 ALA B CA 1
ATOM 3136 C C . ALA B 1 193 ? 3.814 16.891 21.672 1 70.19 193 ALA B C 1
ATOM 3138 O O . ALA B 1 193 ? 4.238 16.531 20.578 1 70.19 193 ALA B O 1
ATOM 3139 N N . THR B 1 194 ? 4.586 17.719 22.453 1 64.25 194 THR B N 1
ATOM 3140 C CA . THR B 1 194 ? 5.992 18.016 22.203 1 64.25 194 THR B CA 1
ATOM 3141 C C . THR B 1 194 ? 6.832 17.734 23.438 1 64.25 194 THR B C 1
ATOM 3143 O O . THR B 1 194 ? 6.293 17.469 24.516 1 64.25 194 THR B O 1
ATOM 3146 N N . LYS B 1 195 ? 8.25 17.641 23.203 1 57.97 195 LYS B N 1
ATOM 3147 C CA . LYS B 1 195 ? 9.164 17.453 24.328 1 57.97 195 LYS B CA 1
ATOM 3148 C C . LYS B 1 195 ? 8.953 18.531 25.391 1 57.97 195 LYS B C 1
ATOM 3150 O O . LYS B 1 195 ? 9.094 18.25 26.594 1 57.97 195 LYS B O 1
ATOM 3155 N N . THR B 1 196 ? 8.914 19.688 24.953 1 54 196 THR B N 1
ATOM 3156 C CA . THR B 1 196 ? 8.844 20.781 25.938 1 54 196 THR B CA 1
ATOM 3157 C C . THR B 1 196 ? 7.387 21.109 26.25 1 54 196 THR B C 1
ATOM 3159 O O . THR B 1 196 ? 7.117 22.062 27 1 54 196 THR B O 1
ATOM 3162 N N . ARG B 1 197 ? 6.621 20.453 25.422 1 56.78 197 ARG B N 1
ATOM 3163 C CA . ARG B 1 197 ? 5.328 21.125 25.406 1 56.78 197 ARG B CA 1
ATOM 3164 C C . ARG B 1 197 ? 4.23 20.234 25.969 1 56.78 197 ARG B C 1
ATOM 3166 O O . ARG B 1 197 ? 4.402 19.016 26.062 1 56.78 197 ARG B O 1
ATOM 3173 N N . PRO B 1 198 ? 2.91 20.844 25.609 1 65.88 198 PRO B N 1
ATOM 3174 C CA . PRO B 1 198 ? 1.515 20.875 26.047 1 65.88 198 PRO B CA 1
ATOM 3175 C C . PRO B 1 198 ? 0.831 19.516 25.953 1 65.88 198 PRO B C 1
ATOM 3177 O O . PRO B 1 198 ? 1.252 18.656 25.172 1 65.88 198 PRO B O 1
ATOM 3180 N N . GLU B 1 199 ? 0.111 19.219 26.859 1 84.81 199 GLU B N 1
ATOM 3181 C CA . GLU B 1 199 ? -0.762 18.047 26.891 1 84.81 199 GLU B CA 1
ATOM 3182 C C . GLU B 1 199 ? -1.696 18.031 25.688 1 84.81 199 GLU B C 1
ATOM 3184 O O . GLU B 1 199 ? -2.07 19.078 25.156 1 84.81 199 GLU B O 1
ATOM 3189 N N . ALA B 1 200 ? -1.817 16.969 25.109 1 89.75 200 ALA B N 1
ATOM 3190 C CA . ALA B 1 200 ? -2.746 16.734 24 1 89.75 200 ALA B CA 1
ATOM 3191 C C . ALA B 1 200 ? -3.584 15.484 24.25 1 89.75 200 ALA B C 1
ATOM 3193 O O . ALA B 1 200 ? -3.264 14.68 25.125 1 89.75 200 ALA B O 1
ATOM 3194 N N . PHE B 1 201 ? -4.672 15.461 23.578 1 90.06 201 PHE B N 1
ATOM 3195 C CA . PHE B 1 201 ? -5.508 14.289 23.797 1 90.06 201 PHE B CA 1
ATOM 3196 C C . PHE B 1 201 ? -6.293 13.938 22.547 1 90.06 201 PHE B C 1
ATOM 3198 O O . PHE B 1 201 ? -6.414 14.758 21.625 1 90.06 201 PHE B O 1
ATOM 3205 N N . GLN B 1 202 ? -6.734 12.734 22.5 1 90.56 202 GLN B N 1
ATOM 3206 C CA . GLN B 1 202 ? -7.645 12.211 21.484 1 90.56 202 GLN B CA 1
ATOM 3207 C C . GLN B 1 202 ? -8.805 11.445 22.125 1 90.56 202 GLN B C 1
ATOM 3209 O O . GLN B 1 202 ? -8.656 10.891 23.219 1 90.56 202 GLN B O 1
ATOM 3214 N N . CYS B 1 203 ? -9.906 11.484 21.516 1 92.31 203 CYS B N 1
ATOM 3215 C CA . CYS B 1 203 ? -11.078 10.766 21.984 1 92.31 203 CYS B CA 1
ATOM 3216 C C . CYS B 1 203 ? -11.492 9.688 21 1 92.31 203 CYS B C 1
ATOM 3218 O O . CYS B 1 203 ? -11.422 9.891 19.781 1 92.31 203 CYS B O 1
ATOM 3220 N N . GLU B 1 204 ? -11.875 8.547 21.453 1 91 204 GLU B N 1
ATOM 3221 C CA . GLU B 1 204 ? -12.383 7.469 20.609 1 91 204 GLU B CA 1
ATOM 3222 C C . GLU B 1 204 ? -13.57 6.77 21.266 1 91 204 GLU B C 1
ATOM 3224 O O . GLU B 1 204 ? -13.531 6.434 22.453 1 91 204 GLU B O 1
ATOM 3229 N N . CYS B 1 205 ? -14.602 6.609 20.391 1 93.25 205 CYS B N 1
ATOM 3230 C CA . CYS B 1 205 ? -15.727 5.836 20.891 1 93.25 205 CYS B CA 1
ATOM 3231 C C . CYS B 1 205 ? -15.422 4.344 20.859 1 93.25 205 CYS B C 1
ATOM 3233 O O . CYS B 1 205 ? -14.844 3.838 19.891 1 93.25 205 CYS B O 1
ATOM 3235 N N . PRO B 1 206 ? -15.734 3.668 21.953 1 90.75 206 PRO B N 1
ATOM 3236 C CA . PRO B 1 206 ? -15.539 2.217 21.938 1 90.75 206 PRO B CA 1
ATOM 3237 C C . PRO B 1 206 ? -16.391 1.51 20.891 1 90.75 206 PRO B C 1
ATOM 3239 O O . PRO B 1 206 ? -17.281 2.127 20.297 1 90.75 206 PRO B O 1
ATOM 3242 N N . GLU B 1 207 ? -15.953 0.267 20.578 1 87.62 207 GLU B N 1
ATOM 3243 C CA . GLU B 1 207 ? -16.703 -0.53 19.609 1 87.62 207 GLU B CA 1
ATOM 3244 C C . GLU B 1 207 ? -18.188 -0.54 19.953 1 87.62 207 GLU B C 1
ATOM 3246 O O . GLU B 1 207 ? -18.578 -0.659 21.125 1 87.62 207 GLU B O 1
ATOM 3251 N N . GLY B 1 208 ? -19.047 -0.492 18.859 1 87.56 208 GLY B N 1
ATOM 3252 C CA . GLY B 1 208 ? -20.484 -0.522 19.047 1 87.56 208 GLY B CA 1
ATOM 3253 C C . GLY B 1 208 ? -21.109 0.859 19.141 1 87.56 208 GLY B C 1
ATOM 3254 O O . GLY B 1 208 ? -22.328 1.007 19.047 1 87.56 208 GLY B O 1
ATOM 3255 N N . LEU B 1 209 ? -20.234 1.866 19.484 1 91 209 LEU B N 1
ATOM 3256 C CA . LEU B 1 209 ? -20.719 3.242 19.547 1 91 209 LEU B CA 1
ATOM 3257 C C . LEU B 1 209 ? -20.203 4.043 18.359 1 91 209 LEU B C 1
ATOM 3259 O O . LEU B 1 209 ? -19.141 3.75 17.812 1 91 209 LEU B O 1
ATOM 3263 N N . GLN B 1 210 ? -21.016 5.031 18.031 1 89.25 210 GLN B N 1
ATOM 3264 C CA . GLN B 1 210 ? -20.641 5.922 16.938 1 89.25 210 GLN B CA 1
ATOM 3265 C C . GLN B 1 210 ? -20.484 7.359 17.422 1 89.25 210 GLN B C 1
ATOM 3267 O O . GLN B 1 210 ? -21.016 7.727 18.469 1 89.25 210 GLN B O 1
ATOM 3272 N N . GLY B 1 211 ? -19.688 8.141 16.625 1 89.12 211 GLY B N 1
ATOM 3273 C CA . GLY B 1 211 ? -19.438 9.531 16.953 1 89.12 211 GLY B CA 1
ATOM 3274 C C . GLY B 1 211 ? -17.969 9.883 16.984 1 89.12 211 GLY B C 1
ATOM 3275 O O . GLY B 1 211 ? -17.109 9.016 16.781 1 89.12 211 GLY B O 1
ATOM 3276 N N . ASP B 1 212 ? -17.703 11.156 17.422 1 88.44 212 ASP B N 1
ATOM 3277 C CA . ASP B 1 212 ? -16.328 11.617 17.422 1 88.44 212 ASP B CA 1
ATOM 3278 C C . ASP B 1 212 ? -15.711 11.508 18.828 1 88.44 212 ASP B C 1
ATOM 3280 O O . ASP B 1 212 ? -14.492 11.602 18.984 1 88.44 212 ASP B O 1
ATOM 3284 N N . GLY B 1 213 ? -16.594 11.359 19.828 1 93.62 213 GLY B N 1
ATOM 3285 C CA . GLY B 1 213 ? -16.141 11.102 21.188 1 93.62 213 GLY B CA 1
ATOM 3286 C C . GLY B 1 213 ? -15.805 12.367 21.953 1 93.62 213 GLY B C 1
ATOM 3287 O O . GLY B 1 213 ? -15.445 12.312 23.125 1 93.62 213 GLY B O 1
ATOM 3288 N N . PHE B 1 214 ? -15.945 13.516 21.359 1 94.94 214 PHE B N 1
ATOM 3289 C CA . PHE B 1 214 ? -15.547 14.758 22 1 94.94 214 PHE B CA 1
ATOM 3290 C C . PHE B 1 214 ? -16.75 15.461 22.609 1 94.94 214 PHE B C 1
ATOM 3292 O O . PHE B 1 214 ? -17.828 15.469 22.031 1 94.94 214 PHE B O 1
ATOM 3299 N N . VAL B 1 215 ? -16.484 16.078 23.781 1 93.94 215 VAL B N 1
ATOM 3300 C CA . 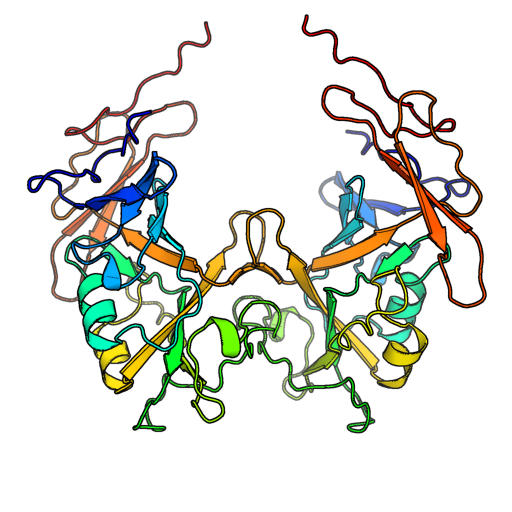VAL B 1 215 ? -17.531 16.844 24.438 1 93.94 215 VAL B CA 1
ATOM 3301 C C . VAL B 1 215 ? -17.984 17.984 23.516 1 93.94 215 VAL B C 1
ATOM 3303 O O . VAL B 1 215 ? -19.172 18.297 23.438 1 93.94 215 VAL B O 1
ATOM 3306 N N . ASP B 1 216 ? -17.047 18.594 22.859 1 89.88 216 ASP B N 1
ATOM 3307 C CA . ASP B 1 216 ? -17.312 19.734 21.969 1 89.88 216 ASP B CA 1
ATOM 3308 C C . ASP B 1 216 ? -17.781 19.25 20.594 1 89.88 216 ASP B C 1
ATOM 3310 O O . ASP B 1 216 ? -17.984 20.062 19.688 1 89.88 216 ASP B O 1
ATOM 3314 N N . GLY B 1 217 ? -17.953 17.969 20.359 1 91.25 217 GLY B N 1
ATOM 3315 C CA . GLY B 1 217 ? -18.438 17.359 19.125 1 91.25 217 GLY B CA 1
ATOM 3316 C C . GLY B 1 217 ? -19.75 16.609 19.297 1 91.25 217 GLY B C 1
ATOM 3317 O O . GLY B 1 217 ? -20.672 17.109 19.922 1 91.25 217 GLY B O 1
ATOM 3318 N N . THR B 1 218 ? -19.781 15.391 18.672 1 90.88 218 THR B N 1
ATOM 3319 C CA . THR B 1 218 ? -21.047 14.641 18.719 1 90.88 218 THR B CA 1
ATOM 3320 C C . THR B 1 218 ? -21.062 13.68 19.891 1 90.88 218 THR B C 1
ATOM 3322 O O . THR B 1 218 ? -22.094 13.078 20.203 1 90.88 218 THR B O 1
ATOM 3325 N N . GLY B 1 219 ? -19.953 13.562 20.516 1 93.56 219 GLY B N 1
ATOM 3326 C CA . GLY B 1 219 ? -19.844 12.547 21.547 1 93.56 219 GLY B CA 1
ATOM 3327 C C . GLY B 1 219 ? -20 11.133 21 1 93.56 219 GLY B C 1
ATOM 3328 O O . GLY B 1 219 ? -19.656 10.867 19.859 1 93.56 219 GLY B O 1
ATOM 3329 N N . CYS B 1 220 ? -20.312 10.188 21.938 1 94.19 220 CYS B N 1
ATOM 3330 C CA . CYS B 1 220 ? -20.562 8.805 21.547 1 94.19 220 CYS B CA 1
ATOM 3331 C C . CYS B 1 220 ? -22.031 8.461 21.719 1 94.19 220 CYS B C 1
ATOM 3333 O O . CYS B 1 220 ? -22.656 8.82 22.719 1 94.19 220 CYS B O 1
ATOM 3335 N N . TRP B 1 221 ? -22.625 7.891 20.656 1 92.5 221 TRP B N 1
ATOM 3336 C CA . TRP B 1 221 ? -24.031 7.539 20.703 1 92.5 221 TRP B CA 1
ATOM 3337 C C . TRP B 1 221 ? -24.266 6.141 20.141 1 92.5 221 TRP B C 1
ATOM 3339 O O . TRP B 1 221 ? -23.438 5.617 19.391 1 92.5 221 TRP B O 1
ATOM 3349 N N . GLU B 1 222 ? -25.312 5.375 20.578 1 88.75 222 GLU B N 1
ATOM 3350 C CA . GLU B 1 222 ? -25.656 4.027 20.141 1 88.75 222 GLU B CA 1
ATOM 3351 C C . GLU B 1 222 ? -26.359 4.051 18.781 1 88.75 222 GLU B C 1
ATOM 3353 O O . GLU B 1 222 ? -27.125 4.969 18.484 1 88.75 222 GLU B O 1
ATOM 3358 N N . VAL B 1 223 ? -25.781 3.232 17.828 1 76.44 223 VAL B N 1
ATOM 3359 C CA . VAL B 1 223 ? -26.5 3.117 16.562 1 76.44 223 VAL B CA 1
ATOM 3360 C C . VAL B 1 223 ? -27.781 2.309 16.766 1 76.44 223 VAL B C 1
ATOM 3362 O O . VAL B 1 223 ? -27.734 1.194 17.297 1 76.44 223 VAL B O 1
ATOM 3365 N N . MET B 1 224 ? -28.953 2.893 17 1 63.41 224 MET B N 1
ATOM 3366 C CA . MET B 1 224 ? -30.219 2.154 17.094 1 63.41 224 MET B CA 1
ATOM 3367 C C . MET B 1 224 ? -30.453 1.335 15.836 1 63.41 224 MET B C 1
ATOM 3369 O O . MET B 1 224 ? -30.359 1.858 14.719 1 63.41 224 MET B O 1
ATOM 3373 N N . LEU B 1 225 ? -29.953 0.179 15.742 1 55.69 225 LEU B N 1
ATOM 3374 C CA . LEU B 1 225 ? -30.422 -0.696 14.672 1 55.69 225 LEU B CA 1
ATOM 3375 C C . LEU B 1 225 ? -31.922 -0.599 14.5 1 55.69 225 LEU B C 1
ATOM 3377 O O . LEU B 1 225 ? -32.688 -0.795 15.453 1 55.69 225 LEU B O 1
ATOM 3381 N N . ASN B 1 226 ? -32.406 0.442 13.766 1 39.88 226 ASN B N 1
ATOM 3382 C CA . ASN B 1 226 ? -33.781 0.108 13.398 1 39.88 226 ASN B CA 1
ATOM 3383 C C . ASN B 1 226 ? -33.844 -1.159 12.555 1 39.88 226 ASN B C 1
ATOM 3385 O O . ASN B 1 226 ? -33 -1.369 11.68 1 39.88 226 ASN B O 1
#